Protein 4ZA9 (pdb70)

Radius of gyration: 23.49 Å; Cα contacts (8 Å, |Δi|>4): 1248; chains: 1; bounding box: 62×62×51 Å

Structure (mmCIF, N/CA/C/O backbone):
data_4ZA9
#
_entry.id   4ZA9
#
_cell.length_a   96.050
_cell.length_b   63.850
_cell.length_c   87.680
_cell.angle_alpha   90.00
_cell.angle_beta   90.00
_cell.angle_gamma   90.00
#
_symmetry.space_group_name_H-M   'P 21 21 2'
#
loop_
_entity.id
_entity.type
_entity.pdbx_description
1 polymer fdc1
2 non-polymer '1-deoxy-5-O-phosphono-1-[(1S)-3,3,4,5-tetramethyl-9,11-dioxo-1-(phenylacetyl)-2,3,8,9,10,11-hexahydro-1H,7H-quinolino[1 ,8-fg]pteridin-7-yl]-D-ribitol'
3 non-polymer 'MANGANESE (II) ION'
4 non-polymer 'POTASSIUM ION'
5 water water
#
loop_
_atom_site.group_PDB
_atom_site.id
_atom_site.type_symbol
_atom_site.label_atom_id
_atom_site.label_alt_id
_atom_site.label_comp_id
_atom_site.label_asym_id
_atom_site.label_entity_id
_atom_site.label_seq_id
_atom_site.pdbx_PDB_ins_code
_atom_site.Cartn_x
_atom_site.Cartn_y
_atom_site.Cartn_z
_atom_site.occupancy
_atom_site.B_iso_or_equiv
_atom_site.auth_seq_id
_atom_site.auth_comp_id
_atom_site.auth_asym_id
_atom_site.auth_atom_id
_atom_site.pdbx_PDB_model_num
ATOM 1 C CA . ALA A 1 3 ? 36.790 2.977 -1.174 1.00 27.83 3 ALA A CA 1
ATOM 2 C C . ALA A 1 3 ? 36.545 2.207 0.053 1.00 23.68 3 ALA A C 1
ATOM 3 O O . ALA A 1 3 ? 36.294 0.982 0.061 1.00 29.95 3 ALA A O 1
ATOM 4 N N . GLN A 1 4 ? 36.647 2.927 1.193 1.00 19.53 4 GLN A N 1
ATOM 5 C CA . GLN A 1 4 ? 36.493 2.400 2.578 1.00 16.41 4 GLN A CA 1
ATOM 6 C C . GLN A 1 4 ? 35.089 1.898 2.705 1.00 12.84 4 GLN A C 1
ATOM 7 O O . GLN A 1 4 ? 34.151 2.433 2.110 1.00 14.91 4 GLN A O 1
ATOM 13 N N . PRO A 1 5 ? 34.931 0.812 3.476 1.00 11.76 5 PRO A N 1
ATOM 14 C CA . PRO A 1 5 ? 33.576 0.283 3.661 1.00 11.49 5 PRO A CA 1
ATOM 15 C C . PRO A 1 5 ? 32.628 1.233 4.365 1.00 9.64 5 PRO A C 1
ATOM 16 O O . PRO A 1 5 ? 33.030 2.058 5.167 1.00 10.29 5 PRO A O 1
ATOM 20 N N . ALA A 1 6 ? 31.320 1.092 4.014 1.00 9.77 6 ALA A N 1
ATOM 21 C CA . ALA A 1 6 ? 30.296 1.964 4.586 1.00 9.17 6 ALA A CA 1
ATOM 22 C C . ALA A 1 6 ? 30.241 1.962 6.094 1.00 8.81 6 ALA A C 1
ATOM 23 O O . ALA A 1 6 ? 30.008 3.040 6.688 1.00 10.21 6 ALA A O 1
ATOM 25 N N . HIS A 1 7 ? 30.463 0.827 6.751 1.00 7.83 7 HIS A N 1
ATOM 26 C CA . HIS A 1 7 ? 30.382 0.776 8.195 1.00 8.22 7 HIS A CA 1
ATOM 27 C C . HIS A 1 7 ? 31.578 1.437 8.875 1.00 8.04 7 HIS A C 1
ATOM 28 O O . HIS A 1 7 ? 31.539 1.713 10.093 1.00 8.30 7 HIS A O 1
ATOM 35 N N . LEU A 1 8 ? 32.654 1.691 8.119 1.00 8.21 8 LEU A N 1
ATOM 36 C CA . LEU A 1 8 ? 33.911 2.230 8.624 1.00 8.42 8 LEU A CA 1
ATOM 37 C C . LEU A 1 8 ? 34.179 3.647 8.201 1.00 8.40 8 LEU A C 1
ATOM 38 O O . LEU A 1 8 ? 35.191 4.228 8.606 1.00 10.16 8 LEU A O 1
ATOM 43 N N . CYS A 1 9 ? 33.285 4.256 7.410 1.00 8.59 9 CYS A N 1
ATOM 44 C CA . CYS A 1 9 ? 33.541 5.571 6.847 1.00 9.31 9 CYS A CA 1
ATOM 45 C C . CYS A 1 9 ? 32.223 6.238 6.499 1.00 9.07 9 CYS A C 1
ATOM 46 O O . CYS A 1 9 ? 31.447 5.728 5.666 1.00 9.10 9 CYS A O 1
ATOM 49 N N . PHE A 1 10 ? 31.914 7.334 7.176 1.00 8.20 10 PHE A N 1
ATOM 50 C CA . PHE A 1 10 ? 30.619 8.015 6.982 1.00 8.24 10 PHE A CA 1
ATOM 51 C C . PHE A 1 10 ? 30.404 8.436 5.503 1.00 8.32 10 PHE A C 1
ATOM 52 O O . PHE A 1 10 ? 29.287 8.327 4.996 1.00 8.71 10 PHE A O 1
ATOM 60 N N . ARG A 1 11 ? 31.435 8.920 4.851 1.00 8.79 11 ARG A N 1
ATOM 61 C CA . ARG A 1 11 ? 31.285 9.357 3.454 1.00 9.40 11 ARG A CA 1
ATOM 62 C C . ARG A 1 11 ? 30.836 8.159 2.601 1.00 9.11 11 ARG A C 1
ATOM 63 O O . ARG A 1 11 ? 29.953 8.287 1.724 1.00 10.05 11 ARG A O 1
ATOM 71 N N . SER A 1 12 ? 31.384 6.974 2.851 1.00 9.03 12 SER A N 1
ATOM 72 C CA . SER A 1 12 ? 31.008 5.766 2.167 1.00 9.08 12 SER A CA 1
ATOM 73 C C . SER A 1 12 ? 29.591 5.306 2.520 1.00 8.76 12 SER A C 1
ATOM 74 O O . SER A 1 12 ? 28.860 4.798 1.669 1.00 10.00 12 SER A O 1
ATOM 77 N N . PHE A 1 13 ? 29.181 5.528 3.760 1.00 8.45 13 PHE A N 1
ATOM 78 C CA . PHE A 1 13 ? 27.817 5.281 4.199 1.00 7.69 13 PHE A CA 1
ATOM 79 C C . PHE A 1 13 ? 26.800 6.110 3.420 1.00 7.90 13 PHE A C 1
ATOM 80 O O . PHE A 1 13 ? 25.773 5.620 2.996 1.00 8.44 13 PHE A O 1
ATOM 88 N N . VAL A 1 14 ? 27.105 7.381 3.218 1.00 8.53 14 VAL A N 1
ATOM 89 C CA . VAL A 1 14 ? 26.241 8.260 2.414 1.00 9.09 14 VAL A CA 1
ATOM 90 C C . VAL A 1 14 ? 26.078 7.704 1.023 1.00 9.19 14 VAL A C 1
ATOM 91 O O . VAL A 1 14 ? 24.9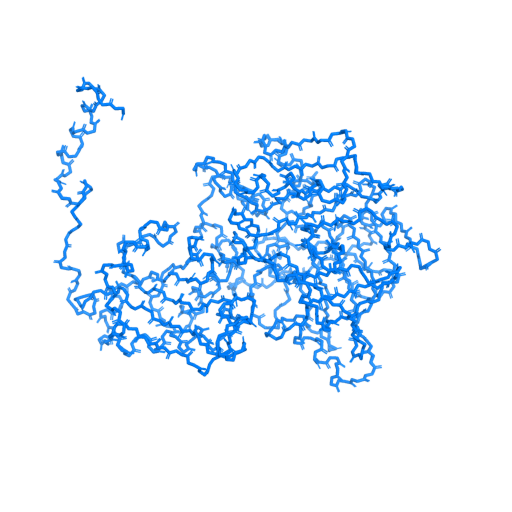71 7.594 0.472 1.00 9.92 14 VAL A O 1
ATOM 95 N N A GLU A 1 15 ? 27.217 7.272 0.427 0.50 10.56 15 GLU A N 1
ATOM 96 N N B GLU A 1 15 ? 27.195 7.316 0.419 0.50 10.28 15 GLU A N 1
ATOM 97 C CA A GLU A 1 15 ? 27.246 6.588 -0.915 0.50 10.65 15 GLU A CA 1
ATOM 98 C CA B GLU A 1 15 ? 27.125 6.746 -0.916 0.50 10.46 15 GLU A CA 1
ATOM 99 C C A GLU A 1 15 ? 26.330 5.381 -0.899 0.50 9.75 15 GLU A C 1
ATOM 100 C C B GLU A 1 15 ? 26.346 5.415 -0.902 0.50 9.85 15 GLU A C 1
ATOM 101 O O A GLU A 1 15 ? 25.593 5.134 -1.877 0.50 11.18 15 GLU A O 1
ATOM 102 O O B GLU A 1 15 ? 25.697 5.126 -1.909 0.50 12.55 15 GLU A O 1
ATOM 113 N N . ALA A 1 16 ? 26.441 4.577 0.150 1.00 10.10 16 ALA A N 1
ATOM 114 C CA . ALA A 1 16 ? 25.654 3.385 0.258 1.00 10.38 16 ALA A CA 1
ATOM 115 C C . ALA A 1 16 ? 24.155 3.700 0.287 1.00 10.05 16 ALA A C 1
ATOM 116 O O . ALA A 1 16 ? 23.374 3.011 -0.377 1.00 11.20 16 ALA A O 1
ATOM 118 N N . LEU A 1 17 ? 23.751 4.718 1.014 1.00 9.70 17 LEU A N 1
ATOM 119 C CA . LEU A 1 17 ? 22.336 5.104 1.010 1.00 9.20 17 LEU A CA 1
ATOM 120 C C . LEU A 1 17 ? 21.894 5.539 -0.379 1.00 9.37 17 LEU A C 1
ATOM 121 O O . LEU A 1 17 ? 20.781 5.204 -0.794 1.00 10.12 17 LEU A O 1
ATOM 126 N N A LYS A 1 18 ? 22.733 6.235 -1.093 0.50 9.73 18 LYS A N 1
ATOM 127 N N B LYS A 1 18 ? 22.762 6.243 -1.077 0.50 9.89 18 LYS A N 1
ATOM 128 C CA A LYS A 1 18 ? 22.366 6.587 -2.478 0.50 10.11 18 LYS A CA 1
ATOM 129 C CA B LYS A 1 18 ? 22.477 6.669 -2.469 0.50 10.56 18 LYS A CA 1
ATOM 130 C C A LYS A 1 18 ? 22.160 5.363 -3.314 0.50 9.72 18 LYS A C 1
ATOM 131 C C B LYS A 1 18 ? 22.243 5.422 -3.333 0.50 10.47 18 LYS A C 1
ATOM 132 O O A LYS A 1 18 ? 21.188 5.257 -4.078 0.50 11.45 18 LYS A O 1
ATOM 133 O O B LYS A 1 18 ? 21.252 5.339 -4.096 0.50 10.57 18 LYS A O 1
ATOM 144 N N A VAL A 1 19 ? 23.146 4.490 -3.300 0.50 10.27 19 VAL A N 1
ATOM 145 N N B VAL A 1 19 ? 23.145 4.456 -3.293 0.50 12.31 19 VAL A N 1
ATOM 146 C CA A VAL A 1 19 ? 23.081 3.228 -4.088 0.50 10.30 19 VAL A CA 1
ATOM 147 C CA B VAL A 1 19 ? 22.993 3.295 -4.190 0.50 13.91 19 VAL A CA 1
ATOM 148 C C A VAL A 1 19 ? 21.820 2.442 -3.760 0.50 10.70 19 VAL A C 1
ATOM 149 C C B VAL A 1 19 ? 21.844 2.337 -3.752 0.50 12.82 19 VAL A C 1
ATOM 150 O O A VAL A 1 19 ? 21.191 1.920 -4.676 0.50 12.55 19 VAL A O 1
ATOM 151 O O B VAL A 1 19 ? 21.325 1.550 -4.572 0.50 13.76 19 VAL A O 1
ATOM 158 N N . ASP A 1 20 ? 21.433 2.436 -2.485 1.00 10.75 20 ASP A N 1
ATOM 159 C CA . ASP A 1 20 ? 20.280 1.762 -2.036 1.00 11.03 20 ASP A CA 1
ATOM 160 C C . ASP A 1 20 ? 18.945 2.411 -2.491 1.00 11.31 20 ASP A C 1
ATOM 161 O O . ASP A 1 20 ? 17.866 1.911 -2.126 1.00 13.31 20 ASP A O 1
ATOM 166 N N . ASN A 1 21 ? 19.003 3.562 -3.160 1.00 10.37 21 ASN A N 1
ATOM 167 C CA . ASN A 1 21 ? 17.791 4.336 -3.427 1.00 10.98 21 ASN A CA 1
ATOM 168 C C . ASN A 1 21 ? 17.084 4.734 -2.141 1.00 10.44 21 ASN A C 1
ATOM 169 O O . ASN A 1 21 ? 15.862 4.741 -2.026 1.00 12.02 21 ASN A O 1
ATOM 174 N N . ASP A 1 22 ? 17.910 5.106 -1.161 1.00 9.85 22 ASP A N 1
ATOM 175 C CA . ASP A 1 22 ? 17.475 5.477 0.196 1.00 9.77 22 ASP A CA 1
ATOM 176 C C . ASP A 1 22 ? 17.882 6.864 0.565 1.00 9.53 22 ASP A C 1
ATOM 177 O O . ASP A 1 22 ? 17.966 7.154 1.758 1.00 11.23 22 ASP A O 1
ATOM 182 N N A LEU A 1 23 ? 18.139 7.733 -0.425 0.50 9.76 23 LEU A N 1
ATOM 183 N N B LEU A 1 23 ? 18.114 7.723 -0.411 0.50 10.29 23 LEU A N 1
ATOM 184 C CA A LEU A 1 23 ? 18.711 9.069 -0.242 0.50 9.40 23 LEU A CA 1
ATOM 185 C CA B LEU A 1 23 ? 18.580 9.030 -0.098 0.50 11.01 23 LEU A CA 1
ATOM 186 C C A LEU A 1 23 ? 18.013 9.988 -1.215 0.50 8.60 23 LEU A C 1
ATOM 187 C C B LEU A 1 23 ? 18.140 10.012 -1.191 0.50 9.82 23 LEU A C 1
ATOM 188 O O A LEU A 1 23 ? 17.812 9.627 -2.383 0.50 10.20 23 LEU A O 1
ATOM 189 O O B LEU A 1 23 ? 18.172 9.682 -2.386 0.50 12.79 23 LEU A O 1
ATOM 198 N N . VAL A 1 24 ? 17.680 11.184 -0.760 1.00 9.06 24 VAL A N 1
ATOM 199 C CA . VAL A 1 24 ? 17.265 12.272 -1.633 1.00 10.29 24 VAL A CA 1
ATOM 200 C C . VAL A 1 24 ? 18.262 13.399 -1.450 1.00 9.81 24 VAL A C 1
ATOM 201 O O . VAL A 1 24 ? 18.416 13.931 -0.371 1.00 11.20 24 VAL A O 1
ATOM 205 N N . GLU A 1 25 ? 18.946 13.743 -2.579 1.00 10.07 25 GLU A N 1
ATOM 206 C CA . GLU A 1 25 ? 19.898 14.842 -2.597 1.00 10.29 25 GLU A CA 1
ATOM 207 C C . GLU A 1 25 ? 19.162 16.098 -2.961 1.00 10.34 25 GLU A C 1
ATOM 208 O O . GLU A 1 25 ? 18.515 16.181 -4.021 1.00 13.63 25 GLU A O 1
ATOM 214 N N . ILE A 1 26 ? 19.205 17.098 -2.070 1.00 8.79 26 ILE A N 1
ATOM 215 C CA . ILE A 1 26 ? 18.544 18.357 -2.265 1.00 9.10 26 ILE A CA 1
ATOM 216 C C . ILE A 1 26 ? 19.636 19.372 -2.550 1.00 8.94 26 ILE A C 1
ATOM 217 O O . ILE A 1 26 ? 20.447 19.712 -1.668 1.00 9.14 26 ILE A O 1
ATOM 222 N N . ASN A 1 27 ? 19.709 19.830 -3.793 1.00 9.04 27 ASN A N 1
ATOM 223 C CA . ASN A 1 27 ? 20.815 20.664 -4.268 1.00 8.91 27 ASN A CA 1
ATOM 224 C C . ASN A 1 27 ? 20.466 22.152 -4.379 1.00 8.42 27 ASN A C 1
ATOM 225 O O . ASN A 1 27 ? 21.318 22.940 -4.720 1.00 9.46 27 ASN A O 1
ATOM 230 N N . THR A 1 28 ? 19.225 22.478 -4.098 1.00 9.15 28 THR A N 1
ATOM 231 C CA . THR A 1 28 ? 18.758 23.866 -4.050 1.00 8.78 28 THR A CA 1
ATOM 232 C C . THR A 1 28 ? 18.905 24.393 -2.617 1.00 8.82 28 THR A C 1
ATOM 233 O O . THR A 1 28 ? 18.985 23.611 -1.680 1.00 9.30 28 THR A O 1
ATOM 237 N N . PRO A 1 29 ? 18.853 25.713 -2.424 1.00 8.93 29 PRO A N 1
ATOM 238 C CA . PRO A 1 29 ? 19.131 26.250 -1.048 1.00 8.66 29 PRO A CA 1
ATOM 239 C C . PRO A 1 29 ? 18.081 25.842 -0.081 1.00 8.68 29 PRO A C 1
ATOM 240 O O . PRO A 1 29 ? 16.876 25.980 -0.294 1.00 10.11 29 PRO A O 1
ATOM 244 N N . ILE A 1 30 ? 18.523 25.353 1.087 1.00 8.16 30 ILE A N 1
ATOM 245 C CA . ILE A 1 30 ? 17.679 24.964 2.193 1.00 8.27 30 ILE A CA 1
ATOM 246 C C . ILE A 1 30 ? 18.138 25.709 3.446 1.00 8.47 30 ILE A C 1
ATOM 247 O O . ILE A 1 30 ? 19.347 25.797 3.702 1.00 9.11 30 ILE A O 1
ATOM 252 N N . ASP A 1 31 ? 17.218 26.237 4.232 1.00 8.74 31 ASP A N 1
ATOM 253 C CA . ASP A 1 31 ? 17.539 27.030 5.400 1.00 8.59 31 ASP A CA 1
ATOM 254 C C . ASP A 1 31 ? 17.831 26.106 6.597 1.00 8.18 31 ASP A C 1
ATOM 255 O O . ASP A 1 31 ? 16.959 25.311 6.985 1.00 8.98 31 ASP A O 1
ATOM 260 N N . PRO A 1 32 ? 18.969 26.241 7.263 1.00 8.72 32 PRO A N 1
ATOM 261 C CA . PRO A 1 32 ? 19.168 25.508 8.517 1.00 8.74 32 PRO A CA 1
ATOM 262 C C . PRO A 1 32 ? 18.259 26.005 9.618 1.00 8.36 32 PRO A C 1
ATOM 263 O O . PRO A 1 32 ? 18.091 25.302 10.617 1.00 8.98 32 PRO A O 1
ATOM 267 N N . ASN A 1 33 ? 17.728 27.211 9.507 1.00 8.96 33 ASN A N 1
ATOM 268 C CA . ASN A 1 33 ? 16.712 27.681 10.463 1.00 9.35 33 ASN A CA 1
ATOM 269 C C . ASN A 1 33 ? 15.395 26.975 10.144 1.00 8.88 33 ASN A C 1
ATOM 270 O O . ASN A 1 33 ? 14.685 27.398 9.210 1.00 9.69 33 ASN A O 1
ATOM 275 N N . LEU A 1 34 ? 15.140 25.884 10.810 1.00 8.26 34 LEU A N 1
ATOM 276 C CA . LEU A 1 34 ? 13.930 25.057 10.744 1.00 7.97 34 LEU A CA 1
ATOM 277 C C . LEU A 1 34 ? 13.679 24.233 9.472 1.00 8.15 34 LEU A C 1
ATOM 278 O O . LEU A 1 34 ? 13.142 23.154 9.602 1.00 8.30 34 LEU A O 1
ATOM 283 N N . GLU A 1 35 ? 14.009 24.747 8.277 1.00 8.03 35 GLU A N 1
ATOM 284 C CA . GLU A 1 35 ? 13.574 24.056 7.094 1.00 8.07 35 GLU A CA 1
ATOM 285 C C . GLU A 1 35 ? 14.203 22.653 6.925 1.00 7.45 35 GLU A C 1
ATOM 286 O O . GLU A 1 35 ? 13.539 21.678 6.662 1.00 7.88 35 GLU A O 1
ATOM 292 N N . ALA A 1 36 ? 15.544 22.574 7.169 1.00 7.60 36 ALA A N 1
ATOM 293 C CA . ALA A 1 36 ? 16.194 21.293 7.047 1.00 7.25 36 ALA A CA 1
ATOM 294 C C . ALA A 1 36 ? 15.586 20.257 8.031 1.00 7.23 36 ALA A C 1
ATOM 295 O O . ALA A 1 36 ? 15.326 19.122 7.678 1.00 7.26 36 ALA A O 1
ATOM 297 N N . ALA A 1 37 ? 15.404 20.736 9.263 1.00 6.88 37 ALA A N 1
ATOM 298 C CA . ALA A 1 37 ? 14.836 19.855 10.300 1.00 6.99 37 ALA A CA 1
ATOM 299 C C . ALA A 1 37 ? 13.369 19.516 10.041 1.00 7.39 37 ALA A C 1
ATOM 300 O O . ALA A 1 37 ? 12.936 18.432 10.427 1.00 7.58 37 ALA A O 1
ATOM 302 N N . ALA A 1 38 ? 12.599 20.430 9.448 1.00 7.30 38 ALA A N 1
ATOM 303 C CA . ALA A 1 38 ? 11.195 20.151 9.141 1.00 7.50 38 ALA A CA 1
ATOM 304 C C . ALA A 1 38 ? 11.074 19.049 8.097 1.00 7.50 38 ALA A C 1
ATOM 305 O O . ALA A 1 38 ? 10.243 18.153 8.188 1.00 7.69 38 ALA A O 1
ATOM 307 N N . ILE A 1 39 ? 11.926 19.156 7.049 1.00 7.35 39 ILE A N 1
ATOM 308 C CA . ILE A 1 39 ? 11.946 18.124 6.033 1.00 7.71 39 ILE A CA 1
ATOM 309 C C . ILE A 1 39 ? 12.336 16.776 6.675 1.00 7.46 39 ILE A C 1
ATOM 310 O O . ILE A 1 39 ? 11.715 15.750 6.431 1.00 8.05 39 ILE A O 1
ATOM 315 N N . THR A 1 40 ? 13.388 16.810 7.509 1.00 6.96 40 THR A N 1
ATOM 316 C CA . THR A 1 40 ? 13.841 15.587 8.166 1.00 6.74 40 THR A CA 1
ATOM 317 C C . THR A 1 40 ? 12.765 15.013 9.087 1.00 6.93 40 THR A C 1
ATOM 318 O O . THR A 1 40 ? 12.556 13.803 9.131 1.00 6.95 40 THR A O 1
ATOM 322 N N . ARG A 1 41 ? 12.055 15.891 9.807 1.00 6.78 41 ARG A N 1
ATOM 323 C CA . ARG A 1 41 ? 10.958 15.462 10.691 1.00 6.95 41 ARG A CA 1
ATOM 324 C C . ARG A 1 41 ? 9.888 14.689 9.888 1.00 7.45 41 ARG A C 1
ATOM 325 O O . ARG A 1 41 ? 9.411 13.659 10.315 1.00 7.78 41 ARG A O 1
ATOM 333 N N A ARG A 1 42 ? 9.505 15.283 8.748 0.50 7.43 42 ARG A N 1
ATOM 334 N N B ARG A 1 42 ? 9.518 15.262 8.739 0.50 7.68 42 ARG A N 1
ATOM 335 C CA A ARG A 1 42 ? 8.493 14.675 7.877 0.50 8.00 42 ARG A CA 1
ATOM 336 C CA B ARG A 1 42 ? 8.494 14.608 7.937 0.50 8.35 42 ARG A CA 1
ATOM 337 C C A ARG A 1 42 ? 8.989 13.312 7.364 0.50 7.75 42 ARG A C 1
ATOM 338 C C B ARG A 1 42 ? 8.995 13.291 7.361 0.50 7.87 42 ARG A C 1
ATOM 339 O O A ARG A 1 42 ? 8.220 12.338 7.334 0.50 8.60 42 ARG A O 1
ATOM 340 O O B ARG A 1 42 ? 8.243 12.329 7.275 0.50 8.40 42 ARG A O 1
ATOM 355 N N . VAL A 1 43 ? 10.268 13.233 6.967 1.00 7.50 43 VAL A N 1
ATOM 356 C CA . VAL A 1 43 ? 10.872 11.974 6.582 1.00 7.90 43 VAL A CA 1
ATOM 357 C C . VAL A 1 43 ? 10.705 10.910 7.682 1.00 7.26 43 VAL A C 1
ATOM 358 O O . VAL A 1 43 ? 10.265 9.801 7.443 1.00 7.89 43 VAL A O 1
ATOM 362 N N . CYS A 1 44 ? 11.059 11.311 8.931 1.00 7.02 44 CYS A N 1
ATOM 363 C CA . CYS A 1 44 ? 11.025 10.382 10.037 1.00 6.85 44 CYS A CA 1
ATOM 364 C C . CYS A 1 44 ? 9.578 9.935 10.351 1.00 7.20 44 CYS A C 1
ATOM 365 O O . CYS A 1 44 ? 9.353 8.800 10.755 1.00 7.69 44 CYS A O 1
ATOM 368 N N . GLU A 1 45 ? 8.605 10.821 10.215 1.00 7.25 45 GLU A N 1
ATOM 369 C CA . GLU A 1 45 ? 7.229 10.499 10.500 1.00 7.47 45 GLU A CA 1
ATOM 370 C C . GLU A 1 45 ? 6.598 9.631 9.451 1.00 8.34 45 GLU A C 1
ATOM 371 O O . GLU A 1 45 ? 5.551 9.028 9.669 1.00 10.59 45 GLU A O 1
ATOM 377 N N . THR A 1 46 ? 7.209 9.558 8.243 1.00 8.28 46 THR A N 1
ATOM 378 C CA . THR A 1 46 ? 6.673 8.817 7.121 1.00 9.36 46 THR A CA 1
ATOM 379 C C . THR A 1 46 ? 7.587 7.727 6.609 1.00 8.76 46 THR A C 1
ATOM 380 O O . THR A 1 46 ? 7.277 7.072 5.607 1.00 10.36 46 THR A O 1
ATOM 384 N N . ASN A 1 47 ? 8.712 7.495 7.264 1.00 8.56 47 ASN A N 1
ATOM 385 C CA . ASN A 1 47 ? 9.690 6.494 6.890 1.00 9.02 47 ASN A CA 1
ATOM 386 C C . ASN A 1 47 ? 10.186 6.652 5.462 1.00 9.18 47 ASN A C 1
ATOM 387 O O . ASN A 1 47 ? 10.429 5.708 4.734 1.00 10.57 47 ASN A O 1
ATOM 392 N N . ASP A 1 48 ? 10.380 7.927 5.062 1.00 8.97 48 ASP A N 1
ATOM 393 C CA . ASP A 1 48 ? 10.886 8.233 3.708 1.00 9.45 48 ASP A CA 1
ATOM 394 C C . ASP A 1 48 ? 12.405 8.118 3.652 1.00 8.79 48 ASP A C 1
ATOM 395 O O . ASP A 1 48 ? 13.100 7.779 4.599 1.00 9.30 48 ASP A O 1
ATOM 400 N N . LYS A 1 49 ? 12.944 8.401 2.449 1.00 9.45 49 LYS A N 1
ATOM 401 C CA . LYS A 1 49 ? 14.374 8.362 2.184 1.00 8.99 49 LYS A CA 1
ATOM 402 C C . LYS A 1 49 ? 15.105 9.477 2.983 1.00 8.48 49 LYS A C 1
ATOM 403 O O . LYS A 1 49 ? 14.533 10.507 3.251 1.00 9.25 49 LYS A O 1
ATOM 409 N N . ALA A 1 50 ? 16.343 9.222 3.358 1.00 8.11 50 ALA A N 1
ATOM 410 C CA . ALA A 1 50 ? 17.113 10.161 4.090 1.00 8.06 50 ALA A CA 1
ATOM 411 C C . ALA A 1 50 ? 17.431 11.403 3.236 1.00 8.15 50 ALA A C 1
ATOM 412 O O . ALA A 1 50 ? 17.868 11.234 2.093 1.00 9.04 50 ALA A O 1
ATOM 414 N N . PRO A 1 51 ? 17.319 12.617 3.780 1.00 7.65 51 PRO A N 1
ATOM 415 C CA . PRO A 1 51 ? 17.631 13.832 3.011 1.00 7.60 51 PRO A CA 1
ATOM 416 C C . PRO A 1 51 ? 19.085 14.234 3.176 1.00 7.99 51 PRO A C 1
ATOM 417 O O . PRO A 1 51 ? 19.592 14.311 4.303 1.00 8.65 51 PRO A O 1
ATOM 421 N N . LEU A 1 52 ? 19.748 14.551 2.057 1.00 7.70 52 LEU A N 1
ATOM 422 C CA . LEU A 1 52 ? 21.104 15.098 2.053 1.00 7.88 52 LEU A CA 1
ATOM 423 C C . LEU A 1 52 ? 20.991 16.508 1.493 1.00 7.81 52 LEU A C 1
ATOM 424 O O . LEU A 1 52 ? 20.658 16.743 0.330 1.00 9.81 52 LEU A O 1
ATOM 429 N N . PHE A 1 53 ? 21.241 17.465 2.364 1.00 7.53 53 PHE A N 1
ATOM 430 C CA . PHE A 1 53 ? 21.147 18.873 2.050 1.00 8.17 53 PHE A CA 1
ATOM 431 C C . PHE A 1 53 ? 22.540 19.380 1.618 1.00 7.89 53 PHE A C 1
ATOM 432 O O . PHE A 1 53 ? 23.437 19.577 2.427 1.00 8.83 53 PHE A O 1
ATOM 440 N N . ASN A 1 54 ? 22.705 19.446 0.290 1.00 8.07 54 ASN A N 1
ATOM 441 C CA . ASN A 1 54 ? 23.991 19.826 -0.331 1.00 8.39 54 ASN A CA 1
ATOM 442 C C . ASN A 1 54 ? 24.178 21.299 -0.495 1.00 8.52 54 ASN A C 1
ATOM 443 O O . ASN A 1 54 ? 25.257 21.770 -0.894 1.00 10.79 54 ASN A O 1
ATOM 448 N N . ASN A 1 55 ? 23.154 22.099 -0.240 1.00 8.55 55 ASN A N 1
ATOM 449 C CA . ASN A 1 55 ? 23.167 23.516 -0.477 1.00 9.12 55 ASN A CA 1
ATOM 450 C C . ASN A 1 55 ? 22.469 24.230 0.708 1.00 8.76 55 ASN A C 1
ATOM 451 O O . ASN A 1 55 ? 21.331 24.661 0.640 1.00 10.85 55 ASN A O 1
ATOM 456 N N A LEU A 1 56 ? 23.158 24.228 1.816 0.50 9.46 56 LEU A N 1
ATOM 457 N N B LEU A 1 56 ? 23.151 24.325 1.850 0.50 9.45 56 LEU A N 1
ATOM 458 C CA A LEU A 1 56 ? 22.646 24.671 3.067 0.50 9.13 56 LEU A CA 1
ATOM 459 C CA B LEU A 1 56 ? 22.561 24.923 3.063 0.50 10.28 56 LEU A CA 1
ATOM 460 C C A LEU A 1 56 ? 22.941 26.235 3.124 0.50 10.72 56 LEU A C 1
ATOM 461 C C B LEU A 1 56 ? 22.923 26.285 3.204 0.50 9.18 56 LEU A C 1
ATOM 462 O O A LEU A 1 56 ? 24.118 26.688 2.850 0.50 14.36 56 LEU A O 1
ATOM 463 O O B LEU A 1 56 ? 24.094 26.642 3.087 0.50 8.57 56 LEU A O 1
ATOM 472 N N . ILE A 1 57 ? 21.924 27.070 3.388 1.00 9.88 57 ILE A N 1
ATOM 473 C CA . ILE A 1 57 ? 22.089 28.528 3.484 1.00 10.80 57 ILE A CA 1
ATOM 474 C C . ILE A 1 57 ? 22.961 28.821 4.713 1.00 10.19 57 ILE A C 1
ATOM 475 O O . ILE A 1 57 ? 22.650 28.462 5.821 1.00 11.38 57 ILE A O 1
ATOM 480 N N . GLY A 1 58 ? 24.093 29.482 4.463 1.00 10.66 58 GLY A N 1
ATOM 481 C CA . GLY A 1 58 ? 25.052 29.744 5.448 1.00 11.69 58 GLY A CA 1
ATOM 482 C C . GLY A 1 58 ? 26.307 28.907 5.406 1.00 11.59 58 GLY A C 1
ATOM 483 O O . GLY A 1 58 ? 27.273 29.167 6.156 1.00 13.91 58 GLY A O 1
ATOM 484 N N A MET A 1 59 ? 26.296 27.849 4.513 0.50 12.08 59 MET A N 1
ATOM 485 N N B MET A 1 59 ? 26.361 27.887 4.594 0.50 11.36 59 MET A N 1
ATOM 486 C CA A MET A 1 59 ? 27.525 26.991 4.299 0.50 10.41 59 MET A CA 1
ATOM 487 C CA B MET A 1 59 ? 27.635 27.290 4.496 0.50 13.70 59 MET A CA 1
ATOM 488 C C A MET A 1 59 ? 28.625 27.885 3.648 0.50 10.86 59 MET A C 1
ATOM 489 C C B MET A 1 59 ? 28.749 28.313 4.203 0.50 15.25 59 MET A C 1
ATOM 490 O O A MET A 1 59 ? 28.362 28.707 2.749 0.50 10.74 59 MET A O 1
ATOM 491 O O B MET A 1 59 ? 28.708 29.460 3.753 0.50 17.64 59 MET A O 1
ATOM 500 N N . LYS A 1 60 ? 29.844 27.814 4.268 1.00 13.52 60 LYS A N 1
ATOM 501 C CA . LYS A 1 60 ? 30.975 28.633 3.827 1.00 14.43 60 LYS A CA 1
ATOM 502 C C . LYS A 1 60 ? 32.214 27.857 3.975 1.00 14.18 60 LYS A C 1
ATOM 503 O O . LYS A 1 60 ? 32.385 27.197 5.040 1.00 14.30 60 LYS A O 1
ATOM 505 N N . ASN A 1 61 ? 33.115 27.913 3.037 1.00 16.00 61 ASN A N 1
ATOM 506 C CA . ASN A 1 61 ? 34.403 27.306 3.136 1.00 16.81 61 ASN A CA 1
ATOM 507 C C . ASN A 1 61 ? 34.373 25.834 3.575 1.00 15.16 61 ASN A C 1
ATOM 508 O O . ASN A 1 61 ? 35.236 25.339 4.284 1.00 17.86 61 ASN A O 1
ATOM 513 N N . GLY A 1 62 ? 33.345 25.171 3.126 1.00 14.31 62 GLY A N 1
ATOM 514 C CA . GLY A 1 62 ? 33.237 23.799 3.316 1.00 14.08 62 GLY A CA 1
ATOM 515 C C . GLY A 1 62 ? 32.415 23.394 4.541 1.00 12.01 62 GLY A C 1
ATOM 516 O O . GLY A 1 62 ? 32.253 22.207 4.690 1.00 14.64 62 GLY A O 1
ATOM 517 N N . LEU A 1 63 ? 31.975 24.288 5.416 1.00 10.74 63 LEU A N 1
ATOM 518 C CA . LEU A 1 63 ? 31.213 23.905 6.571 1.00 9.91 63 LEU A CA 1
ATOM 519 C C . LEU A 1 63 ? 29.797 24.427 6.443 1.00 9.59 63 LEU A C 1
ATOM 520 O O . LEU A 1 63 ? 29.615 25.636 6.467 1.00 11.67 63 LEU A O 1
ATOM 525 N N . PHE A 1 64 ? 28.767 23.586 6.267 1.00 9.27 64 PHE A N 1
ATOM 526 C CA . PHE A 1 64 ? 28.780 22.153 6.080 1.00 8.36 64 PHE A CA 1
ATOM 527 C C . PHE A 1 64 ? 27.473 21.808 5.313 1.00 8.52 64 PHE A C 1
ATOM 528 O O . PHE A 1 64 ? 26.558 22.626 5.285 1.00 9.35 64 PHE A O 1
ATOM 536 N N . ARG A 1 65 ? 27.436 20.599 4.785 1.00 7.86 65 ARG A N 1
ATOM 537 C CA . ARG A 1 65 ? 26.206 19.960 4.312 1.00 7.77 65 ARG A CA 1
ATOM 538 C C . ARG A 1 65 ? 25.582 19.249 5.485 1.00 8.14 65 ARG A C 1
ATOM 539 O O . ARG A 1 65 ? 26.215 19.085 6.531 1.00 8.18 65 ARG A O 1
ATOM 547 N N . ILE A 1 66 ? 24.282 18.809 5.371 1.00 8.07 66 ILE A N 1
ATOM 548 C CA . ILE A 1 66 ? 23.660 18.046 6.418 1.00 7.50 66 ILE A CA 1
ATOM 549 C C . ILE A 1 66 ? 23.045 16.773 5.846 1.00 7.28 66 ILE A C 1
ATOM 550 O O . ILE A 1 66 ? 22.383 16.813 4.797 1.00 8.11 66 ILE A O 1
ATOM 555 N N . LEU A 1 67 ? 23.217 15.646 6.532 1.00 7.10 67 LEU A N 1
ATOM 556 C CA . LEU A 1 67 ? 22.445 14.414 6.295 1.00 7.12 67 LEU A CA 1
ATOM 557 C C . LEU A 1 67 ? 21.455 14.249 7.426 1.00 6.83 67 LEU A C 1
ATOM 558 O O . LEU A 1 67 ? 21.877 14.108 8.588 1.00 7.40 67 LEU A O 1
ATOM 563 N N . GLY A 1 68 ? 20.170 14.301 7.146 1.00 7.23 68 GLY A N 1
ATOM 564 C CA . GLY A 1 68 ? 19.143 13.997 8.162 1.00 7.42 68 GLY A CA 1
ATOM 565 C C . GLY A 1 68 ? 18.803 12.516 8.195 1.00 7.04 68 GLY A C 1
ATOM 566 O O . GLY A 1 68 ? 19.003 11.767 7.251 1.00 7.70 68 GLY A O 1
ATOM 567 N N . ALA A 1 69 ? 18.176 12.128 9.325 1.00 7.21 69 ALA A N 1
ATOM 568 C CA . ALA A 1 69 ? 17.572 10.805 9.445 1.00 7.09 69 ALA A CA 1
ATOM 569 C C . ALA A 1 69 ? 18.535 9.646 9.192 1.00 7.15 69 ALA A C 1
ATOM 570 O O . ALA A 1 69 ? 18.153 8.618 8.607 1.00 8.00 69 ALA A O 1
ATOM 572 N N . PRO A 1 70 ? 19.789 9.734 9.703 1.00 7.21 70 PRO A N 1
ATOM 573 C CA . PRO A 1 70 ? 20.770 8.671 9.361 1.00 7.19 70 PRO A CA 1
ATOM 574 C C . PRO A 1 70 ? 20.463 7.273 9.852 1.00 7.35 70 PRO A C 1
ATOM 575 O O . PRO A 1 70 ? 20.987 6.312 9.299 1.00 8.20 70 PRO A O 1
ATOM 579 N N . GLY A 1 71 ? 19.660 7.165 10.920 1.00 7.22 71 GLY A N 1
ATOM 580 C CA . GLY A 1 71 ? 19.358 5.897 11.544 1.00 7.41 71 GLY A CA 1
ATOM 581 C C . GLY A 1 71 ? 17.865 5.630 11.657 1.00 7.25 71 GLY A C 1
ATOM 582 O O . GLY A 1 71 ? 17.440 4.806 12.483 1.00 8.80 71 GLY A O 1
ATOM 583 N N . SER A 1 72 ? 17.067 6.262 10.803 1.00 6.88 72 SER A N 1
ATOM 584 C CA . SER A 1 72 ? 15.609 6.156 10.819 1.00 6.98 72 SER A CA 1
ATOM 585 C C . SER A 1 72 ? 15.153 4.973 9.936 1.00 7.43 72 SER A C 1
ATOM 586 O O . SER A 1 72 ? 15.969 4.264 9.366 1.00 8.42 72 SER A O 1
ATOM 589 N N . LEU A 1 73 ? 13.828 4.740 9.888 1.00 7.91 73 LEU A N 1
ATOM 590 C CA . LEU A 1 73 ? 13.266 3.566 9.274 1.00 7.92 73 LEU A CA 1
ATOM 591 C C . LEU A 1 73 ? 12.958 3.763 7.795 1.00 7.82 73 LEU A C 1
ATOM 592 O O . LEU A 1 73 ? 12.624 4.870 7.357 1.00 9.04 73 LEU A O 1
ATOM 597 N N . ARG A 1 74 ? 13.040 2.670 7.058 1.00 8.07 74 ARG A N 1
ATOM 598 C CA . ARG A 1 74 ? 12.583 2.609 5.689 1.00 9.22 74 ARG A CA 1
ATOM 599 C C . ARG A 1 74 ? 11.116 2.104 5.679 1.00 10.13 74 ARG A C 1
ATOM 600 O O . ARG A 1 74 ? 10.624 1.467 6.539 1.00 11.72 74 ARG A O 1
ATOM 608 N N . LYS A 1 75 ? 10.431 2.426 4.551 1.00 13.52 75 LYS A N 1
ATOM 609 C CA . LYS A 1 75 ? 8.980 2.162 4.478 1.00 14.37 75 LYS A CA 1
ATOM 610 C C . LYS A 1 75 ? 8.663 0.690 4.438 1.00 13.85 75 LYS A C 1
ATOM 611 O O . LYS A 1 75 ? 7.714 0.202 5.135 1.00 16.34 75 LYS A O 1
ATOM 614 N N A SER A 1 76 ? 9.383 0.007 3.608 0.50 12.35 76 SER A N 1
ATOM 615 N N B SER A 1 76 ? 9.379 -0.020 3.609 0.50 14.87 76 SER A N 1
ATOM 616 C CA A SER A 1 76 ? 9.119 -1.412 3.399 0.50 12.94 76 SER A CA 1
ATOM 617 C CA B SER A 1 76 ? 9.028 -1.411 3.406 0.50 16.41 76 SER A CA 1
ATOM 618 C C A SER A 1 76 ? 9.396 -2.268 4.619 0.50 12.85 76 SER A C 1
ATOM 619 C C B SER A 1 76 ? 9.396 -2.276 4.584 0.50 15.95 76 SER A C 1
ATOM 620 O O A SER A 1 76 ? 10.344 -2.013 5.369 0.50 13.29 76 SER A O 1
ATOM 621 O O B SER A 1 76 ? 10.431 -2.061 5.224 0.50 16.78 76 SER A O 1
ATOM 626 N N . SER A 1 77 ? 8.582 -3.293 4.843 1.00 15.19 77 SER A N 1
ATOM 627 C CA . SER A 1 77 ? 8.864 -4.205 5.906 1.00 15.72 77 SER A CA 1
ATOM 628 C C . SER A 1 77 ? 10.137 -4.993 5.656 1.00 15.59 77 SER A C 1
ATOM 629 O O . SER A 1 77 ? 10.894 -5.209 6.591 1.00 17.04 77 SER A O 1
ATOM 632 N N . ALA A 1 78 ? 10.397 -5.341 4.406 1.00 14.36 78 ALA A N 1
ATOM 633 C CA . ALA A 1 78 ? 11.534 -6.213 4.081 1.00 14.68 78 ALA A CA 1
ATOM 634 C C . ALA A 1 78 ? 12.880 -5.604 4.454 1.00 13.39 78 ALA A C 1
ATOM 635 O O . ALA A 1 78 ? 13.790 -6.321 4.919 1.00 16.88 78 ALA A O 1
ATOM 637 N N . ASP A 1 79 ? 13.030 -4.296 4.300 1.00 11.98 79 ASP A N 1
ATOM 638 C CA . ASP A 1 79 ? 14.283 -3.616 4.658 1.00 10.74 79 ASP A CA 1
ATOM 639 C C . ASP A 1 79 ? 14.040 -2.499 5.622 1.00 9.18 79 ASP A C 1
ATOM 640 O O . ASP A 1 79 ? 14.779 -1.501 5.622 1.00 9.02 79 ASP A O 1
ATOM 645 N N . ARG A 1 80 ? 13.068 -2.663 6.536 1.00 9.58 80 ARG A N 1
ATOM 646 C CA . ARG A 1 80 ? 12.709 -1.653 7.478 1.00 8.85 80 ARG A CA 1
ATOM 647 C C . ARG A 1 80 ? 13.883 -1.081 8.231 1.00 8.23 80 ARG A C 1
ATOM 648 O O . ARG A 1 80 ? 13.936 0.133 8.454 1.00 8.48 80 ARG A O 1
ATOM 656 N N . TYR A 1 81 ? 14.804 -1.947 8.661 1.00 7.90 81 TYR A N 1
ATOM 657 C CA . TYR A 1 81 ? 15.975 -1.544 9.446 1.00 7.90 81 TYR A CA 1
ATOM 658 C C . TYR A 1 81 ? 17.252 -1.420 8.625 1.00 7.54 81 TYR A C 1
ATOM 659 O O . TYR A 1 81 ? 18.359 -1.426 9.132 1.00 7.85 81 TYR A O 1
ATOM 668 N N . GLY A 1 82 ? 17.078 -1.233 7.291 1.00 8.00 82 GLY A N 1
ATOM 669 C CA . GLY A 1 82 ? 18.245 -1.222 6.422 1.00 8.39 82 GLY A CA 1
ATOM 670 C C . GLY A 1 82 ? 19.261 -0.132 6.719 1.00 7.94 82 GLY A C 1
ATOM 671 O O . GLY A 1 82 ? 20.458 -0.344 6.503 1.00 8.10 82 GLY A O 1
ATOM 672 N N A ARG A 1 83 ? 18.815 1.069 7.182 0.50 8.28 83 ARG A N 1
ATOM 673 N N B ARG A 1 83 ? 18.811 1.039 7.157 0.50 8.54 83 ARG A N 1
ATOM 674 C CA A ARG A 1 83 ? 19.825 2.083 7.599 0.50 9.63 83 ARG A CA 1
ATOM 675 C CA B ARG A 1 83 ? 19.736 2.083 7.425 0.50 9.76 83 ARG A CA 1
ATOM 676 C C A ARG A 1 83 ? 20.680 1.631 8.680 0.50 8.95 83 ARG A C 1
ATOM 677 C C B ARG A 1 83 ? 20.630 1.696 8.659 0.50 9.29 83 ARG A C 1
ATOM 678 O O A ARG A 1 83 ? 21.878 1.972 8.701 0.50 10.36 83 ARG A O 1
ATOM 679 O O B ARG A 1 83 ? 21.851 2.007 8.669 0.50 10.89 83 ARG A O 1
ATOM 694 N N . LEU A 1 84 ? 20.077 1.000 9.661 1.00 9.51 84 LEU A N 1
ATOM 695 C CA . LEU A 1 84 ? 20.874 0.456 10.773 1.00 9.04 84 LEU A CA 1
ATOM 696 C C . LEU A 1 84 ? 21.781 -0.633 10.276 1.00 8.13 84 LEU A C 1
ATOM 697 O O . LEU A 1 84 ? 22.953 -0.707 10.693 1.00 8.89 84 LEU A O 1
ATOM 702 N N . ALA A 1 85 ? 21.278 -1.549 9.425 1.00 7.87 85 ALA A N 1
ATOM 703 C CA . ALA A 1 85 ? 22.127 -2.569 8.870 1.00 7.75 85 ALA A CA 1
ATOM 704 C C . ALA A 1 85 ? 23.348 -1.971 8.146 1.00 7.42 85 ALA A C 1
ATOM 705 O O . ALA A 1 85 ? 24.452 -2.529 8.238 1.00 8.03 85 ALA A O 1
ATOM 707 N N . ARG A 1 86 ? 23.163 -0.857 7.442 1.00 7.14 86 ARG A N 1
ATOM 708 C CA . ARG A 1 86 ? 24.242 -0.183 6.738 1.00 7.69 86 ARG A CA 1
ATOM 709 C C . ARG A 1 86 ? 25.254 0.454 7.671 1.00 7.30 86 ARG A C 1
ATOM 710 O O . ARG A 1 86 ? 26.356 0.771 7.235 1.00 8.81 86 ARG A O 1
ATOM 718 N N . HIS A 1 87 ? 24.929 0.605 8.948 1.00 6.90 87 HIS A N 1
ATOM 719 C CA . HIS A 1 87 ? 25.955 1.015 9.934 1.00 6.95 87 HIS A CA 1
ATOM 720 C C . HIS A 1 87 ? 26.905 -0.123 10.307 1.00 7.52 87 HIS A C 1
ATOM 721 O O . HIS A 1 87 ? 27.907 0.166 10.944 1.00 7.98 87 HIS A O 1
ATOM 728 N N . LEU A 1 88 ? 26.583 -1.360 9.930 1.00 7.24 88 LEU A N 1
ATOM 729 C CA . LEU A 1 88 ? 27.178 -2.522 10.564 1.00 7.31 88 LEU A CA 1
ATOM 730 C C . LEU A 1 88 ? 27.663 -3.596 9.589 1.00 7.16 88 LEU A C 1
ATOM 731 O O . LEU A 1 88 ? 28.076 -4.666 10.018 1.00 8.48 88 LEU A O 1
ATOM 736 N N . ALA A 1 89 ? 27.591 -3.328 8.280 1.00 7.39 89 ALA A N 1
ATOM 737 C CA . ALA A 1 89 ? 28.008 -4.282 7.252 1.00 7.63 89 ALA A CA 1
ATOM 738 C C . ALA A 1 89 ? 27.054 -5.458 7.132 1.00 7.77 89 ALA A C 1
ATOM 739 O O . ALA A 1 89 ? 27.350 -6.444 6.469 1.00 8.88 89 ALA A O 1
ATOM 741 N N . LEU A 1 90 ? 25.825 -5.339 7.685 1.00 7.79 90 LEU A N 1
ATOM 742 C CA . LEU A 1 90 ? 24.820 -6.365 7.589 1.00 7.72 90 LEU A CA 1
ATOM 743 C C . LEU A 1 90 ? 23.989 -6.213 6.332 1.00 7.68 90 LEU A C 1
ATOM 744 O O . LEU A 1 90 ? 23.800 -5.087 5.837 1.00 8.08 90 LEU A O 1
ATOM 749 N N . PRO A 1 91 ? 23.427 -7.292 5.799 1.00 8.60 91 PRO A N 1
ATOM 750 C CA . PRO A 1 91 ? 22.485 -7.136 4.670 1.00 9.23 91 PRO A CA 1
ATOM 751 C C . PRO A 1 91 ? 21.343 -6.215 5.042 1.00 8.53 91 PRO A C 1
ATOM 752 O O . PRO A 1 91 ? 20.902 -6.180 6.195 1.00 8.86 91 PRO A O 1
ATOM 756 N N . PRO A 1 92 ? 20.801 -5.463 4.081 1.00 9.67 92 PRO A N 1
ATOM 757 C CA . PRO A 1 92 ? 19.766 -4.480 4.389 1.00 10.39 92 PRO A CA 1
ATOM 758 C C . PRO A 1 92 ? 18.461 -5.082 4.879 1.00 9.40 92 PRO A C 1
ATOM 759 O O . PRO A 1 92 ? 17.643 -4.360 5.487 1.00 10.89 92 PRO A O 1
ATOM 763 N N . THR A 1 93 ? 18.234 -6.354 4.632 1.00 9.38 93 THR A N 1
ATOM 764 C CA . THR A 1 93 ? 17.138 -7.097 5.102 1.00 10.07 93 THR A CA 1
ATOM 765 C C . THR A 1 93 ? 17.304 -7.705 6.490 1.00 9.84 93 THR A C 1
ATOM 766 O O . THR A 1 93 ? 16.468 -8.469 6.939 1.00 11.14 93 THR A O 1
ATOM 770 N N . ALA A 1 94 ? 18.373 -7.327 7.188 1.00 9.29 94 ALA A N 1
ATOM 771 C CA . ALA A 1 94 ? 18.636 -7.861 8.529 1.00 9.59 94 ALA A CA 1
ATOM 772 C C . ALA A 1 94 ? 17.456 -7.556 9.489 1.00 9.14 94 ALA A C 1
ATOM 773 O O . ALA A 1 94 ? 16.877 -6.506 9.473 1.00 10.59 94 ALA A O 1
ATOM 775 N N . SER A 1 95 ? 17.180 -8.561 10.334 1.00 9.29 95 SER A N 1
ATOM 776 C CA . SER A 1 95 ? 16.193 -8.427 11.359 1.00 9.69 95 SER A CA 1
ATOM 777 C C . SER A 1 95 ? 16.777 -7.599 12.525 1.00 9.33 95 SER A C 1
ATOM 778 O O . SER A 1 95 ? 17.985 -7.462 12.721 1.00 8.76 95 SER A O 1
ATOM 781 N N . MET A 1 96 ? 15.871 -7.082 13.361 1.00 9.19 96 MET A N 1
ATOM 782 C CA . MET A 1 96 ? 16.310 -6.457 14.593 1.00 9.21 96 MET A CA 1
ATOM 783 C C . MET A 1 96 ? 17.111 -7.407 15.476 1.00 8.41 96 MET A C 1
ATOM 784 O O . MET A 1 96 ? 18.119 -7.020 16.059 1.00 9.36 96 MET A O 1
ATOM 789 N N . ARG A 1 97 ? 16.681 -8.663 15.587 1.00 9.10 97 ARG A N 1
ATOM 790 C CA . ARG A 1 97 ? 17.473 -9.660 16.338 1.00 8.73 97 ARG A CA 1
ATOM 791 C C . ARG A 1 97 ? 18.890 -9.690 15.824 1.00 8.14 97 ARG A C 1
ATOM 792 O O . ARG A 1 97 ? 19.860 -9.742 16.624 1.00 8.53 97 ARG A O 1
ATOM 800 N N . GLU A 1 98 ? 19.070 -9.753 14.507 1.00 8.20 98 GLU A N 1
ATOM 801 C CA . GLU A 1 98 ? 20.417 -9.801 13.902 1.00 8.34 98 GLU A CA 1
ATOM 802 C C . GLU A 1 98 ? 21.235 -8.557 14.199 1.00 7.78 98 GLU A C 1
ATOM 803 O O . GLU A 1 98 ? 22.435 -8.644 14.487 1.00 8.17 98 GLU A O 1
ATOM 809 N N . ILE A 1 99 ? 20.605 -7.396 14.122 1.00 7.66 99 ILE A N 1
ATOM 810 C CA . ILE A 1 99 ? 21.277 -6.149 14.414 1.00 6.86 99 ILE A CA 1
ATOM 811 C C . ILE A 1 99 ? 21.741 -6.101 15.862 1.00 7.04 99 ILE A C 1
ATOM 812 O O . ILE A 1 99 ? 22.877 -5.740 16.165 1.00 7.26 99 ILE A O 1
ATOM 817 N N . LEU A 1 100 ? 20.839 -6.439 16.791 1.00 6.91 100 LEU A N 1
ATOM 818 C CA . LEU A 1 100 ? 21.173 -6.419 18.206 1.00 6.95 100 LEU A CA 1
ATOM 819 C C . LEU A 1 100 ? 22.220 -7.479 18.558 1.00 6.95 100 LEU A C 1
ATOM 820 O O . LEU A 1 100 ? 23.119 -7.214 19.342 1.00 7.45 100 LEU A O 1
ATOM 825 N N . ASP A 1 101 ? 22.136 -8.664 17.928 1.00 7.71 101 ASP A N 1
ATOM 826 C CA . ASP A 1 101 ? 23.166 -9.663 18.162 1.00 7.63 101 ASP A CA 1
ATOM 827 C C . ASP A 1 101 ? 24.513 -9.135 17.666 1.00 7.58 101 ASP A C 1
ATOM 828 O O . ASP A 1 101 ? 25.542 -9.340 18.329 1.00 8.12 101 ASP A O 1
ATOM 833 N N . LYS A 1 102 ? 24.553 -8.441 16.536 1.00 7.38 102 LYS A N 1
ATOM 834 C CA . LYS A 1 102 ? 25.813 -7.907 16.053 1.00 7.86 102 LYS A CA 1
ATOM 835 C C . LYS A 1 102 ? 26.366 -6.897 17.081 1.00 7.57 102 LYS A C 1
ATOM 836 O O . LYS A 1 102 ? 27.566 -6.898 17.410 1.00 7.65 102 LYS A O 1
ATOM 842 N N . MET A 1 103 ? 25.481 -6.033 17.616 1.00 7.02 103 MET A N 1
ATOM 843 C CA . MET A 1 103 ? 25.918 -5.037 18.594 1.00 6.95 103 MET A CA 1
ATOM 844 C C . MET A 1 103 ? 26.359 -5.682 19.927 1.00 7.45 103 MET A C 1
ATOM 845 O O . MET A 1 103 ? 27.166 -4.994 20.611 1.00 9.00 103 MET A O 1
ATOM 850 N N . LEU A 1 104 ? 25.874 -6.840 20.275 1.00 7.18 104 LEU A N 1
ATOM 851 C CA . LEU A 1 104 ? 26.278 -7.554 21.479 1.00 7.21 104 LEU A CA 1
ATOM 852 C C . LEU A 1 104 ? 27.511 -8.460 21.252 1.00 8.00 104 LEU A C 1
ATOM 853 O O . LEU A 1 104 ? 28.102 -8.908 22.229 1.00 9.11 104 LEU A O 1
ATOM 858 N N . SER A 1 105 ? 27.847 -8.762 20.028 1.00 8.28 105 SER A N 1
ATOM 859 C CA . SER A 1 105 ? 28.816 -9.791 19.704 1.00 8.79 105 SER A CA 1
ATOM 860 C C . SER A 1 105 ? 30.178 -9.556 20.372 1.00 9.55 105 SER A C 1
ATOM 861 O O . SER A 1 105 ? 30.840 -10.507 20.767 1.00 11.30 105 SER A O 1
ATOM 864 N N . ALA A 1 106 ? 30.584 -8.298 20.469 1.00 8.39 106 ALA A N 1
ATOM 865 C CA . ALA A 1 106 ? 31.898 -7.957 21.024 1.00 9.42 106 ALA A CA 1
ATOM 866 C C . ALA A 1 106 ? 31.968 -8.121 22.528 1.00 9.21 106 ALA A C 1
ATOM 867 O O . ALA A 1 106 ? 33.068 -8.091 23.087 1.00 10.27 106 ALA A O 1
ATOM 869 N N A SER A 1 107 ? 30.835 -8.329 23.198 0.50 9.82 107 SER A N 1
ATOM 870 N N B SER A 1 107 ? 30.837 -8.274 23.214 0.50 8.95 107 SER A N 1
ATOM 871 C CA A SER A 1 107 ? 30.803 -8.490 24.644 0.50 11.72 107 SER A CA 1
ATOM 872 C CA B SER A 1 107 ? 30.864 -8.354 24.656 0.50 8.43 107 SER A CA 1
ATOM 873 C C A SER A 1 107 ? 31.538 -9.751 25.200 0.50 13.73 107 SER A C 1
ATOM 874 C C B SER A 1 107 ? 31.759 -9.461 25.178 0.50 9.84 107 SER A C 1
ATOM 875 O O A SER A 1 107 ? 31.985 -9.753 26.299 0.50 14.76 107 SER A O 1
ATOM 876 O O B SER A 1 107 ? 32.477 -9.250 26.126 0.50 11.97 107 SER A O 1
ATOM 881 N N A ASP A 1 108 ? 31.684 -10.801 24.416 0.50 15.15 108 ASP A N 1
ATOM 882 N N B ASP A 1 108 ? 31.670 -10.572 24.394 0.50 12.37 108 ASP A N 1
ATOM 883 C CA A ASP A 1 108 ? 32.624 -11.836 24.872 0.50 17.93 108 ASP A CA 1
ATOM 884 C CA B ASP A 1 108 ? 32.337 -11.873 24.606 0.50 15.55 108 ASP A CA 1
ATOM 885 C C A ASP A 1 108 ? 33.654 -12.108 23.782 0.50 17.20 108 ASP A C 1
ATOM 886 C C B ASP A 1 108 ? 33.826 -11.977 24.137 0.50 15.03 108 ASP A C 1
ATOM 887 O O A ASP A 1 108 ? 33.966 -13.289 23.415 0.50 17.35 108 ASP A O 1
ATOM 888 O O B ASP A 1 108 ? 34.560 -12.923 24.467 0.50 17.10 108 ASP A O 1
ATOM 897 N N . MET A 1 109 ? 34.245 -10.999 23.331 1.00 13.29 109 MET A N 1
ATOM 898 C CA . MET A 1 109 ? 35.442 -11.053 22.528 1.00 13.41 109 MET A CA 1
ATOM 899 C C . MET A 1 109 ? 36.539 -10.168 23.153 1.00 12.28 109 MET A C 1
ATOM 900 O O . MET A 1 109 ? 36.270 -9.109 23.728 1.00 13.35 109 MET A O 1
ATOM 905 N N . PRO A 1 110 ? 37.806 -10.512 22.928 1.00 13.67 110 PRO A N 1
ATOM 906 C CA . PRO A 1 110 ? 38.879 -9.577 23.258 1.00 13.68 110 PRO A CA 1
ATOM 907 C C . PRO A 1 110 ? 38.688 -8.277 22.483 1.00 11.84 110 PRO A C 1
ATOM 908 O O . PRO A 1 110 ? 38.409 -8.315 21.280 1.00 13.16 110 PRO A O 1
ATOM 912 N N . PRO A 1 111 ? 38.893 -7.095 23.113 1.00 11.59 111 PRO A N 1
ATOM 913 C CA . PRO A 1 111 ? 38.925 -5.874 22.338 1.00 10.87 111 PRO A CA 1
ATOM 914 C C . PRO A 1 111 ? 39.947 -5.939 21.248 1.00 10.32 111 PRO A C 1
ATOM 915 O O . PRO A 1 111 ? 40.971 -6.577 21.388 1.00 11.99 111 PRO A O 1
ATOM 919 N N . ILE A 1 112 ? 39.706 -5.176 20.185 1.00 10.18 112 ILE A N 1
ATOM 920 C CA . ILE A 1 112 ? 40.720 -4.901 19.138 1.00 10.07 112 ILE A CA 1
ATOM 921 C C . ILE A 1 112 ? 41.023 -3.439 19.205 1.00 9.74 112 ILE A C 1
ATOM 922 O O . ILE A 1 112 ? 40.255 -2.612 18.726 1.00 10.55 112 ILE A O 1
ATOM 927 N N . PRO A 1 113 ? 42.121 -3.077 19.883 1.00 10.95 113 PRO A N 1
ATOM 928 C CA . PRO A 1 113 ? 42.391 -1.641 20.078 1.00 10.91 113 PRO A CA 1
ATOM 929 C C . PRO A 1 113 ? 42.629 -0.917 18.772 1.00 10.10 113 PRO A C 1
ATOM 930 O O . PRO A 1 113 ? 43.035 -1.546 17.765 1.00 10.39 113 PRO A O 1
ATOM 934 N N . PRO A 1 114 ? 42.411 0.386 18.772 1.00 10.39 114 PRO A N 1
ATOM 935 C CA . PRO A 1 114 ? 42.560 1.159 17.543 1.00 9.62 114 PRO A CA 1
ATOM 936 C C . PRO A 1 114 ? 44.058 1.298 17.155 1.00 9.89 114 PRO A C 1
ATOM 937 O O . PRO A 1 114 ? 44.980 1.113 17.940 1.00 11.85 114 PRO A O 1
ATOM 941 N N . THR A 1 115 ? 44.207 1.647 15.879 1.00 10.38 115 THR A N 1
ATOM 942 C CA . THR A 1 115 ? 45.496 1.890 15.205 1.00 11.33 115 THR A CA 1
ATOM 943 C C . THR A 1 115 ? 45.658 3.327 14.979 1.00 11.13 115 THR A C 1
ATOM 944 O O . THR A 1 115 ? 44.775 3.978 14.413 1.00 11.59 115 THR A O 1
ATOM 948 N N . ILE A 1 116 ? 46.831 3.892 15.330 1.00 12.37 116 ILE A N 1
ATOM 949 C CA . ILE A 1 116 ? 47.104 5.270 15.137 1.00 12.41 116 ILE A CA 1
ATOM 950 C C . ILE A 1 116 ? 47.766 5.448 13.828 1.00 12.13 116 ILE A C 1
ATOM 951 O O . ILE A 1 116 ? 48.743 4.782 13.549 1.00 14.34 116 ILE A O 1
ATOM 956 N N . VAL A 1 117 ? 47.200 6.313 12.994 1.00 11.95 117 VAL A N 1
ATOM 957 C CA . VAL A 1 117 ? 47.771 6.689 11.671 1.00 13.23 117 VAL A CA 1
ATOM 958 C C . VAL A 1 117 ? 48.094 8.193 11.689 1.00 12.85 117 VAL A C 1
ATOM 959 O O . VAL A 1 117 ? 47.574 8.974 12.460 1.00 12.94 117 VAL A O 1
ATOM 963 N N . PRO A 1 118 ? 49.019 8.581 10.806 1.00 14.30 118 PRO A N 1
ATOM 964 C CA . PRO A 1 118 ? 49.552 10.002 10.861 1.00 15.95 118 PRO A CA 1
ATOM 965 C C . PRO A 1 118 ? 48.593 11.039 10.395 1.00 13.93 118 PRO A C 1
ATOM 966 O O . PRO A 1 118 ? 48.713 12.156 10.833 1.00 16.18 118 PRO A O 1
ATOM 970 N N . THR A 1 119 ? 47.641 10.685 9.488 1.00 13.28 119 THR A N 1
ATOM 971 C CA . THR A 1 119 ? 46.708 11.690 8.957 1.00 13.42 119 THR A CA 1
ATOM 972 C C . THR A 1 119 ? 45.489 10.976 8.445 1.00 12.38 119 THR A C 1
ATOM 973 O O . THR A 1 119 ? 45.438 9.748 8.383 1.00 14.22 119 THR A O 1
ATOM 977 N N . GLY A 1 120 ? 44.496 11.777 8.042 1.00 12.04 120 GLY A N 1
ATOM 978 C CA . GLY A 1 120 ? 43.313 11.244 7.399 1.00 11.72 120 GLY A CA 1
ATOM 979 C C . GLY A 1 120 ? 42.502 12.379 6.870 1.00 11.26 120 GLY A C 1
ATOM 980 O O . GLY A 1 120 ? 42.840 13.542 7.059 1.00 12.05 120 GLY A O 1
ATOM 981 N N . PRO A 1 121 ? 41.371 12.058 6.225 1.00 11.24 121 PRO A N 1
ATOM 982 C CA . PRO A 1 121 ? 40.538 13.064 5.649 1.00 11.31 121 PRO A CA 1
ATOM 983 C C . PRO A 1 121 ? 40.057 14.175 6.585 1.00 10.37 121 PRO A C 1
ATOM 984 O O . PRO A 1 121 ? 39.854 15.284 6.158 1.00 10.58 121 PRO A O 1
ATOM 988 N N . CYS A 1 122 ? 39.893 13.852 7.874 1.00 10.20 122 CYS A N 1
ATOM 989 C CA . CYS A 1 122 ? 39.471 14.867 8.838 1.00 10.16 122 CYS A CA 1
ATOM 990 C C . CYS A 1 122 ? 40.455 15.999 9.011 1.00 9.83 122 CYS A C 1
ATOM 991 O O . CYS A 1 122 ? 40.117 16.993 9.661 1.00 11.83 122 CYS A O 1
ATOM 994 N N . LYS A 1 123 ? 41.682 15.876 8.449 1.00 10.27 123 LYS A N 1
ATOM 995 C CA . LYS A 1 123 ? 42.710 16.897 8.523 1.00 10.93 123 LYS A CA 1
ATOM 996 C C . LYS A 1 123 ? 42.783 17.728 7.251 1.00 11.22 123 LYS A C 1
ATOM 997 O O . LYS A 1 123 ? 43.712 18.520 7.102 1.00 13.40 123 LYS A O 1
ATOM 1003 N N . GLU A 1 124 ? 41.887 17.545 6.319 1.00 11.35 124 GLU A N 1
ATOM 1004 C CA . GLU A 1 124 ? 41.940 18.282 5.037 1.00 11.61 124 GLU A CA 1
ATOM 1005 C C . GLU A 1 124 ? 41.829 19.740 5.201 1.00 11.81 124 GLU A C 1
ATOM 1006 O O . GLU A 1 124 ? 42.381 20.498 4.337 1.00 14.21 124 GLU A O 1
ATOM 1012 N N . ASN A 1 125 ? 41.120 20.230 6.215 1.00 11.64 125 ASN A N 1
ATOM 1013 C CA . ASN A 1 125 ? 40.953 21.630 6.447 1.00 12.47 125 ASN A CA 1
ATOM 1014 C C . ASN A 1 125 ? 41.022 21.872 7.978 1.00 12.29 125 ASN A C 1
ATOM 1015 O O . ASN A 1 125 ? 40.626 21.006 8.772 1.00 11.75 125 ASN A O 1
ATOM 1020 N N . SER A 1 126 ? 41.456 23.059 8.350 1.00 13.54 126 SER A N 1
ATOM 1021 C CA . SER A 1 126 ? 41.431 23.432 9.765 1.00 15.25 126 SER A CA 1
ATOM 1022 C C . SER A 1 126 ? 41.145 24.876 9.960 1.00 15.64 126 SER A C 1
ATOM 1023 O O . SER A 1 126 ? 41.411 25.699 9.048 1.00 19.02 126 SER A O 1
ATOM 1026 N N . LEU A 1 127 ? 40.642 25.215 11.152 1.00 16.19 127 LEU A N 1
ATOM 1027 C CA . LEU A 1 127 ? 40.347 26.567 11.607 1.00 14.93 127 LEU A CA 1
ATOM 1028 C C . LEU A 1 127 ? 40.829 26.691 13.024 1.00 14.35 127 LEU A C 1
ATOM 1029 O O . LEU A 1 127 ? 40.356 25.963 13.901 1.00 14.77 127 LEU A O 1
ATOM 1034 N N . ASP A 1 128 ? 41.774 27.576 13.238 1.00 17.60 128 ASP A N 1
ATOM 1035 C CA . ASP A 1 128 ? 42.204 27.831 14.537 1.00 19.31 128 ASP A CA 1
ATOM 1036 C C . ASP A 1 128 ? 41.241 28.774 15.245 1.00 19.19 128 ASP A C 1
ATOM 1037 O O . ASP A 1 128 ? 40.198 29.310 14.668 1.00 19.00 128 ASP A O 1
ATOM 1042 N N A ASP A 1 129 ? 41.659 29.081 16.489 0.50 20.75 129 ASP A N 1
ATOM 1043 N N B ASP A 1 129 ? 41.600 29.069 16.503 0.50 22.89 129 ASP A N 1
ATOM 1044 C CA A ASP A 1 129 ? 40.768 29.857 17.327 0.50 22.06 129 ASP A CA 1
ATOM 1045 C CA B ASP A 1 129 ? 40.786 29.947 17.360 0.50 24.65 129 ASP A CA 1
ATOM 1046 C C A ASP A 1 129 ? 40.628 31.355 16.970 0.50 22.38 129 ASP A C 1
ATOM 1047 C C B ASP A 1 129 ? 40.394 31.333 16.755 0.50 25.35 129 ASP A C 1
ATOM 1048 O O A ASP A 1 129 ? 39.903 32.053 17.649 0.50 21.37 129 ASP A O 1
ATOM 1049 O O B ASP A 1 129 ? 39.234 31.872 16.937 0.50 25.06 129 ASP A O 1
ATOM 1054 N N . SER A 1 130 ? 41.322 31.836 15.933 1.00 25.07 130 SER A N 1
ATOM 1055 C CA . SER A 1 130 ? 41.163 33.183 15.323 1.00 25.23 130 SER A CA 1
ATOM 1056 C C . SER A 1 130 ? 40.298 33.133 14.065 1.00 23.28 130 SER A C 1
ATOM 1057 O O . SER A 1 130 ? 40.009 34.207 13.490 1.00 26.80 130 SER A O 1
ATOM 1060 N N . GLU A 1 131 ? 39.895 31.921 13.636 1.00 19.92 131 GLU A N 1
ATOM 1061 C CA . GLU A 1 131 ? 39.333 31.714 12.311 1.00 19.24 131 GLU A CA 1
ATOM 1062 C C . GLU A 1 131 ? 37.969 31.147 12.237 1.00 18.32 131 GLU A C 1
ATOM 1063 O O . GLU A 1 131 ? 37.391 31.085 11.163 1.00 23.83 131 GLU A O 1
ATOM 1069 N N . PHE A 1 132 ? 37.426 30.635 13.277 1.00 16.87 132 PHE A N 1
ATOM 1070 C CA . PHE A 1 132 ? 36.080 30.197 13.303 1.00 15.56 132 PHE A CA 1
ATOM 1071 C C . PHE A 1 132 ? 35.224 30.978 14.300 1.00 13.74 132 PHE A C 1
ATOM 1072 O O . PHE A 1 132 ? 35.705 31.526 15.257 1.00 15.93 132 PHE A O 1
ATOM 1080 N N . ASP A 1 133 ? 33.915 30.950 14.044 1.00 14.39 133 ASP A N 1
ATOM 1081 C CA . ASP A 1 133 ? 32.898 31.472 14.996 1.00 14.56 133 ASP A CA 1
ATOM 1082 C C . ASP A 1 133 ? 31.660 30.559 14.880 1.00 13.76 133 ASP A C 1
ATOM 1083 O O . ASP A 1 133 ? 31.064 30.471 13.789 1.00 14.10 133 ASP A O 1
ATOM 1088 N N . LEU A 1 134 ? 31.350 29.823 15.925 1.00 12.32 134 LEU A N 1
ATOM 1089 C CA . LEU A 1 134 ? 30.271 28.839 15.872 1.00 12.21 134 LEU A CA 1
ATOM 1090 C C . LEU A 1 134 ? 28.926 29.436 15.547 1.00 12.26 134 LEU A C 1
ATOM 1091 O O . LEU A 1 134 ? 28.037 28.758 15.068 1.00 13.34 134 LEU A O 1
ATOM 1096 N N . THR 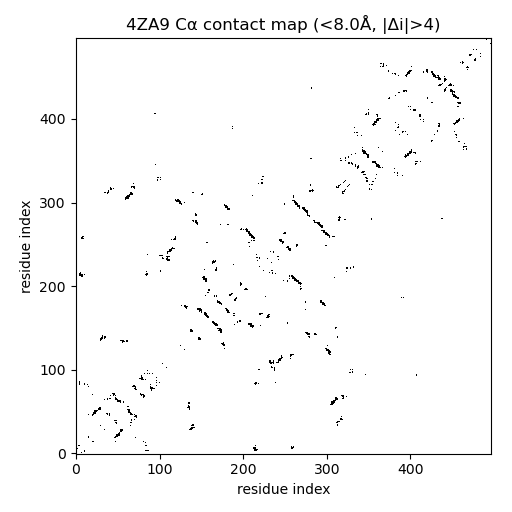A 1 135 ? 28.754 30.729 15.846 1.00 13.80 135 THR A N 1
ATOM 1097 C CA . THR A 1 135 ? 27.518 31.449 15.555 1.00 14.53 135 THR A CA 1
ATOM 1098 C C . THR A 1 135 ? 27.363 31.804 14.078 1.00 16.62 135 THR A C 1
ATOM 1099 O O . THR A 1 135 ? 26.300 32.180 13.621 1.00 18.91 135 THR A O 1
ATOM 1103 N N . GLU A 1 136 ? 28.462 31.661 13.359 1.00 16.19 136 GLU A N 1
ATOM 1104 C CA . GLU A 1 136 ? 28.501 31.966 11.933 1.00 17.74 136 GLU A CA 1
ATOM 1105 C C . GLU A 1 136 ? 28.397 30.704 11.040 1.00 17.00 136 GLU A C 1
ATOM 1106 O O . GLU A 1 136 ? 28.279 30.825 9.873 1.00 22.05 136 GLU A O 1
ATOM 1109 N N . LEU A 1 137 ? 28.359 29.524 11.596 1.00 13.68 137 LEU A N 1
ATOM 1110 C CA . LEU A 1 137 ? 28.190 28.301 10.898 1.00 12.32 137 LEU A CA 1
ATOM 1111 C C . LEU A 1 137 ? 26.673 28.054 10.689 1.00 11.58 137 LEU A C 1
ATOM 1112 O O . LEU A 1 137 ? 25.861 28.531 11.479 1.00 12.70 137 LEU A O 1
ATOM 1117 N N . PRO A 1 138 ? 26.278 27.206 9.714 1.00 11.17 138 PRO A N 1
ATOM 1118 C CA . PRO A 1 138 ? 24.831 26.949 9.426 1.00 10.95 138 PRO A CA 1
ATOM 1119 C C . PRO A 1 138 ? 24.272 25.861 10.345 1.00 10.74 138 PRO A C 1
ATOM 1120 O O . PRO A 1 138 ? 23.708 24.846 9.927 1.00 10.15 138 PRO A O 1
ATOM 1124 N N . VAL A 1 139 ? 24.422 26.094 11.671 1.00 9.92 139 VAL A N 1
ATOM 1125 C CA . VAL A 1 139 ? 23.937 25.187 12.656 1.00 9.21 139 VAL A CA 1
ATOM 1126 C C . VAL A 1 139 ? 22.405 25.197 12.642 1.00 8.95 139 VAL A C 1
ATOM 1127 O O . VAL A 1 139 ? 21.808 26.294 12.630 1.00 10.18 139 VAL A O 1
ATOM 1131 N N . PRO A 1 140 ? 21.743 24.046 12.661 1.00 8.31 140 PRO A N 1
ATOM 1132 C CA . PRO A 1 140 ? 20.300 24.065 12.541 1.00 8.25 140 PRO A CA 1
ATOM 1133 C C . PRO A 1 140 ? 19.589 24.471 13.861 1.00 8.30 140 PRO A C 1
ATOM 1134 O O . PRO A 1 140 ? 20.000 24.152 14.944 1.00 8.73 140 PRO A O 1
ATOM 1138 N N . LEU A 1 141 ? 18.479 25.177 13.619 1.00 8.16 141 LEU A N 1
ATOM 1139 C CA . LEU A 1 141 ? 17.380 25.256 14.620 1.00 7.83 141 LEU A CA 1
ATOM 1140 C C . LEU A 1 141 ? 16.469 24.099 14.281 1.00 7.36 141 LEU A C 1
ATOM 1141 O O . LEU A 1 141 ? 15.916 24.062 13.162 1.00 8.33 141 LEU A O 1
ATOM 1146 N N . ILE A 1 142 ? 16.377 23.126 15.174 1.00 7.23 142 ILE A N 1
ATOM 1147 C CA . ILE A 1 142 ? 15.734 21.848 14.867 1.00 7.26 142 ILE A CA 1
ATOM 1148 C C . ILE A 1 142 ? 14.212 21.886 15.146 1.00 7.59 142 ILE A C 1
ATOM 1149 O O . ILE A 1 142 ? 13.464 21.237 14.406 1.00 8.63 142 ILE A O 1
ATOM 1154 N N . HIS A 1 143 ? 13.798 22.553 16.193 1.00 7.19 143 HIS A N 1
ATOM 1155 C CA . HIS A 1 143 ? 12.388 22.687 16.553 1.00 7.86 143 HIS A CA 1
ATOM 1156 C C . HIS A 1 143 ? 12.158 24.166 16.878 1.00 7.87 143 HIS A C 1
ATOM 1157 O O . HIS A 1 143 ? 13.064 24.821 17.431 1.00 8.16 143 HIS A O 1
ATOM 1164 N N A LYS A 1 144 ? 10.960 24.684 16.598 0.50 8.38 144 LYS A N 1
ATOM 1165 N N B LYS A 1 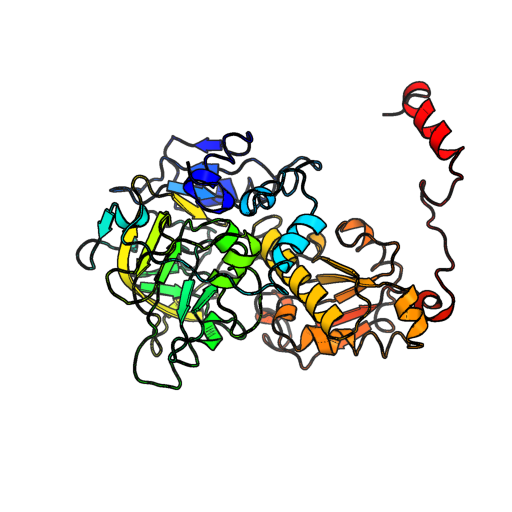144 ? 10.979 24.741 16.579 0.50 8.29 144 LYS A N 1
ATOM 1166 C CA A LYS A 1 144 ? 10.762 26.103 16.637 0.50 8.59 144 LYS A CA 1
ATOM 1167 C CA B LYS A 1 144 ? 10.868 26.190 16.662 0.50 8.79 144 LYS A CA 1
ATOM 1168 C C A LYS A 1 144 ? 10.985 26.758 18.037 0.50 9.45 144 LYS A C 1
ATOM 1169 C C B LYS A 1 144 ? 11.081 26.769 18.075 0.50 9.07 144 LYS A C 1
ATOM 1170 O O A LYS A 1 144 ? 11.316 27.927 18.099 0.50 9.94 144 LYS A O 1
ATOM 1171 O O B LYS A 1 144 ? 11.554 27.893 18.158 0.50 10.07 144 LYS A O 1
ATOM 1182 N N . SER A 1 145 ? 10.749 25.995 19.099 1.00 8.79 145 SER A N 1
ATOM 1183 C CA . SER A 1 145 ? 10.882 26.461 20.462 1.00 9.41 145 SER A CA 1
ATOM 1184 C C . SER A 1 145 ? 12.207 26.067 21.146 1.00 8.63 145 SER A C 1
ATOM 1185 O O . SER A 1 145 ? 12.405 26.272 22.337 1.00 9.75 145 SER A O 1
ATOM 1188 N N . ASP A 1 146 ? 13.138 25.461 20.374 1.00 8.50 146 ASP A N 1
ATOM 1189 C CA . ASP A 1 146 ? 14.423 25.095 20.969 1.00 7.83 146 ASP A CA 1
ATOM 1190 C C . ASP A 1 146 ? 15.135 26.281 21.529 1.00 8.47 146 ASP A C 1
ATOM 1191 O O . ASP A 1 146 ? 15.094 27.380 20.955 1.00 9.43 146 ASP A O 1
ATOM 1196 N N . GLY A 1 147 ? 15.857 26.077 22.629 1.00 8.53 147 GLY A N 1
ATOM 1197 C CA . GLY A 1 147 ? 16.582 27.167 23.284 1.00 9.15 147 GLY A CA 1
ATOM 1198 C C . GLY A 1 147 ? 17.955 27.467 22.701 1.00 9.51 147 GLY A C 1
ATOM 1199 O O . GLY A 1 147 ? 18.710 28.244 23.294 1.00 11.82 147 GLY A O 1
ATOM 1200 N N . GLY A 1 148 ? 18.294 26.844 21.589 1.00 8.73 148 GLY A N 1
ATOM 1201 C CA . GLY A 1 148 ? 19.570 27.070 20.911 1.00 9.48 148 GLY A CA 1
ATOM 1202 C C . GLY A 1 148 ? 19.580 26.305 19.626 1.00 8.55 148 GLY A C 1
ATOM 1203 O O . GLY A 1 148 ? 18.676 25.546 19.309 1.00 9.01 148 GLY A O 1
ATOM 1204 N N A LYS A 1 149 ? 20.666 26.533 18.869 0.50 8.95 149 LYS A N 1
ATOM 1205 N N B LYS A 1 149 ? 20.690 26.555 18.901 0.50 8.73 149 LYS A N 1
ATOM 1206 C CA A LYS A 1 149 ? 20.891 25.797 17.628 0.50 8.51 149 LYS A CA 1
ATOM 1207 C CA B LYS A 1 149 ? 21.021 25.876 17.647 0.50 8.52 149 LYS A CA 1
ATOM 1208 C C A LYS A 1 149 ? 21.744 24.587 17.955 0.50 7.93 149 LYS A C 1
ATOM 1209 C C B LYS A 1 149 ? 21.750 24.582 18.015 0.50 7.67 149 LYS A C 1
ATOM 1210 O O A LYS A 1 149 ? 22.910 24.696 18.395 0.50 8.10 149 LYS A O 1
ATOM 1211 O O B LYS A 1 149 ? 22.877 24.625 18.544 0.50 8.50 149 LYS A O 1
ATOM 1222 N N . TYR A 1 150 ? 21.131 23.427 17.795 1.00 8.23 150 TYR A N 1
ATOM 1223 C CA . TYR A 1 150 ? 21.714 22.151 18.251 1.00 7.85 150 TYR A CA 1
ATOM 1224 C C . TYR A 1 150 ? 22.625 21.576 17.185 1.00 7.35 150 TYR A C 1
ATOM 1225 O O . TYR A 1 150 ? 22.233 20.771 16.348 1.00 8.89 150 TYR A O 1
ATOM 1234 N N . ILE A 1 151 ? 23.872 22.013 17.253 1.00 7.64 151 ILE A N 1
ATOM 1235 C CA . ILE A 1 151 ? 24.930 21.487 16.352 1.00 8.14 151 ILE A CA 1
ATOM 1236 C C . ILE A 1 151 ? 25.147 20.012 16.531 1.00 7.56 151 ILE A C 1
ATOM 1237 O O . ILE A 1 151 ? 25.552 19.327 15.586 1.00 8.06 151 ILE A O 1
ATOM 1242 N N . GLN A 1 152 ? 24.921 19.526 17.771 1.00 7.02 152 GLN A N 1
ATOM 1243 C CA . GLN A 1 152 ? 25.309 18.183 18.144 1.00 7.05 152 GLN A CA 1
ATOM 1244 C C . GLN A 1 152 ? 24.082 17.342 18.501 1.00 6.95 152 GLN A C 1
ATOM 1245 O O . GLN A 1 152 ? 23.547 17.399 19.605 1.00 7.10 152 GLN A O 1
ATOM 1251 N N . THR A 1 153 ? 23.676 16.556 17.506 1.00 6.41 153 THR A N 1
ATOM 1252 C CA . THR A 1 153 ? 22.657 15.538 17.636 1.00 6.48 153 THR A CA 1
ATOM 1253 C C . THR A 1 153 ? 23.103 14.153 17.169 1.00 6.48 153 THR A C 1
ATOM 1254 O O . THR A 1 153 ? 22.419 13.175 17.463 1.00 7.72 153 THR A O 1
ATOM 1258 N N . TYR A 1 154 ? 24.249 14.025 16.462 1.00 6.21 154 TYR A N 1
ATOM 1259 C CA . TYR A 1 154 ? 24.633 12.709 15.947 1.00 6.29 154 TYR A CA 1
ATOM 1260 C C . TYR A 1 154 ? 26.150 12.577 15.829 1.00 6.60 154 TYR A C 1
ATOM 1261 O O . TYR A 1 154 ? 26.634 11.678 15.133 1.00 8.26 154 TYR A O 1
ATOM 1270 N N . GLY A 1 155 ? 26.910 13.436 16.499 1.00 6.93 155 GLY A N 1
ATOM 1271 C CA . GLY A 1 155 ? 28.333 13.244 16.689 1.00 6.68 155 GLY A CA 1
ATOM 1272 C C . GLY A 1 155 ? 28.650 12.515 17.970 1.00 6.63 155 GLY A C 1
ATOM 1273 O O . GLY A 1 155 ? 27.791 12.265 18.805 1.00 7.27 155 GLY A O 1
ATOM 1274 N N A MET A 1 156 ? 29.934 12.259 18.147 0.50 6.91 156 MET A N 1
ATOM 1275 N N B MET A 1 156 ? 29.932 12.109 18.123 0.50 6.72 156 MET A N 1
ATOM 1276 C CA A MET A 1 156 ? 30.486 11.361 19.118 0.50 7.02 156 MET A CA 1
ATOM 1277 C CA B MET A 1 156 ? 30.344 11.456 19.352 0.50 8.56 156 MET A CA 1
ATOM 1278 C C A MET A 1 156 ? 31.384 12.224 20.065 0.50 6.98 156 MET A C 1
ATOM 1279 C C B MET A 1 156 ? 31.387 12.257 20.095 0.50 7.37 156 MET A C 1
ATOM 1280 O O A MET A 1 156 ? 32.374 12.730 19.567 0.50 7.54 156 MET A O 1
ATOM 1281 O O B MET A 1 156 ? 32.468 12.702 19.578 0.50 7.55 156 MET A O 1
ATOM 1290 N N . HIS A 1 157 ? 31.036 12.388 21.353 1.00 6.95 157 HIS A N 1
ATOM 1291 C CA . HIS A 1 157 ? 31.953 12.986 22.336 1.00 7.15 157 HIS A CA 1
ATOM 1292 C C . HIS A 1 157 ? 32.998 11.958 22.711 1.00 7.05 157 HIS A C 1
ATOM 1293 O O . HIS A 1 157 ? 32.687 10.802 22.949 1.00 7.69 157 HIS A O 1
ATOM 1300 N N . ILE A 1 158 ? 34.246 12.444 22.807 1.00 7.17 158 ILE A N 1
ATOM 1301 C CA . ILE A 1 158 ? 35.397 11.658 23.194 1.00 7.07 158 ILE A CA 1
ATOM 1302 C C . ILE A 1 158 ? 35.986 12.307 24.447 1.00 7.49 158 ILE A C 1
ATOM 1303 O O . ILE A 1 158 ? 36.436 13.440 24.413 1.00 8.03 158 ILE A O 1
ATOM 1308 N N . VAL A 1 159 ? 35.979 11.517 25.537 1.00 7.44 159 VAL A N 1
ATOM 1309 C CA . VAL A 1 159 ? 36.634 11.965 26.801 1.00 7.41 159 VAL A CA 1
ATOM 1310 C C . VAL A 1 159 ? 37.308 10.708 27.368 1.00 7.19 159 VAL A C 1
ATOM 1311 O O . VAL A 1 159 ? 36.930 9.577 27.121 1.00 8.61 159 VAL A O 1
ATOM 1315 N N . GLN A 1 160 ? 38.362 10.944 28.154 1.00 8.15 160 GLN A N 1
ATOM 1316 C CA . GLN A 1 160 ? 39.184 9.870 28.712 1.00 7.86 160 GLN A CA 1
ATOM 1317 C C . GLN A 1 160 ? 39.348 10.094 30.178 1.00 8.22 160 GLN A C 1
ATOM 1318 O O . GLN A 1 160 ? 39.416 11.228 30.689 1.00 9.47 160 GLN A O 1
ATOM 1324 N N . SER A 1 161 ? 39.339 8.991 30.944 1.00 8.00 161 SER A N 1
ATOM 1325 C CA . SER A 1 161 ? 39.583 9.063 32.371 1.00 8.43 161 SER A CA 1
ATOM 1326 C C . SER A 1 161 ? 40.927 9.717 32.661 1.00 9.38 161 SER A C 1
ATOM 1327 O O . SER A 1 161 ? 41.858 9.610 31.854 1.00 9.89 161 SER A O 1
ATOM 1330 N N . PRO A 1 162 ? 41.083 10.381 33.819 1.00 9.55 162 PRO A N 1
ATOM 1331 C CA . PRO A 1 162 ? 42.380 10.996 34.141 1.00 10.18 162 PRO A CA 1
ATOM 1332 C C . PRO A 1 162 ? 43.553 10.058 34.067 1.00 10.90 162 PRO A C 1
ATOM 1333 O O . PRO A 1 162 ? 44.644 10.474 33.667 1.00 12.78 162 PRO A O 1
ATOM 1337 N N . ASP A 1 163 ? 43.369 8.818 34.436 1.00 10.83 163 ASP A N 1
ATOM 1338 C CA . ASP A 1 163 ? 44.447 7.809 34.455 1.00 12.45 163 ASP A CA 1
ATOM 1339 C C . ASP A 1 163 ? 44.714 7.248 33.079 1.00 12.22 163 ASP A C 1
ATOM 1340 O O . ASP A 1 163 ? 45.657 6.427 32.932 1.00 13.90 163 ASP A O 1
ATOM 1345 N N . GLY A 1 164 ? 43.960 7.585 32.049 1.00 11.08 164 GLY A N 1
ATOM 1346 C CA . GLY A 1 164 ? 44.207 7.178 30.697 1.00 11.16 164 GLY A CA 1
ATOM 1347 C C . GLY A 1 164 ? 43.676 5.832 30.305 1.00 11.32 164 GLY A C 1
ATOM 1348 O O . GLY A 1 164 ? 43.770 5.475 29.151 1.00 13.95 164 GLY A O 1
ATOM 1349 N N . THR A 1 165 ? 43.098 5.137 31.231 1.00 11.04 165 THR A N 1
ATOM 1350 C CA . THR A 1 165 ? 42.745 3.738 31.019 1.00 11.88 165 THR A CA 1
ATOM 1351 C C . THR A 1 165 ? 41.426 3.468 30.342 1.00 11.11 165 THR A C 1
ATOM 1352 O O . THR A 1 165 ? 41.182 2.367 29.854 1.00 13.20 165 THR A O 1
ATOM 1356 N N . TRP A 1 166 ? 40.547 4.490 30.266 1.00 8.62 166 TRP A N 1
ATOM 1357 C CA . TRP A 1 166 ? 39.226 4.351 29.634 1.00 8.17 166 TRP A CA 1
ATOM 1358 C C . TRP A 1 166 ? 38.989 5.575 28.787 1.00 8.08 166 TRP A C 1
ATOM 1359 O O . TRP A 1 166 ? 39.009 6.698 29.265 1.00 8.90 166 TRP A O 1
ATOM 1370 N N . THR A 1 167 ? 38.724 5.327 27.494 1.00 7.70 167 THR A N 1
ATOM 1371 C CA . THR A 1 167 ? 38.310 6.403 26.575 1.00 7.29 167 THR A CA 1
ATOM 1372 C C . THR A 1 167 ? 36.893 6.088 26.155 1.00 7.12 167 THR A C 1
ATOM 1373 O O . THR A 1 167 ? 36.631 5.033 25.546 1.00 7.63 167 THR A O 1
ATOM 1377 N N . ASN A 1 168 ? 35.951 7.007 26.489 1.00 6.89 168 ASN A N 1
ATOM 1378 C CA . ASN A 1 168 ? 34.566 6.766 26.180 1.00 6.31 168 ASN A CA 1
ATOM 1379 C C . ASN A 1 168 ? 34.157 7.531 24.968 1.00 6.43 168 ASN A C 1
ATOM 1380 O O . ASN A 1 168 ? 34.547 8.691 24.765 1.00 7.14 168 ASN A O 1
ATOM 1385 N N . TRP A 1 169 ? 33.318 6.898 24.138 1.00 6.04 169 TRP A N 1
ATOM 1386 C CA . TRP A 1 169 ? 32.634 7.494 22.989 1.00 6.13 169 TRP A CA 1
ATOM 1387 C C . TRP A 1 169 ? 31.124 7.407 23.236 1.00 5.99 169 TRP A C 1
ATOM 1388 O O . TRP A 1 169 ? 30.597 6.338 23.472 1.00 6.50 169 TRP A O 1
ATOM 1399 N N . SER A 1 170 ? 30.463 8.572 23.136 1.00 6.09 170 SER A N 1
ATOM 1400 C CA . SER A 1 170 ? 29.021 8.600 23.378 1.00 6.15 170 SER A CA 1
ATOM 1401 C C . SER A 1 170 ? 28.362 9.761 22.671 1.00 6.08 170 SER A C 1
ATOM 1402 O O . SER A 1 170 ? 28.951 10.800 22.433 1.00 7.43 170 SER A O 1
ATOM 1405 N N . ILE A 1 171 ? 27.060 9.607 22.395 1.00 6.39 171 ILE A N 1
ATOM 1406 C CA . ILE A 1 171 ? 26.225 10.712 21.939 1.00 6.35 171 ILE A CA 1
ATOM 1407 C C . ILE A 1 171 ? 25.596 11.363 23.173 1.00 6.65 171 ILE A C 1
ATOM 1408 O O . ILE A 1 171 ? 24.984 10.703 24.009 1.00 7.21 171 ILE A O 1
ATOM 1413 N N . ALA A 1 172 ? 25.735 12.677 23.255 1.00 7.08 172 ALA A N 1
ATOM 1414 C CA . ALA A 1 172 ? 24.979 13.549 24.194 1.00 6.84 172 ALA A CA 1
ATOM 1415 C C . ALA A 1 172 ? 24.764 14.855 23.456 1.00 7.16 172 ALA A C 1
ATOM 1416 O O . ALA A 1 172 ? 25.672 15.308 22.722 1.00 7.72 172 ALA A O 1
ATOM 1418 N N . ARG A 1 173 ? 23.593 15.474 23.574 1.00 6.87 173 ARG A N 1
ATOM 1419 C CA . ARG A 1 173 ? 23.296 16.663 22.783 1.00 7.30 173 ARG A CA 1
ATOM 1420 C C . ARG A 1 173 ? 24.132 17.862 23.204 1.00 6.98 173 ARG A C 1
ATOM 1421 O O . ARG A 1 173 ? 24.539 17.994 24.375 1.00 7.55 173 ARG A O 1
ATOM 1429 N N . ALA A 1 174 ? 24.301 18.791 22.281 1.00 7.14 174 ALA A N 1
ATOM 1430 C CA . ALA A 1 174 ? 24.902 20.070 22.607 1.00 7.31 174 ALA A CA 1
ATOM 1431 C C . ALA A 1 174 ? 24.461 21.125 21.601 1.00 7.37 174 ALA A C 1
ATOM 1432 O O . ALA A 1 174 ? 24.214 20.842 20.430 1.00 7.73 174 ALA A O 1
ATOM 1434 N N . MET A 1 175 ? 24.374 22.338 22.090 1.00 7.80 175 MET A N 1
ATOM 1435 C CA . MET A 1 175 ? 23.961 23.522 21.333 1.00 7.68 175 MET A CA 1
ATOM 1436 C C . MET A 1 175 ? 25.021 24.618 21.424 1.00 7.92 175 MET A C 1
ATOM 1437 O O . MET A 1 175 ? 25.825 24.673 22.345 1.00 8.35 175 MET A O 1
ATOM 1442 N N . VAL A 1 176 ? 24.986 25.513 20.454 1.00 8.65 176 VAL A N 1
ATOM 1443 C CA . VAL A 1 176 ? 25.915 26.638 20.472 1.00 8.62 176 VAL A CA 1
ATOM 1444 C C . VAL A 1 176 ? 25.558 27.666 21.538 1.00 8.95 176 VAL A C 1
ATOM 1445 O O . VAL A 1 176 ? 24.415 28.116 21.624 1.00 10.18 176 VAL A O 1
ATOM 1449 N N . HIS A 1 177 ? 26.552 27.988 22.344 1.00 9.30 177 HIS A N 1
ATOM 1450 C CA . HIS A 1 177 ? 26.457 29.034 23.370 1.00 10.20 177 HIS A CA 1
ATOM 1451 C C . HIS A 1 177 ? 26.954 30.404 22.879 1.00 11.18 177 HIS A C 1
ATOM 1452 O O . HIS A 1 177 ? 26.311 31.410 23.108 1.00 12.78 177 HIS A O 1
ATOM 1459 N N . ASP A 1 178 ? 28.145 30.418 22.267 1.00 11.08 178 ASP A N 1
ATOM 1460 C CA . ASP A 1 178 ? 28.712 31.608 21.706 1.00 12.20 178 ASP A CA 1
ATOM 1461 C C . ASP A 1 178 ? 29.742 31.198 20.683 1.00 12.53 178 ASP A C 1
ATOM 1462 O O . ASP A 1 178 ? 29.815 30.033 20.298 1.00 11.74 178 ASP A O 1
ATOM 1467 N N . LYS A 1 179 ? 30.551 32.161 20.210 1.00 12.40 179 LYS A N 1
ATOM 1468 C CA . LYS A 1 179 ? 31.509 31.898 19.163 1.00 12.71 179 LYS A CA 1
ATOM 1469 C C . LYS A 1 179 ? 32.407 30.701 19.338 1.00 11.52 179 LYS A C 1
ATOM 1470 O O . LYS A 1 179 ? 32.855 30.120 18.352 1.00 12.99 179 LYS A O 1
ATOM 1474 N N . ASN A 1 180 ? 32.741 30.393 20.580 1.00 11.21 180 ASN A N 1
ATOM 1475 C CA . ASN A 1 180 ? 33.695 29.359 20.884 1.00 10.84 180 ASN A CA 1
ATOM 1476 C C . ASN A 1 180 ? 33.278 28.438 21.997 1.00 10.80 180 ASN A C 1
ATOM 1477 O O . ASN A 1 180 ? 34.111 27.753 22.572 1.00 11.25 180 ASN A O 1
ATOM 1482 N N . HIS A 1 181 ? 31.945 28.366 22.307 1.00 9.94 181 HIS A N 1
ATOM 1483 C CA . HIS A 1 181 ? 31.489 27.454 23.336 1.00 9.89 181 HIS A CA 1
ATOM 1484 C C . HIS A 1 181 ? 30.175 26.781 22.913 1.00 8.84 181 HIS A C 1
ATOM 1485 O O . HIS A 1 181 ? 29.358 27.387 22.243 1.00 9.50 181 HIS A O 1
ATOM 1492 N N . LEU A 1 182 ? 29.993 25.585 23.472 1.00 8.67 182 LEU A N 1
ATOM 1493 C CA . LEU A 1 182 ? 28.740 24.848 23.440 1.00 8.36 182 LEU A CA 1
ATOM 1494 C C . LEU A 1 182 ? 28.221 24.658 24.871 1.00 8.55 182 LEU A C 1
ATOM 1495 O O . LEU A 1 182 ? 29.028 24.662 25.819 1.00 9.21 182 LEU A O 1
ATOM 1500 N N . THR A 1 183 ? 26.929 24.455 25.015 1.00 8.48 183 THR A N 1
ATOM 1501 C CA . THR A 1 183 ? 26.398 23.869 26.239 1.00 8.34 183 THR A CA 1
ATOM 1502 C C . THR A 1 183 ? 25.699 22.562 25.920 1.00 7.72 183 THR A C 1
ATOM 1503 O O . THR A 1 183 ? 25.233 22.374 24.775 1.00 8.80 183 THR A O 1
ATOM 1507 N N . GLY A 1 184 ? 25.623 21.638 26.860 1.00 8.33 184 GLY A N 1
ATOM 1508 C CA . GLY A 1 184 ? 24.985 20.383 26.598 1.00 8.48 184 GLY A CA 1
ATOM 1509 C C . GLY A 1 184 ? 24.616 19.628 27.835 1.00 8.08 184 GLY A C 1
ATOM 1510 O O . GLY A 1 184 ? 24.932 20.045 28.945 1.00 9.83 184 GLY A O 1
ATOM 1511 N N A LEU A 1 185 ? 23.945 18.489 27.658 0.50 7.69 185 LEU A N 1
ATOM 1512 N N B LEU A 1 185 ? 24.026 18.488 27.616 0.50 8.87 185 LEU A N 1
ATOM 1513 C CA A LEU A 1 185 ? 23.650 17.562 28.782 0.50 7.94 185 LEU A CA 1
ATOM 1514 C CA B LEU A 1 185 ? 23.499 17.689 28.675 0.50 9.18 185 LEU A CA 1
ATOM 1515 C C A LEU A 1 185 ? 24.781 16.692 29.105 0.50 7.88 185 LEU A C 1
ATOM 1516 C C B LEU A 1 185 ? 24.629 16.675 29.103 0.50 9.57 185 LEU A C 1
ATOM 1517 O O A LEU A 1 185 ? 25.245 15.869 28.308 0.50 9.43 185 LEU A O 1
ATOM 1518 O O B LEU A 1 185 ? 25.107 15.870 28.296 0.50 10.76 185 LEU A O 1
ATOM 1527 N N . VAL A 1 186 ? 25.110 16.730 30.374 1.00 9.25 186 VAL A N 1
ATOM 1528 C CA . VAL A 1 186 ? 26.107 15.829 30.973 1.00 8.92 186 VAL A CA 1
ATOM 1529 C C . VAL A 1 186 ? 25.467 15.404 32.336 1.00 8.99 186 VAL A C 1
ATOM 1530 O O . VAL A 1 186 ? 25.568 16.159 33.310 1.00 10.52 186 VAL A O 1
ATOM 1534 N N . ILE A 1 187 ? 24.773 14.269 32.333 1.00 8.14 187 ILE A N 1
ATOM 1535 C CA . ILE A 1 187 ? 23.930 13.874 33.448 1.00 8.54 187 ILE A CA 1
ATOM 1536 C C . ILE A 1 187 ? 24.220 12.488 33.887 1.00 7.38 187 ILE A C 1
ATOM 1537 O O . ILE A 1 187 ? 24.554 11.575 33.100 1.00 7.36 187 ILE A O 1
ATOM 1542 N N . PRO A 1 188 ? 24.039 12.192 35.201 1.00 7.90 188 PRO A N 1
ATOM 1543 C CA . PRO A 1 188 ? 24.201 10.819 35.661 1.00 7.62 188 PRO A CA 1
ATOM 1544 C C . PRO A 1 188 ? 23.112 9.927 35.119 1.00 7.69 188 PRO A C 1
ATOM 1545 O O . PRO A 1 188 ? 21.975 10.375 34.944 1.00 9.16 188 PRO A O 1
ATOM 1549 N N . PRO A 1 189 ? 23.387 8.652 34.849 1.00 7.19 189 PRO A N 1
ATOM 1550 C CA . PRO A 1 189 ? 24.626 7.910 35.152 1.00 7.36 189 PRO A CA 1
ATOM 1551 C C . PRO A 1 189 ? 25.549 7.781 33.926 1.00 6.92 189 PRO A C 1
ATOM 1552 O O . PRO A 1 189 ? 26.361 6.875 33.829 1.00 7.33 189 PRO A O 1
ATOM 1556 N N . GLN A 1 190 ? 25.397 8.715 32.963 1.00 6.51 190 GLN A N 1
ATOM 1557 C CA . GLN A 1 190 ? 26.026 8.546 31.666 1.00 6.44 190 GLN A CA 1
ATOM 1558 C C . GLN A 1 190 ? 27.553 8.563 31.793 1.00 6.76 190 GLN A C 1
ATOM 1559 O O . GLN A 1 190 ? 28.119 9.246 32.695 1.00 7.10 190 GLN A O 1
ATOM 1565 N N . HIS A 1 191 ? 28.251 7.877 30.904 1.00 6.53 191 HIS A N 1
ATOM 1566 C CA . HIS A 1 191 ? 29.703 7.797 31.012 1.00 6.52 191 HIS A CA 1
ATOM 1567 C C . HIS A 1 191 ? 30.384 9.125 30.846 1.00 6.68 191 HIS A C 1
ATOM 1568 O O . HIS A 1 191 ? 31.434 9.385 31.481 1.00 7.29 191 HIS A O 1
ATOM 1575 N N . ILE A 1 192 ? 29.871 10.032 30.013 1.00 6.68 192 ILE A N 1
ATOM 1576 C CA . ILE A 1 192 ? 30.502 11.361 29.915 1.00 6.82 192 ILE A CA 1
ATOM 1577 C C . ILE A 1 192 ? 30.456 12.057 31.273 1.00 7.04 192 ILE A C 1
ATOM 1578 O O . ILE A 1 192 ? 31.406 12.721 31.684 1.00 7.82 192 ILE A O 1
ATOM 1583 N N . TRP A 1 193 ? 29.339 11.874 32.009 1.00 7.00 193 TRP A N 1
ATOM 1584 C CA . TRP A 1 193 ? 29.208 12.389 33.361 1.00 7.45 193 TRP A CA 1
ATOM 1585 C C . TRP A 1 193 ? 30.131 11.670 34.336 1.00 7.52 193 TRP A C 1
ATOM 1586 O O . TRP A 1 193 ? 30.796 12.322 35.170 1.00 8.23 193 TRP A O 1
ATOM 1597 N N . GLN A 1 194 ? 30.223 10.353 34.256 1.00 7.32 194 GLN A N 1
ATOM 1598 C CA . GLN A 1 194 ? 31.108 9.622 35.167 1.00 7.60 194 GLN A CA 1
ATOM 1599 C C . GLN A 1 194 ? 32.551 10.120 35.016 1.00 7.94 194 GLN A C 1
ATOM 1600 O O . GLN A 1 194 ? 33.261 10.298 36.009 1.00 8.29 194 GLN A O 1
ATOM 1606 N N . ILE A 1 195 ? 32.989 10.262 33.776 1.00 7.42 195 ILE A N 1
ATOM 1607 C CA . ILE A 1 195 ? 34.363 10.740 33.536 1.00 7.79 195 ILE A CA 1
ATOM 1608 C C . ILE A 1 195 ? 34.504 12.158 33.935 1.00 7.79 195 ILE A C 1
ATOM 1609 O O . ILE A 1 195 ? 35.532 12.546 34.573 1.00 8.59 195 ILE A O 1
ATOM 1614 N N A HIS A 1 196 ? 33.548 13.026 33.654 0.50 8.17 196 HIS A N 1
ATOM 1615 N N B HIS A 1 196 ? 33.537 13.038 33.660 0.50 8.33 196 HIS A N 1
ATOM 1616 C CA A HIS A 1 196 ? 33.625 14.372 34.102 0.50 8.29 196 HIS A CA 1
ATOM 1617 C CA B HIS A 1 196 ? 33.525 14.412 34.133 0.50 8.40 196 HIS A CA 1
ATOM 1618 C C A HIS A 1 196 ? 33.809 14.442 35.625 0.50 8.61 196 HIS A C 1
ATOM 1619 C C B HIS A 1 196 ? 33.769 14.494 35.633 0.50 8.73 196 HIS A C 1
ATOM 1620 O O A HIS A 1 196 ? 34.637 15.196 36.123 0.50 8.75 196 HIS A O 1
ATOM 1621 O O B HIS A 1 196 ? 34.562 15.336 36.122 0.50 9.58 196 HIS A O 1
ATOM 1634 N N . GLN A 1 197 ? 33.090 13.627 36.377 1.00 8.39 197 GLN A N 1
ATOM 1635 C CA . GLN A 1 197 ? 33.204 13.618 37.847 1.00 8.76 197 GLN A CA 1
ATOM 1636 C C . GLN A 1 197 ? 34.635 13.221 38.275 1.00 8.76 197 GLN A C 1
ATOM 1637 O O . GLN A 1 197 ? 35.131 13.761 39.270 1.00 9.34 197 GLN A O 1
ATOM 1643 N N . MET A 1 198 ? 35.273 12.316 37.541 1.00 8.54 198 MET A N 1
ATOM 1644 C CA . MET A 1 198 ? 36.634 11.939 37.890 1.00 8.75 198 MET A CA 1
ATOM 1645 C C . MET A 1 198 ? 37.571 13.187 37.782 1.00 8.96 198 MET A C 1
ATOM 1646 O O . MET A 1 198 ? 38.445 13.410 38.654 1.00 9.58 198 MET A O 1
ATOM 1651 N N . TRP A 1 199 ? 37.441 13.954 36.708 1.00 8.53 199 TRP A N 1
ATOM 1652 C CA . TRP A 1 199 ? 38.239 15.156 36.530 1.00 8.70 199 TRP A CA 1
ATOM 1653 C C . TRP A 1 199 ? 37.884 16.211 37.569 1.00 8.99 199 TRP A C 1
ATOM 1654 O O . TRP A 1 199 ? 38.764 16.918 38.051 1.00 9.56 199 TRP A O 1
ATOM 1665 N N A LYS A 1 200 ? 36.620 16.354 37.898 0.50 8.75 200 LYS A N 1
ATOM 1666 N N B LYS A 1 200 ? 36.594 16.378 37.899 0.50 8.95 200 LYS A N 1
ATOM 1667 C CA A LYS A 1 200 ? 36.240 17.332 38.876 0.50 9.04 200 LYS A CA 1
ATOM 1668 C CA B LYS A 1 200 ? 36.166 17.324 38.955 0.50 9.18 200 LYS A CA 1
ATOM 1669 C C A LYS A 1 200 ? 36.843 16.998 40.248 0.50 8.97 200 LYS A C 1
ATOM 1670 C C B LYS A 1 200 ? 36.856 16.995 40.255 0.50 9.38 200 LYS A C 1
ATOM 1671 O O A LYS A 1 200 ? 37.350 17.899 40.954 0.50 9.98 200 LYS A O 1
ATOM 1672 O O B LYS A 1 200 ? 37.373 17.895 40.941 0.50 9.99 200 LYS A O 1
ATOM 1683 N N . LYS A 1 201 ? 36.853 15.730 40.640 1.00 9.07 201 LYS A N 1
ATOM 1684 C CA . LYS A 1 201 ? 37.473 15.326 41.918 1.00 9.95 201 LYS A CA 1
ATOM 1685 C C . LYS A 1 201 ? 38.949 15.524 41.931 1.00 10.01 201 LYS A C 1
ATOM 1686 O O . LYS A 1 201 ? 39.497 15.908 42.969 1.00 11.29 201 LYS A O 1
ATOM 1692 N N . GLU A 1 202 ? 39.616 15.325 40.805 1.00 9.91 202 GLU A N 1
ATOM 1693 C CA . GLU A 1 202 ? 41.018 15.663 40.694 1.00 10.60 202 GLU A CA 1
ATOM 1694 C C . GLU A 1 202 ? 41.275 17.152 40.806 1.00 10.74 202 GLU A C 1
ATOM 1695 O O . GLU A 1 202 ? 42.306 17.573 41.355 1.00 12.11 202 GLU A O 1
ATOM 1701 N N . GLY A 1 203 ? 40.395 17.963 40.249 1.00 11.52 203 GLY A N 1
ATOM 1702 C CA . GLY A 1 203 ? 40.348 19.368 40.501 1.00 11.41 203 GLY A CA 1
ATOM 1703 C C . GLY A 1 203 ? 41.336 20.202 39.851 1.00 11.37 203 GLY A C 1
ATOM 1704 O O . GLY A 1 203 ? 41.338 21.366 40.108 1.00 15.52 203 GLY A O 1
ATOM 1705 N N . ARG A 1 204 ? 42.230 19.683 38.999 1.00 12.51 204 ARG A N 1
ATOM 1706 C CA . ARG A 1 204 ? 43.361 20.391 38.445 1.00 13.85 204 ARG A CA 1
ATOM 1707 C C . ARG A 1 204 ? 43.109 21.001 37.108 1.00 14.10 204 ARG A C 1
ATOM 1708 O O . ARG A 1 204 ? 43.740 22.023 36.775 1.00 18.65 204 ARG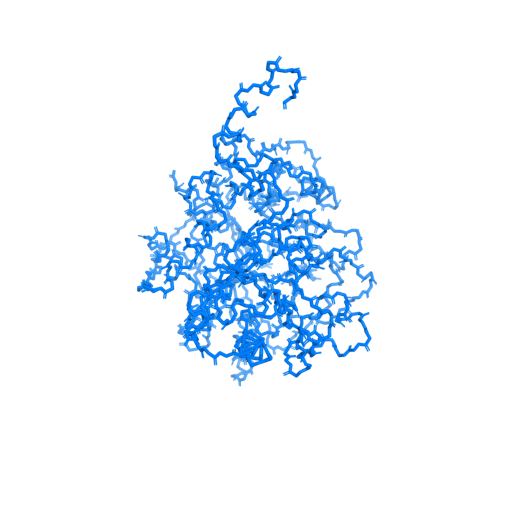 A O 1
ATOM 1710 N N A SER A 1 205 ? 42.362 20.366 36.245 0.50 14.45 205 SER A N 1
ATOM 1711 N N B SER A 1 205 ? 42.263 20.413 36.325 0.50 11.54 205 SER A N 1
ATOM 1712 C CA A SER A 1 205 ? 42.063 20.973 34.975 0.50 14.16 205 SER A CA 1
ATOM 1713 C CA B SER A 1 205 ? 42.245 20.620 34.860 0.50 12.49 205 SER A CA 1
ATOM 1714 C C A SER A 1 205 ? 40.754 20.595 34.415 0.50 13.02 205 SER A C 1
ATOM 1715 C C B SER A 1 205 ? 40.862 20.458 34.319 0.50 11.25 205 SER A C 1
ATOM 1716 O O A SER A 1 205 ? 40.058 19.685 34.867 0.50 11.50 205 SER A O 1
ATOM 1717 O O B SER A 1 205 ? 40.188 19.511 34.715 0.50 12.95 205 SER A O 1
ATOM 1722 N N . ASP A 1 206 ? 40.431 21.323 33.360 1.00 13.10 206 ASP A N 1
ATOM 1723 C CA . ASP A 1 206 ? 39.227 21.008 32.550 1.00 12.14 206 ASP A CA 1
ATOM 1724 C C . ASP A 1 206 ? 39.522 19.709 31.769 1.00 11.12 206 ASP A C 1
ATOM 1725 O O . ASP A 1 206 ? 40.655 19.278 31.597 1.00 12.40 206 ASP A O 1
ATOM 1730 N N . VAL A 1 207 ? 38.442 19.066 31.327 1.00 10.72 207 VAL A N 1
ATOM 1731 C CA . VAL A 1 207 ? 38.533 17.761 30.715 1.00 9.98 207 VAL A CA 1
ATOM 1732 C C . VAL A 1 207 ? 38.975 17.905 29.240 1.00 9.39 207 VAL A C 1
ATOM 1733 O O . VAL A 1 207 ? 38.243 18.530 28.456 1.00 9.31 207 VAL A O 1
ATOM 1737 N N . PRO A 1 208 ? 40.095 17.329 28.828 1.00 9.41 208 PRO A N 1
ATOM 1738 C CA . PRO A 1 208 ? 40.368 17.332 27.373 1.00 9.33 208 PRO A CA 1
ATOM 1739 C C . PRO A 1 208 ? 39.235 16.632 26.662 1.00 8.43 208 PRO A C 1
ATOM 1740 O O . PRO A 1 208 ? 38.737 15.587 27.099 1.00 8.71 208 PRO A O 1
ATOM 1744 N N . TRP A 1 209 ? 38.844 17.204 25.515 1.00 8.50 209 TRP A N 1
ATOM 1745 C CA . TRP A 1 209 ? 37.616 16.750 24.846 1.00 8.00 209 TRP A CA 1
ATOM 1746 C C . TRP A 1 209 ? 37.768 16.913 23.349 1.00 8.27 209 TRP A C 1
ATOM 1747 O O . TRP A 1 209 ? 38.424 17.821 22.838 1.00 8.74 209 TRP A O 1
ATOM 1758 N N . ALA A 1 210 ? 37.069 16.018 22.637 1.00 7.50 210 ALA A N 1
ATOM 1759 C CA . ALA A 1 210 ? 36.819 16.226 21.213 1.00 7.50 210 ALA A CA 1
ATOM 1760 C C . ALA A 1 210 ? 35.392 15.752 20.911 1.00 7.53 210 ALA A C 1
ATOM 1761 O O . ALA A 1 210 ? 34.862 14.891 21.596 1.00 8.19 210 ALA A O 1
ATOM 1763 N N . LEU A 1 211 ? 34.850 16.338 19.860 1.00 7.27 211 LEU A N 1
ATOM 1764 C CA . LEU A 1 211 ? 33.498 15.952 19.372 1.00 7.02 211 LEU A CA 1
ATOM 1765 C C . LEU A 1 211 ? 33.679 15.767 17.859 1.00 7.22 211 LEU A C 1
ATOM 1766 O O . LEU A 1 211 ? 34.013 16.676 17.147 1.00 7.86 211 LEU A O 1
ATOM 1771 N N . ALA A 1 212 ? 33.445 14.516 17.447 1.00 6.93 212 ALA A N 1
ATOM 1772 C CA . ALA A 1 212 ? 33.665 14.145 16.052 1.00 7.30 212 ALA A CA 1
ATOM 1773 C C . ALA A 1 212 ? 32.270 13.819 15.415 1.00 6.95 212 ALA A C 1
ATOM 1774 O O . ALA A 1 212 ? 31.526 13.004 15.935 1.00 7.82 212 ALA A O 1
ATOM 1776 N N . PHE A 1 213 ? 31.999 14.502 14.332 1.00 7.38 213 PHE A N 1
ATOM 1777 C CA . PHE A 1 213 ? 30.766 14.329 13.601 1.00 7.36 213 PHE A CA 1
ATOM 1778 C C . PHE A 1 213 ? 31.021 13.553 12.334 1.00 7.21 213 PHE A C 1
ATOM 1779 O O . PHE A 1 213 ? 32.057 13.735 11.663 1.00 8.00 213 PHE A O 1
ATOM 1787 N N . GLY A 1 214 ? 30.050 12.745 11.911 1.00 7.28 214 GLY A N 1
ATOM 1788 C CA . GLY A 1 214 ? 30.285 11.920 10.736 1.00 7.37 214 GLY A CA 1
ATOM 1789 C C . GLY A 1 214 ? 31.395 10.925 10.909 1.00 7.17 214 GLY A C 1
ATOM 1790 O O . GLY A 1 214 ? 32.322 10.811 10.092 1.00 7.97 214 GLY A O 1
ATOM 1791 N N . VAL A 1 215 ? 31.338 10.215 12.022 1.00 7.53 215 VAL A N 1
ATOM 1792 C CA . VAL A 1 215 ? 32.282 9.152 12.374 1.00 7.39 215 VAL A CA 1
ATOM 1793 C C . VAL A 1 215 ? 31.893 7.865 11.661 1.00 7.24 215 VAL A C 1
ATOM 1794 O O . VAL A 1 215 ? 30.779 7.714 11.121 1.00 7.31 215 VAL A O 1
ATOM 1798 N N . PRO A 1 216 ? 32.758 6.828 11.749 1.00 8.02 216 PRO A N 1
ATOM 1799 C CA . PRO A 1 216 ? 32.380 5.520 11.232 1.00 7.85 216 PRO A CA 1
ATOM 1800 C C . PRO A 1 216 ? 31.025 5.133 11.763 1.00 7.50 216 PRO A C 1
ATOM 1801 O O . PRO A 1 216 ? 30.830 5.140 12.973 1.00 7.54 216 PRO A O 1
ATOM 1805 N N . PRO A 1 217 ? 30.119 4.701 10.898 1.00 7.02 217 PRO A N 1
ATOM 1806 C CA . PRO A 1 217 ? 28.808 4.293 11.399 1.00 6.71 217 PRO A CA 1
ATOM 1807 C C . PRO A 1 217 ? 28.854 3.226 12.485 1.00 6.76 217 PRO A C 1
ATOM 1808 O O . PRO A 1 217 ? 28.041 3.316 13.420 1.00 6.98 217 PRO A O 1
ATOM 1812 N N . ALA A 1 218 ? 29.759 2.253 12.425 1.00 6.72 218 ALA A N 1
ATOM 1813 C CA . ALA A 1 218 ? 29.765 1.251 13.476 1.00 7.05 218 ALA A CA 1
ATOM 1814 C C . ALA A 1 218 ? 30.107 1.919 14.825 1.00 7.02 218 ALA A C 1
ATOM 1815 O O . ALA A 1 218 ? 29.647 1.458 15.877 1.00 8.00 218 ALA A O 1
ATOM 1817 N N . ALA A 1 219 ? 30.955 2.941 14.800 1.00 6.98 219 ALA A N 1
ATOM 1818 C CA . ALA A 1 219 ? 31.292 3.709 16.010 1.00 6.96 219 ALA A CA 1
ATOM 1819 C C . ALA A 1 219 ? 30.136 4.490 16.565 1.00 6.37 219 ALA A C 1
ATOM 1820 O O . ALA A 1 219 ? 29.991 4.577 17.787 1.00 6.73 219 ALA A O 1
ATOM 1822 N N . ILE A 1 220 ? 29.306 5.132 15.719 1.00 6.57 220 ILE A N 1
ATOM 1823 C CA . ILE A 1 220 ? 28.178 5.882 16.242 1.00 6.36 220 ILE A CA 1
ATOM 1824 C C . ILE A 1 220 ? 27.153 4.964 16.875 1.00 6.38 220 ILE A C 1
ATOM 1825 O O . ILE A 1 220 ? 26.478 5.331 17.861 1.00 6.63 220 ILE A O 1
ATOM 1830 N N A MET A 1 221 ? 27.015 3.745 16.348 0.50 6.58 221 MET A N 1
ATOM 1831 N N B MET A 1 221 ? 27.038 3.726 16.362 0.50 6.71 221 MET A N 1
ATOM 1832 C CA A MET A 1 221 ? 26.121 2.788 16.996 0.50 6.96 221 MET A CA 1
ATOM 1833 C CA B MET A 1 221 ? 26.158 2.720 16.985 0.50 6.77 221 MET A CA 1
ATOM 1834 C C A MET A 1 221 ? 26.614 2.446 18.401 0.50 6.33 221 MET A C 1
ATOM 1835 C C B MET A 1 221 ? 26.612 2.406 18.399 0.50 6.39 221 MET A C 1
ATOM 1836 O O A MET A 1 221 ? 25.853 2.506 19.366 0.50 6.91 221 MET A O 1
ATOM 1837 O O B MET A 1 221 ? 25.833 2.403 19.349 0.50 7.17 221 MET A O 1
ATOM 1846 N N . ALA A 1 222 ? 27.909 2.121 18.558 1.00 6.70 222 ALA A N 1
ATOM 1847 C CA . ALA A 1 222 ? 28.398 1.833 19.927 1.00 6.97 222 ALA A CA 1
ATOM 1848 C C . ALA A 1 222 ? 28.317 3.056 20.805 1.00 6.46 222 ALA A C 1
ATOM 1849 O O . ALA A 1 222 ? 28.131 2.935 22.026 1.00 6.85 222 ALA A O 1
ATOM 1851 N N . SER A 1 223 ? 28.465 4.247 20.224 1.00 6.37 223 SER A N 1
ATOM 1852 C CA . SER A 1 223 ? 28.343 5.490 20.975 1.00 6.26 223 SER A CA 1
ATOM 1853 C C . SER A 1 223 ? 26.969 5.648 21.627 1.00 6.27 223 SER A C 1
ATOM 1854 O O . SER A 1 223 ? 26.847 6.302 22.656 1.00 7.83 223 SER A O 1
ATOM 1857 N N A SER A 1 224 ? 25.939 5.036 20.997 0.50 6.23 224 SER A N 1
ATOM 1858 N N B SER A 1 224 ? 25.933 5.067 20.994 0.50 6.13 224 SER A N 1
ATOM 1859 C CA A SER A 1 224 ? 24.570 5.113 21.439 0.50 6.25 224 SER A CA 1
ATOM 1860 C CA B SER A 1 224 ? 24.562 5.160 21.471 0.50 6.18 224 SER A CA 1
ATOM 1861 C C A SER A 1 224 ? 24.15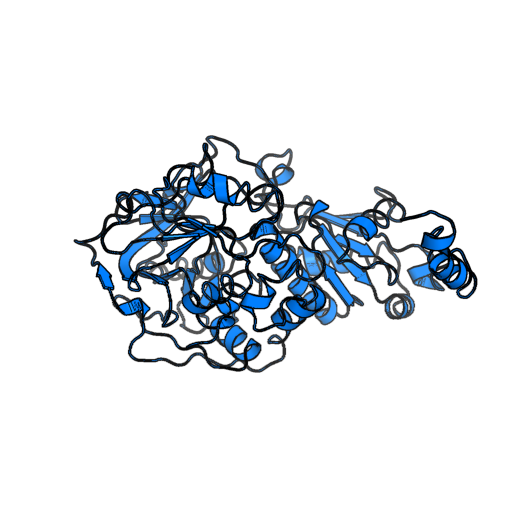0 3.978 22.316 0.50 6.39 224 SER A C 1
ATOM 1862 C C B SER A 1 224 ? 24.153 3.994 22.337 0.50 6.37 224 SER A C 1
ATOM 1863 O O A SER A 1 224 ? 22.950 3.906 22.708 0.50 7.23 224 SER A O 1
ATOM 1864 O O B SER A 1 224 ? 22.985 3.941 22.799 0.50 7.26 224 SER A O 1
ATOM 1869 N N . MET A 1 225 ? 25.056 3.060 22.636 1.00 6.59 225 MET A N 1
ATOM 1870 C CA . MET A 1 225 ? 24.757 1.835 23.389 1.00 6.48 225 MET A CA 1
ATOM 1871 C C . MET A 1 225 ? 25.387 1.897 24.757 1.00 6.27 225 MET A C 1
ATOM 1872 O O . MET A 1 225 ? 26.559 2.296 24.886 1.00 6.77 225 MET A O 1
ATOM 1877 N N . PRO A 1 226 ? 24.690 1.421 25.796 1.00 6.29 226 PRO A N 1
ATOM 1878 C CA . PRO A 1 226 ? 25.256 1.447 27.157 1.00 6.74 226 PRO A CA 1
ATOM 1879 C C . PRO A 1 226 ? 26.111 0.198 27.415 1.00 6.65 226 PRO A C 1
ATOM 1880 O O . PRO A 1 226 ? 25.805 -0.643 28.265 1.00 7.68 226 PRO A O 1
ATOM 1884 N N . ILE A 1 227 ? 27.230 0.103 26.686 1.00 6.63 227 ILE A N 1
ATOM 1885 C CA . ILE A 1 227 ? 28.209 -0.945 26.993 1.00 7.07 227 ILE A CA 1
ATOM 1886 C C . ILE A 1 227 ? 28.791 -0.635 28.393 1.00 7.23 227 ILE A C 1
ATOM 1887 O O . ILE A 1 227 ? 28.635 0.460 28.931 1.00 7.09 227 ILE A O 1
ATOM 1892 N N . PRO A 1 228 ? 29.466 -1.616 29.018 1.00 7.43 228 PRO A N 1
ATOM 1893 C CA . PRO A 1 228 ? 29.786 -1.470 30.423 1.00 7.86 228 PRO A CA 1
ATOM 1894 C C . PRO A 1 228 ? 30.708 -0.313 30.771 1.00 7.61 228 PRO A C 1
ATOM 1895 O O . PRO A 1 228 ? 31.521 0.184 29.982 1.00 7.98 228 PRO A O 1
ATOM 1899 N N . ASP A 1 229 ? 30.620 0.083 32.052 1.00 8.55 229 ASP A N 1
ATOM 1900 C CA . ASP A 1 229 ? 31.547 1.024 32.639 1.00 9.17 229 ASP A CA 1
ATOM 1901 C C . ASP A 1 229 ? 32.990 0.599 32.391 1.00 8.85 229 ASP A C 1
ATOM 1902 O O . ASP A 1 229 ? 33.304 -0.599 32.515 1.00 9.61 229 ASP A O 1
ATOM 1907 N N . GLY A 1 230 ? 33.873 1.508 32.074 1.00 8.38 230 GLY A N 1
ATOM 1908 C CA . GLY A 1 230 ? 35.260 1.217 31.939 1.00 9.08 230 GLY A CA 1
ATOM 1909 C C . GLY A 1 230 ? 35.674 0.614 30.611 1.00 9.14 230 GLY A C 1
ATOM 1910 O O . GLY A 1 230 ? 36.871 0.372 30.400 1.00 10.99 230 GLY A O 1
ATOM 1911 N N . VAL A 1 231 ? 34.703 0.345 29.726 1.00 8.60 231 VAL A N 1
ATOM 1912 C CA . VAL A 1 231 ? 35.030 -0.290 28.447 1.00 8.36 231 VAL A CA 1
ATOM 1913 C C . VAL A 1 231 ? 35.177 0.792 27.376 1.00 8.00 231 VAL A C 1
ATOM 1914 O O . VAL A 1 231 ? 34.258 1.577 27.113 1.00 8.26 231 VAL A O 1
ATOM 1918 N N . THR A 1 232 ? 36.324 0.802 26.740 1.00 7.84 232 THR A N 1
ATOM 1919 C CA . THR A 1 232 ? 36.636 1.741 25.686 1.00 7.56 232 THR A CA 1
ATOM 1920 C C . THR A 1 232 ? 35.861 1.315 24.437 1.00 7.33 232 THR A C 1
ATOM 1921 O O . THR A 1 232 ? 36.095 0.279 23.843 1.00 8.13 232 THR A O 1
ATOM 1925 N N . GLU A 1 233 ? 34.949 2.196 23.952 1.00 7.04 233 GLU A N 1
ATOM 1926 C CA . GLU A 1 233 ? 34.127 1.854 22.799 1.00 7.05 233 GLU A CA 1
ATOM 1927 C C . GLU A 1 233 ? 34.991 1.510 21.599 1.00 7.26 233 GLU A C 1
ATOM 1928 O O . GLU A 1 233 ? 34.599 0.657 20.814 1.00 7.59 233 GLU A O 1
ATOM 1934 N N . ALA A 1 234 ? 36.130 2.191 21.386 1.00 7.38 234 ALA A N 1
ATOM 1935 C CA . ALA A 1 234 ? 36.892 1.921 20.141 1.00 7.81 234 ALA A CA 1
ATOM 1936 C C . ALA A 1 234 ? 37.260 0.475 2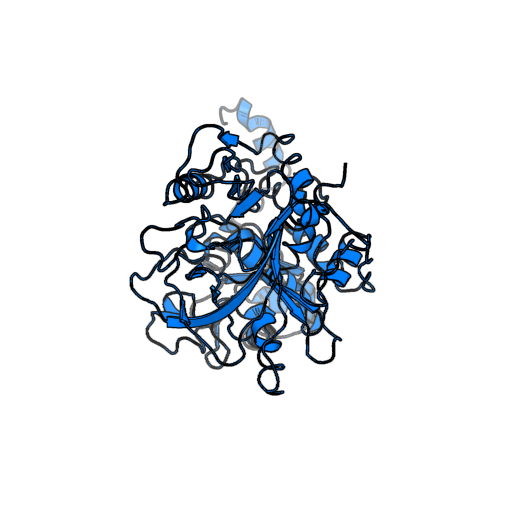0.030 1.00 7.42 234 ALA A C 1
ATOM 1937 O O . ALA A 1 234 ? 37.250 -0.096 18.945 1.00 8.23 234 ALA A O 1
ATOM 1939 N N . GLY A 1 235 ? 37.683 -0.164 21.126 1.00 7.79 235 GLY A N 1
ATOM 1940 C CA . GLY A 1 235 ? 38.108 -1.571 21.102 1.00 8.52 235 GLY A CA 1
ATOM 1941 C C . GLY A 1 235 ? 36.949 -2.532 20.978 1.00 8.03 235 GLY A C 1
ATOM 1942 O O . GLY A 1 235 ? 37.104 -3.610 20.379 1.00 8.39 235 GLY A O 1
ATOM 1943 N N . TYR A 1 236 ? 35.770 -2.131 21.446 1.00 7.64 236 TYR A N 1
ATOM 1944 C CA . TYR A 1 236 ? 34.529 -2.906 21.323 1.00 7.66 236 TYR A CA 1
ATOM 1945 C C . TYR A 1 236 ? 34.110 -2.893 19.858 1.00 7.24 236 TYR A C 1
ATOM 1946 O O . TYR A 1 236 ? 33.750 -3.904 19.280 1.00 7.94 236 TYR A O 1
ATOM 1955 N N . VAL A 1 237 ? 34.135 -1.725 19.226 1.00 7.53 237 VAL A N 1
ATOM 1956 C CA . VAL A 1 237 ? 33.824 -1.581 17.798 1.00 7.19 237 VAL A CA 1
ATOM 1957 C C . VAL A 1 237 ? 34.822 -2.379 16.980 1.00 7.87 237 VAL A C 1
ATOM 1958 O O . VAL A 1 237 ? 34.460 -3.022 15.983 1.00 8.43 237 VAL A O 1
ATOM 1962 N N . GLY A 1 238 ? 36.102 -2.294 17.345 1.00 7.97 238 GLY A N 1
ATOM 1963 C CA . GLY A 1 238 ? 37.101 -3.092 16.630 1.00 8.62 238 GLY A CA 1
ATOM 1964 C C . GLY A 1 238 ? 36.758 -4.561 16.696 1.00 8.89 238 GLY A C 1
ATOM 1965 O O . GLY A 1 238 ? 36.774 -5.240 15.634 1.00 9.61 238 GLY A O 1
ATOM 1966 N N . ALA A 1 239 ? 36.416 -5.099 17.870 1.00 8.77 239 ALA A N 1
ATOM 1967 C CA . ALA A 1 239 ? 36.070 -6.519 17.948 1.00 9.39 239 ALA A CA 1
ATOM 1968 C C . ALA A 1 239 ? 34.797 -6.795 17.155 1.00 9.07 239 ALA A C 1
ATOM 1969 O O . ALA A 1 239 ? 34.750 -7.830 16.473 1.00 10.64 239 ALA A O 1
ATOM 1971 N N . MET A 1 240 ? 33.803 -5.954 17.236 1.00 8.50 240 MET A N 1
ATOM 1972 C CA . MET A 1 240 ? 32.510 -6.168 16.542 1.00 9.17 240 MET A CA 1
ATOM 1973 C C . MET A 1 240 ? 32.730 -6.257 15.024 1.00 8.70 240 MET A C 1
ATOM 1974 O O . MET A 1 240 ? 32.100 -7.085 14.366 1.00 11.06 240 MET A O 1
ATOM 1979 N N . THR A 1 241 ? 33.543 -5.395 14.491 1.00 8.54 241 THR A N 1
ATOM 1980 C CA . THR A 1 241 ? 33.741 -5.299 13.062 1.00 9.55 241 THR A CA 1
ATOM 1981 C C . THR A 1 241 ? 34.878 -6.225 12.572 1.00 10.20 241 THR A C 1
ATOM 1982 O O . THR A 1 241 ? 35.025 -6.413 11.386 1.00 13.14 241 THR A O 1
ATOM 1986 N N . GLY A 1 242 ? 35.669 -6.748 13.469 1.00 9.75 242 GLY A N 1
ATOM 1987 C CA . GLY A 1 242 ? 36.793 -7.570 13.133 1.00 11.30 242 GLY A CA 1
ATOM 1988 C C . GLY A 1 242 ? 37.983 -6.805 12.682 1.00 12.38 242 GLY A C 1
ATOM 1989 O O . GLY A 1 242 ? 38.906 -7.442 12.187 1.00 18.62 242 GLY A O 1
ATOM 1990 N N . SER A 1 243 ? 38.058 -5.511 12.813 1.00 12.51 243 SER A N 1
ATOM 1991 C CA . SER A 1 243 ? 39.092 -4.618 12.306 1.00 15.89 243 SER A CA 1
ATOM 1992 C C . SER A 1 243 ? 39.486 -3.596 13.286 1.00 12.62 243 SER A C 1
ATOM 1993 O O . SER A 1 243 ? 38.520 -2.892 13.698 1.00 14.74 243 SER A O 1
ATOM 1996 N N . SER A 1 244 ? 40.745 -3.256 13.466 1.00 11.32 244 SER A N 1
ATOM 1997 C CA . SER A 1 244 ? 41.137 -2.141 14.251 1.00 9.64 244 SER A CA 1
ATOM 1998 C C . SER A 1 244 ? 40.763 -0.814 13.599 1.00 10.46 244 SER A C 1
ATOM 1999 O O . SER A 1 244 ? 41.041 -0.619 12.420 1.00 12.60 244 SER A O 1
ATOM 2002 N N . LEU A 1 245 ? 40.107 0.077 14.343 1.00 9.43 245 LEU A N 1
ATOM 2003 C CA . LEU A 1 245 ? 39.745 1.382 13.783 1.00 9.35 245 LEU A CA 1
ATOM 2004 C C . LEU A 1 245 ? 40.975 2.289 13.678 1.00 8.85 245 LEU A C 1
ATOM 2005 O O . LEU A 1 245 ? 41.770 2.354 14.609 1.00 10.08 245 LEU A O 1
ATOM 2010 N N . GLU A 1 246 ? 41.057 3.004 12.558 1.00 9.33 246 GLU A N 1
ATOM 2011 C CA . GLU A 1 246 ? 42.146 3.960 12.342 1.00 9.10 246 GLU A CA 1
ATOM 2012 C C . GLU A 1 246 ? 41.811 5.311 12.933 1.00 9.26 246 GLU A C 1
ATOM 2013 O O . GLU A 1 246 ? 40.758 5.901 12.571 1.00 9.24 246 GLU A O 1
ATOM 2019 N N . LEU A 1 247 ? 42.643 5.798 13.852 1.00 8.57 247 LEU A N 1
ATOM 2020 C CA . LEU A 1 247 ? 42.441 7.069 14.515 1.00 8.94 247 LEU A CA 1
ATOM 2021 C C . LEU A 1 247 ? 43.639 7.974 14.279 1.00 9.02 247 LEU A C 1
ATOM 2022 O O . LEU A 1 247 ? 44.774 7.468 14.081 1.00 10.79 247 LEU A O 1
ATOM 2027 N N A VAL A 1 248 ? 43.411 9.275 14.249 0.50 9.72 248 VAL A N 1
ATOM 2028 N N B VAL A 1 248 ? 43.434 9.254 14.386 0.50 9.04 248 VAL A N 1
ATOM 2029 C CA A VAL A 1 248 ? 44.462 10.339 14.195 0.50 9.49 248 VAL A CA 1
ATOM 2030 C CA B VAL A 1 248 ? 44.479 10.264 14.221 0.50 10.05 248 VAL A CA 1
ATOM 2031 C C A VAL A 1 248 ? 44.418 11.180 15.443 0.50 9.02 248 VAL A C 1
ATOM 2032 C C B VAL A 1 248 ? 44.424 11.154 15.428 0.50 9.45 248 VAL A C 1
ATOM 2033 O O A VAL A 1 248 ? 43.344 11.440 16.020 0.50 8.91 248 VAL A O 1
ATOM 2034 O O B VAL A 1 248 ? 43.340 11.410 15.958 0.50 10.56 248 VAL A O 1
ATOM 2041 N N . LYS A 1 249 ? 45.580 11.641 15.859 1.00 9.39 249 LYS A N 1
ATOM 2042 C CA . LYS A 1 249 ? 45.617 12.493 17.041 1.00 10.06 249 LYS A CA 1
ATOM 2043 C C . LYS A 1 249 ? 45.006 13.870 16.743 1.00 10.13 249 LYS A C 1
ATOM 2044 O O . LYS A 1 249 ? 45.211 14.438 15.636 1.00 10.77 249 LYS A O 1
ATOM 2050 N N . CYS A 1 250 ? 44.294 14.438 17.702 1.00 9.90 250 CYS A N 1
ATOM 2051 C CA . CYS A 1 250 ? 43.907 15.799 17.655 1.00 10.56 250 CYS A CA 1
ATOM 2052 C C . CYS A 1 250 ? 45.175 16.673 17.508 1.00 11.27 250 CYS A C 1
ATOM 2053 O O . CYS A 1 250 ? 46.276 16.306 17.927 1.00 12.23 250 CYS A O 1
ATOM 2056 N N . ASP A 1 251 ? 44.995 17.876 17.037 1.00 13.26 251 ASP A N 1
ATOM 2057 C CA . ASP A 1 251 ? 46.091 18.855 16.914 1.00 14.21 251 ASP A CA 1
ATOM 2058 C C . ASP A 1 251 ? 46.425 19.518 18.243 1.00 14.43 251 ASP A C 1
ATOM 2059 O O . ASP A 1 251 ? 47.621 19.802 18.502 1.00 17.27 251 ASP A O 1
ATOM 2064 N N . THR A 1 252 ? 45.408 19.831 19.052 1.00 12.79 252 THR A N 1
ATOM 2065 C CA . THR A 1 252 ? 45.563 20.625 20.227 1.00 13.21 252 THR A CA 1
ATOM 2066 C C . THR A 1 252 ? 45.500 19.836 21.497 1.00 13.44 252 THR A C 1
ATOM 2067 O O . THR A 1 252 ? 45.596 20.445 22.582 1.00 15.31 252 THR A O 1
ATOM 2071 N N . ASN A 1 253 ? 45.229 18.521 21.465 1.00 12.87 253 ASN A N 1
ATOM 2072 C CA . ASN A 1 253 ? 45.271 17.691 22.649 1.00 11.82 253 ASN A CA 1
ATOM 2073 C C . ASN A 1 253 ? 45.667 16.330 22.179 1.00 11.14 253 ASN A C 1
ATOM 2074 O O . ASN A 1 253 ? 45.912 16.108 20.978 1.00 12.71 253 ASN A O 1
ATOM 2079 N N . ASP A 1 254 ? 45.789 15.382 23.143 1.00 11.40 254 ASP A N 1
ATOM 2080 C CA . ASP A 1 254 ? 46.280 14.077 22.868 1.00 12.42 254 ASP A CA 1
ATOM 2081 C C . ASP A 1 254 ? 45.186 13.014 22.719 1.00 11.65 254 ASP A C 1
ATOM 2082 O O . ASP A 1 254 ? 45.482 11.819 22.747 1.00 13.80 254 ASP A O 1
ATOM 2087 N N . LEU A 1 255 ? 43.942 13.425 22.523 1.00 10.06 255 LEU A N 1
ATOM 2088 C CA . LEU A 1 255 ? 42.886 12.479 22.153 1.00 9.67 255 LEU A CA 1
ATOM 2089 C C . LEU A 1 255 ? 43.011 12.069 20.706 1.00 9.34 255 LEU A C 1
ATOM 2090 O O . LEU A 1 255 ? 43.669 12.777 19.920 1.00 10.91 255 LEU A O 1
ATOM 2095 N N . TYR A 1 256 ? 42.359 11.003 20.359 1.00 8.83 256 TYR A N 1
ATOM 2096 C CA . TYR A 1 256 ? 42.401 10.430 19.058 1.00 8.99 256 TYR A CA 1
ATOM 2097 C C . TYR A 1 256 ? 40.979 10.303 18.449 1.00 8.72 256 TYR A C 1
ATOM 2098 O O . TYR A 1 256 ? 40.054 9.847 19.108 1.00 11.19 256 TYR A O 1
ATOM 2107 N N . VAL A 1 257 ? 40.845 10.742 17.225 1.00 8.15 257 VAL A N 1
ATOM 2108 C CA . VAL A 1 257 ? 39.522 10.795 16.533 1.00 8.20 257 VAL A CA 1
ATOM 2109 C C . VAL A 1 257 ? 39.585 9.887 15.319 1.00 7.98 257 VAL A C 1
ATOM 2110 O O . VAL A 1 257 ? 40.639 9.675 14.720 1.00 8.25 257 VAL A O 1
ATOM 2114 N N . PRO A 1 258 ? 38.406 9.372 14.857 1.00 7.50 258 PRO A N 1
ATOM 2115 C CA . PRO A 1 258 ? 38.440 8.563 13.630 1.00 8.14 258 PRO A CA 1
ATOM 2116 C C . PRO A 1 258 ? 39.034 9.331 12.477 1.00 7.70 258 PRO A C 1
ATOM 2117 O O . PRO A 1 258 ? 38.704 10.503 12.235 1.00 8.38 258 PRO A O 1
ATOM 2121 N N . ALA A 1 259 ? 39.899 8.655 11.704 1.00 8.41 259 ALA A N 1
ATOM 2122 C CA . ALA A 1 259 ? 40.614 9.328 10.605 1.00 9.13 259 ALA A CA 1
ATOM 2123 C C . ALA A 1 259 ? 39.707 9.965 9.566 1.00 8.77 259 ALA A C 1
ATOM 2124 O O . ALA A 1 259 ? 40.052 10.977 8.994 1.00 9.84 259 ALA A O 1
ATOM 2126 N N . THR A 1 260 ? 38.536 9.342 9.304 1.00 8.48 260 THR A N 1
ATOM 2127 C CA . THR A 1 260 ? 37.598 9.806 8.294 1.00 9.00 260 THR A CA 1
ATOM 2128 C C . THR A 1 260 ? 36.476 10.657 8.865 1.00 8.43 260 THR A C 1
ATOM 2129 O O . THR A 1 260 ? 35.507 10.914 8.167 1.00 9.43 260 THR A O 1
ATOM 2133 N N . SER A 1 261 ? 36.600 11.130 10.117 1.00 8.09 261 SER A N 1
ATOM 2134 C CA . SER A 1 261 ? 35.563 12.012 10.651 1.00 8.01 261 SER A CA 1
ATOM 2135 C C . SER A 1 261 ? 35.310 13.159 9.690 1.00 7.66 261 SER A C 1
ATOM 2136 O O . SER A 1 261 ? 36.239 13.789 9.185 1.00 9.03 261 SER A O 1
ATOM 2139 N N . GLU A 1 262 ? 34.027 13.499 9.508 1.00 7.63 262 GLU A N 1
ATOM 2140 C CA . GLU A 1 262 ? 33.691 14.659 8.679 1.00 7.89 262 GLU A CA 1
ATOM 2141 C C . GLU A 1 262 ? 34.125 15.991 9.248 1.00 7.70 262 GLU A C 1
ATOM 2142 O O . GLU A 1 262 ? 34.644 16.869 8.550 1.00 8.40 262 GLU A O 1
ATOM 2148 N N . ILE A 1 263 ? 33.852 16.183 10.575 1.00 7.54 263 ILE A N 1
ATOM 2149 C CA . ILE A 1 263 ? 34.101 17.421 11.246 1.00 7.85 263 ILE A CA 1
ATOM 2150 C C . ILE A 1 263 ? 34.558 17.072 12.678 1.00 7.95 263 ILE A C 1
ATOM 2151 O O . ILE A 1 263 ? 33.946 16.214 13.302 1.00 8.35 263 ILE A O 1
ATOM 2156 N N . VAL A 1 264 ? 35.607 17.718 13.167 1.00 8.01 264 VAL A N 1
ATOM 2157 C CA . VAL A 1 264 ? 36.090 17.511 14.538 1.00 8.31 264 VAL A CA 1
ATOM 2158 C C . VAL A 1 264 ? 36.213 18.839 15.233 1.00 8.26 264 VAL A C 1
ATOM 2159 O O . VAL A 1 264 ? 36.850 19.768 14.739 1.00 9.34 264 VAL A O 1
ATOM 2163 N N . LEU A 1 265 ? 35.603 18.929 16.442 1.00 7.94 265 LEU A N 1
ATOM 2164 C CA . LEU A 1 265 ? 35.857 20.007 17.353 1.00 8.38 265 LEU A CA 1
ATOM 2165 C C . LEU A 1 265 ? 36.824 19.504 18.420 1.00 8.44 265 LEU A C 1
ATOM 2166 O O . LEU A 1 265 ? 36.635 18.425 18.974 1.00 9.33 265 LEU A O 1
ATOM 2171 N N . GLU A 1 266 ? 37.849 20.311 18.744 1.00 9.21 266 GLU A N 1
ATOM 2172 C CA . GLU A 1 266 ? 38.796 20.004 19.803 1.00 9.55 266 GLU A CA 1
ATOM 2173 C C . GLU A 1 266 ? 38.681 21.038 20.889 1.00 8.82 266 GLU A C 1
ATOM 2174 O O . GLU A 1 266 ? 38.626 22.229 20.561 1.00 10.21 266 GLU A O 1
ATOM 2180 N N . GLY A 1 267 ? 38.724 20.673 22.154 1.00 8.85 267 GLY A N 1
ATOM 2181 C CA . GLY A 1 267 ? 38.718 21.695 23.193 1.00 9.56 267 GLY A CA 1
ATOM 2182 C C . GLY A 1 267 ? 38.647 21.064 24.549 1.00 9.40 267 GLY A C 1
ATOM 2183 O O . GLY A 1 267 ? 39.312 20.069 24.841 1.00 9.49 267 GLY A O 1
ATOM 2184 N N . THR A 1 268 ? 37.849 21.680 25.436 1.00 9.59 268 THR A N 1
ATOM 2185 C CA . THR A 1 268 ? 37.736 21.229 26.842 1.00 9.69 268 THR A CA 1
ATOM 2186 C C . THR A 1 268 ? 36.306 21.259 27.287 1.00 9.28 268 THR A C 1
ATOM 2187 O O . THR A 1 268 ? 35.523 22.100 26.885 1.00 11.32 268 THR A O 1
ATOM 2191 N N . LEU A 1 269 ? 35.981 20.309 28.168 1.00 9.32 269 LEU A N 1
ATOM 2192 C CA . LEU A 1 269 ? 34.700 20.299 28.890 1.00 9.33 269 LEU A CA 1
ATOM 2193 C C . LEU A 1 269 ? 35.029 20.836 30.295 1.00 9.82 269 LEU A C 1
ATOM 2194 O O . LEU A 1 269 ? 35.849 20.287 31.025 1.00 10.30 269 LEU A O 1
ATOM 2199 N N . SER A 1 270 ? 34.377 21.922 30.673 1.00 10.44 270 SER A N 1
ATOM 2200 C CA . SER A 1 270 ? 34.751 22.594 31.943 1.00 11.94 270 SER A CA 1
ATOM 2201 C C . SER A 1 270 ? 34.381 21.756 33.134 1.00 10.71 270 SER A C 1
ATOM 2202 O O . SER A 1 270 ? 33.275 21.224 33.219 1.00 11.36 270 SER A O 1
ATOM 2205 N N . ILE A 1 271 ? 35.257 21.772 34.167 1.00 11.89 271 ILE A N 1
ATOM 2206 C CA . ILE A 1 271 ? 34.950 21.213 35.475 1.00 11.95 271 ILE A CA 1
ATOM 2207 C C . ILE A 1 271 ? 34.345 22.258 36.392 1.00 13.17 271 ILE A C 1
ATOM 2208 O O . ILE A 1 271 ? 34.002 21.896 37.541 1.00 15.08 271 ILE A O 1
ATOM 2213 N N . SER A 1 272 ? 34.219 23.504 35.939 1.00 13.71 272 SER A N 1
ATOM 2214 C CA . SER A 1 272 ? 33.689 24.569 36.768 1.00 15.38 272 SER A CA 1
ATOM 2215 C C . SER A 1 272 ? 32.513 25.393 36.202 1.00 15.83 272 SER A C 1
ATOM 2216 O O . SER A 1 272 ? 31.672 25.876 36.907 1.00 20.44 272 SER A O 1
ATOM 2219 N N . GLU A 1 273 ? 32.477 25.573 34.920 1.00 14.63 273 GLU A N 1
ATOM 2220 C CA . GLU A 1 273 ? 31.574 26.537 34.234 1.00 14.78 273 GLU A CA 1
ATOM 2221 C C . GLU A 1 273 ? 30.317 25.779 33.782 1.00 12.70 273 GLU A C 1
ATOM 2222 O O . GLU A 1 273 ? 30.370 24.597 33.434 1.00 14.25 273 GLU A O 1
ATOM 2224 N N . THR A 1 274 ? 29.214 26.516 33.715 1.00 12.04 274 THR A N 1
ATOM 2225 C CA . THR A 1 274 ? 27.953 26.026 33.161 1.00 11.69 274 THR A CA 1
ATOM 2226 C C . THR A 1 274 ? 27.392 27.124 32.297 1.00 11.16 274 THR A C 1
ATOM 2227 O O . THR A 1 274 ? 27.857 28.293 32.340 1.00 12.95 274 THR A O 1
ATOM 2231 N N . GLY A 1 275 ? 26.381 26.819 31.510 1.00 10.98 275 GLY A N 1
ATOM 2232 C CA . GLY A 1 275 ? 25.648 27.840 30.805 1.00 10.81 275 GLY A CA 1
ATOM 2233 C C . GLY A 1 275 ? 24.236 27.359 30.467 1.00 10.18 275 GLY A C 1
ATOM 2234 O O . GLY A 1 275 ? 23.947 26.175 30.557 1.00 11.05 275 GLY A O 1
ATOM 2235 N N . PRO A 1 276 ? 23.392 28.254 29.991 1.00 10.61 276 PRO A N 1
ATOM 2236 C CA . PRO A 1 276 ? 21.988 27.852 29.655 1.00 10.32 276 PRO A CA 1
ATOM 2237 C C . PRO A 1 276 ? 21.978 26.765 28.606 1.00 10.23 276 PRO A C 1
ATOM 2238 O O . PRO A 1 276 ? 22.709 26.825 27.580 1.00 10.25 276 PRO A O 1
ATOM 2242 N N . GLU A 1 277 ? 21.118 25.788 28.788 1.00 9.55 277 GLU A N 1
ATOM 2243 C CA . GLU A 1 277 ? 20.968 24.657 27.865 1.00 9.12 277 GLU A CA 1
ATOM 2244 C C . GLU A 1 277 ? 19.485 24.336 27.759 1.00 8.74 277 GLU A C 1
ATOM 2245 O O . GLU A 1 277 ? 18.784 24.286 28.760 1.00 9.80 277 GLU A O 1
ATOM 2251 N N . GLY A 1 278 ? 19.037 24.059 26.537 1.00 8.90 278 GLY A N 1
ATOM 2252 C CA . GLY A 1 278 ? 17.667 23.696 26.317 1.00 8.71 278 GLY A CA 1
ATOM 2253 C C . GLY A 1 278 ? 16.741 24.884 26.346 1.00 9.20 278 GLY A C 1
ATOM 2254 O O . GLY A 1 278 ? 17.154 26.048 26.554 1.00 10.47 278 GLY A O 1
ATOM 2255 N N . PRO A 1 279 ? 15.442 24.644 26.205 1.00 8.81 279 PRO A N 1
ATOM 2256 C CA . PRO A 1 279 ? 14.835 23.339 26.008 1.00 8.56 279 PRO A CA 1
ATOM 2257 C C . PRO A 1 279 ? 15.120 22.772 24.609 1.00 8.45 279 PRO A C 1
ATOM 2258 O O . PRO A 1 279 ? 15.543 23.507 23.703 1.00 8.88 279 PRO A O 1
ATOM 2262 N N . PHE A 1 280 ? 14.797 21.501 24.440 1.00 8.90 280 PHE A N 1
ATOM 2263 C CA . PHE A 1 280 ? 14.978 20.804 23.189 1.00 8.23 280 PHE A CA 1
ATOM 2264 C C . PHE A 1 280 ? 13.811 19.901 22.947 1.00 8.32 280 PHE A C 1
ATOM 2265 O O . PHE A 1 280 ? 13.260 19.321 23.891 1.00 11.27 280 PHE A O 1
ATOM 2273 N N . GLY A 1 281 ? 13.392 19.771 21.705 1.00 7.93 281 GLY A N 1
ATOM 2274 C CA . GLY A 1 281 ? 12.378 18.766 21.341 1.00 7.88 281 GLY A CA 1
ATOM 2275 C C . GLY A 1 281 ? 12.958 17.399 21.383 1.00 7.85 281 GLY A C 1
ATOM 2276 O O . GLY A 1 281 ? 13.914 17.099 20.661 1.00 9.26 281 GLY A O 1
ATOM 2277 N N . GLU A 1 282 ? 12.452 16.580 22.276 1.00 8.08 282 GLU A N 1
ATOM 2278 C CA . GLU A 1 282 ? 13.126 15.386 22.735 1.00 8.79 282 GLU A CA 1
ATOM 2279 C C . GLU A 1 282 ? 12.432 14.101 22.285 1.00 7.68 282 GLU A C 1
ATOM 2280 O O . GLU A 1 282 ? 11.331 14.073 21.733 1.00 8.18 282 GLU A O 1
ATOM 2286 N N . MET A 1 283 ? 13.120 12.972 22.603 1.00 8.02 283 MET A N 1
ATOM 2287 C CA . MET A 1 283 ? 12.790 11.658 22.142 1.00 7.31 283 MET A CA 1
ATOM 2288 C C . MET A 1 283 ? 11.396 11.213 22.539 1.00 6.48 283 MET A C 1
ATOM 2289 O O . MET A 1 283 ? 10.815 10.331 21.877 1.00 7.44 283 MET A O 1
ATOM 2294 N N . HIS A 1 284 ? 10.817 11.727 23.631 1.00 6.38 284 HIS A N 1
ATOM 2295 C CA . HIS A 1 284 ? 9.482 11.287 24.016 1.00 6.21 284 HIS A CA 1
ATOM 2296 C C . HIS A 1 284 ? 8.376 12.016 23.259 1.00 6.34 284 HIS A C 1
ATOM 2297 O O . HIS A 1 284 ? 7.207 11.645 23.418 1.00 6.77 284 HIS A O 1
ATOM 2304 N N . GLY A 1 285 ? 8.741 13.011 22.466 1.00 6.56 285 GLY A N 1
ATOM 2305 C CA . GLY A 1 285 ? 7.789 13.688 21.596 1.00 6.87 285 GLY A CA 1
ATOM 2306 C C . GLY A 1 285 ? 7.365 15.075 22.007 1.00 6.56 285 GLY A C 1
ATOM 2307 O O . GLY A 1 285 ? 6.382 15.564 21.423 1.00 7.56 285 GLY A O 1
ATOM 2308 N N . TYR A 1 286 ? 8.091 15.726 22.911 1.00 6.59 286 TYR A N 1
ATOM 2309 C CA . TYR A 1 286 ? 7.663 17.001 23.472 1.00 7.39 286 TYR A CA 1
ATOM 2310 C C . TYR A 1 286 ? 8.796 17.999 23.507 1.00 7.57 286 TYR A C 1
ATOM 2311 O O . TYR A 1 286 ? 9.978 17.635 23.633 1.00 8.53 286 TYR A O 1
ATOM 2320 N N . ILE A 1 287 ? 8.412 19.263 23.528 1.00 8.11 287 ILE A N 1
ATOM 2321 C CA . ILE A 1 287 ? 9.255 20.329 24.008 1.00 8.54 287 ILE A CA 1
ATOM 2322 C C . ILE A 1 287 ? 8.419 21.180 24.992 1.00 8.36 287 ILE A C 1
ATOM 2323 O O . ILE A 1 287 ? 7.245 21.435 24.756 1.00 9.03 287 ILE A O 1
ATOM 2328 N N . PHE A 1 288 ? 9.071 21.611 26.069 1.00 8.81 288 PHE A N 1
ATOM 2329 C CA . PHE A 1 288 ? 8.495 22.495 27.089 1.00 8.96 288 PHE A CA 1
ATOM 2330 C C . PHE A 1 288 ? 9.130 23.847 26.903 1.00 9.32 288 PHE A C 1
ATOM 2331 O O . PHE A 1 288 ? 10.223 24.106 27.353 1.00 10.37 288 PHE A O 1
ATOM 2339 N N . PRO A 1 289 ? 8.461 24.754 26.143 1.00 9.70 289 PRO A N 1
ATOM 2340 C CA . PRO A 1 289 ? 9.096 26.040 25.774 1.00 10.37 289 PRO A CA 1
ATOM 2341 C C . PRO A 1 289 ? 9.500 26.798 27.014 1.00 11.34 289 PRO A C 1
ATOM 2342 O O . PRO A 1 289 ? 8.810 26.784 28.040 1.00 12.56 289 PRO A O 1
ATOM 2346 N N . GLY A 1 290 ? 10.647 27.472 26.923 1.00 11.04 290 GLY A N 1
ATOM 2347 C CA . GLY A 1 290 ? 11.172 28.198 28.056 1.00 14.12 290 GLY A CA 1
ATOM 2348 C C . GLY A 1 290 ? 11.834 27.404 29.167 1.00 13.37 290 GLY A C 1
ATOM 2349 O O . GLY A 1 290 ? 12.382 28.002 30.061 1.00 16.04 290 GLY A O 1
ATOM 2350 N N . ASP A 1 291 ? 11.843 26.068 29.040 1.00 14.03 291 ASP A N 1
ATOM 2351 C CA . ASP A 1 291 ? 12.394 25.210 30.125 1.00 14.60 291 ASP A CA 1
ATOM 2352 C C . ASP A 1 291 ? 13.878 25.120 29.894 1.00 12.81 291 ASP A C 1
ATOM 2353 O O . ASP A 1 291 ? 14.412 24.068 29.631 1.00 15.45 291 ASP A O 1
ATOM 2358 N N . THR A 1 292 ? 14.606 26.152 30.177 1.00 14.09 292 THR A N 1
ATOM 2359 C CA . THR A 1 292 ? 16.104 26.238 30.152 1.00 13.05 292 THR A CA 1
ATOM 2360 C C . THR A 1 292 ? 16.692 25.971 31.502 1.00 13.94 292 THR A C 1
ATOM 2361 O O . THR A 1 292 ? 16.175 26.425 32.540 1.00 16.59 292 THR A O 1
ATOM 2365 N N . HIS A 1 293 ? 17.740 25.223 31.538 1.00 13.79 293 HIS A N 1
ATOM 2366 C CA . HIS A 1 293 ? 18.473 24.944 32.783 1.00 13.99 293 HIS A CA 1
ATOM 2367 C C . HIS A 1 293 ? 19.947 24.989 32.599 1.00 12.35 293 HIS A C 1
ATOM 2368 O O . HIS A 1 293 ? 20.377 24.902 31.444 1.00 17.75 293 HIS A O 1
ATOM 2375 N N . LEU A 1 294 ? 20.736 25.091 33.582 1.00 13.31 294 LEU A N 1
ATOM 2376 C CA . LEU A 1 294 ? 22.187 25.118 33.384 1.00 13.33 294 LEU A CA 1
ATOM 2377 C C . LEU A 1 294 ? 22.637 23.750 32.897 1.00 13.72 294 LEU A C 1
ATOM 2378 O O . LEU A 1 294 ? 22.254 22.706 33.517 1.00 15.28 294 LEU A O 1
ATOM 2383 N N . GLY A 1 295 ? 23.485 23.751 31.899 1.00 11.29 295 GLY A N 1
ATOM 2384 C CA . GLY A 1 295 ? 24.161 22.559 31.433 1.00 11.19 295 GLY A CA 1
ATOM 2385 C C . GLY A 1 295 ? 25.644 22.715 31.435 1.00 9.63 295 GLY A C 1
ATOM 2386 O O . GLY A 1 295 ? 26.212 23.761 31.726 1.00 11.82 295 GLY A O 1
ATOM 2387 N N . ALA A 1 296 ? 26.328 21.623 31.093 1.00 9.40 296 ALA A N 1
ATOM 2388 C CA . ALA A 1 296 ? 27.776 21.599 30.960 1.00 9.57 296 ALA A CA 1
ATOM 2389 C C . ALA A 1 296 ? 28.168 22.555 29.831 1.00 8.97 296 ALA A C 1
ATOM 2390 O O . ALA A 1 296 ? 27.435 22.791 28.891 1.00 10.47 296 ALA A O 1
ATOM 2392 N N . LYS A 1 297 ? 29.387 23.054 29.946 1.00 10.03 297 LYS A N 1
ATOM 2393 C CA . LYS A 1 297 ? 29.933 24.054 28.992 1.00 9.29 297 LYS A CA 1
ATOM 2394 C C . LYS A 1 297 ? 31.257 23.559 28.452 1.00 9.46 297 LYS A C 1
ATOM 2395 O O . LYS A 1 297 ? 32.196 23.252 29.171 1.00 10.36 297 LYS A O 1
ATOM 2401 N N . TYR A 1 298 ? 31.323 23.553 27.108 1.00 9.10 298 TYR A N 1
ATOM 2402 C CA . TYR A 1 298 ? 32.458 23.104 26.313 1.00 9.21 298 TYR A CA 1
ATOM 2403 C C . TYR A 1 298 ? 33.094 24.314 25.654 1.00 9.35 298 TYR A C 1
ATOM 2404 O O . TYR A 1 298 ? 32.372 25.143 25.097 1.00 11.02 298 TYR A O 1
ATOM 2413 N N . LYS A 1 299 ? 34.418 24.406 25.650 1.00 9.40 299 LYS A N 1
ATOM 2414 C CA . LYS A 1 299 ? 35.177 25.373 24.920 1.00 10.17 299 LYS A CA 1
ATOM 2415 C C . LYS A 1 299 ? 35.808 24.699 23.730 1.00 9.61 299 LYS A C 1
ATOM 2416 O O . LYS A 1 299 ? 36.439 23.693 23.848 1.00 10.21 299 LYS A O 1
ATOM 2422 N N . VAL A 1 300 ? 35.612 25.328 22.549 1.00 9.94 300 VAL A N 1
ATOM 2423 C CA . VAL A 1 300 ? 36.187 24.832 21.280 1.00 9.89 300 VAL A CA 1
ATOM 2424 C C . VAL A 1 300 ? 37.396 25.652 20.926 1.00 10.13 300 VAL A C 1
ATOM 2425 O O . VAL A 1 300 ? 37.319 26.874 20.825 1.00 11.67 300 VAL A O 1
ATOM 2429 N N . ASN A 1 301 ? 38.526 24.998 20.776 1.00 10.32 301 ASN A N 1
ATOM 2430 C CA . ASN A 1 301 ? 39.782 25.617 20.395 1.00 11.45 301 ASN A CA 1
ATOM 2431 C C . ASN A 1 301 ? 40.179 25.454 18.933 1.00 11.75 301 ASN A C 1
ATOM 2432 O O . ASN A 1 301 ? 41.009 26.207 18.441 1.00 13.91 301 ASN A O 1
ATOM 2437 N N . ARG A 1 302 ? 39.666 24.438 18.265 1.00 11.03 302 ARG A N 1
ATOM 2438 C CA . ARG A 1 302 ? 40.077 24.129 16.921 1.00 11.70 302 ARG A CA 1
ATOM 2439 C C . ARG A 1 302 ? 38.948 23.336 16.232 1.00 10.73 302 ARG A C 1
ATOM 2440 O O . ARG A 1 302 ? 38.288 22.544 16.897 1.00 11.10 302 ARG A O 1
ATOM 2448 N N . ILE A 1 303 ? 38.798 23.567 14.945 1.00 10.76 303 ILE A N 1
ATOM 2449 C CA . ILE A 1 303 ? 37.939 22.748 14.088 1.00 10.55 303 ILE A CA 1
ATOM 2450 C C . ILE A 1 303 ? 38.774 22.161 12.976 1.00 10.15 303 ILE A C 1
ATOM 2451 O O . ILE A 1 303 ? 39.511 22.936 12.331 1.00 11.85 303 ILE A O 1
ATOM 2456 N N . THR A 1 304 ? 38.666 20.857 12.720 1.00 9.83 304 THR A N 1
ATOM 2457 C CA . THR A 1 304 ? 39.245 20.284 11.508 1.00 9.91 304 THR A CA 1
ATOM 2458 C C . THR A 1 304 ? 38.112 19.603 10.739 1.00 9.10 304 THR A C 1
ATOM 2459 O O . THR A 1 304 ? 37.095 19.217 11.332 1.00 10.23 304 THR A O 1
ATOM 2463 N N . TYR A 1 305 ? 38.239 19.458 9.443 1.00 9.72 305 TYR A N 1
ATOM 2464 C CA . TYR A 1 305 ? 37.133 18.898 8.698 1.00 9.53 305 TYR A CA 1
ATOM 2465 C C . TYR A 1 305 ? 37.563 18.432 7.301 1.00 9.40 305 TYR A C 1
ATOM 2466 O O . TYR A 1 305 ? 38.525 18.970 6.703 1.00 10.49 305 TYR A O 1
ATOM 2475 N N . ARG A 1 306 ? 36.817 17.470 6.779 1.00 9.65 306 ARG A N 1
ATOM 2476 C CA . ARG A 1 306 ? 36.910 17.035 5.413 1.00 9.82 306 ARG A CA 1
ATOM 2477 C C . ARG A 1 306 ? 36.509 18.095 4.431 1.00 9.57 306 ARG A C 1
ATOM 2478 O O . ARG A 1 306 ? 35.571 18.866 4.657 1.00 10.26 306 ARG A O 1
ATOM 2486 N N . ASN A 1 307 ? 37.116 18.057 3.212 1.00 11.05 307 ASN A N 1
ATOM 2487 C CA . ASN A 1 307 ? 36.558 18.757 2.085 1.00 11.12 307 ASN A CA 1
ATOM 2488 C C . ASN A 1 307 ? 35.082 18.357 1.944 1.00 10.76 307 ASN A C 1
ATOM 2489 O O . ASN A 1 307 ? 34.747 17.181 2.001 1.00 11.03 307 ASN A O 1
ATOM 2494 N N . ASN A 1 308 ? 34.250 19.359 1.697 1.00 11.17 308 ASN A N 1
ATOM 2495 C CA . ASN A 1 308 ? 32.805 19.114 1.464 1.00 10.78 308 ASN A CA 1
ATOM 2496 C C . ASN A 1 308 ? 32.174 18.335 2.630 1.00 9.63 308 ASN A C 1
ATOM 2497 O O . ASN A 1 308 ? 31.311 17.491 2.423 1.00 9.95 308 ASN A O 1
ATOM 2502 N N . ALA A 1 309 ? 32.545 18.719 3.837 1.00 9.48 309 ALA A N 1
ATOM 2503 C CA . ALA A 1 309 ? 32.077 18.062 5.060 1.00 8.58 309 ALA A CA 1
ATOM 2504 C C . ALA A 1 309 ? 30.564 17.956 5.143 1.00 8.17 309 ALA A C 1
ATOM 2505 O O . ALA A 1 309 ? 29.842 18.880 4.793 1.00 8.89 309 ALA A O 1
ATOM 2507 N N . ILE A 1 310 ? 30.134 16.830 5.694 1.00 7.87 310 ILE A N 1
ATOM 2508 C CA . ILE A 1 310 ? 28.703 16.540 5.925 1.00 7.94 310 ILE A CA 1
ATOM 2509 C C . ILE A 1 310 ? 28.484 16.333 7.436 1.00 7.77 310 ILE A C 1
ATOM 2510 O O . ILE A 1 310 ? 29.101 15.495 8.068 1.00 8.83 310 ILE A O 1
ATOM 2515 N N . MET A 1 311 ? 27.547 17.122 7.999 1.00 7.80 311 MET A N 1
ATOM 2516 C CA . MET A 1 311 ? 27.111 17.000 9.377 1.00 7.33 311 MET A CA 1
ATOM 2517 C C . MET A 1 311 ? 25.848 16.107 9.455 1.00 7.37 311 MET A C 1
ATOM 2518 O O . MET A 1 311 ? 24.808 16.490 8.859 1.00 7.80 311 MET A O 1
ATOM 2523 N N . PRO A 1 312 ? 25.853 14.968 10.147 1.00 7.14 312 PRO A N 1
ATOM 2524 C CA . PRO A 1 312 ? 24.611 14.244 10.364 1.00 6.86 312 PRO A CA 1
ATOM 2525 C C . PRO A 1 312 ? 23.767 14.972 11.420 1.00 6.91 312 PRO A C 1
ATOM 2526 O O . PRO A 1 312 ? 24.305 15.572 12.346 1.00 8.03 312 PRO A O 1
ATOM 2530 N N . MET A 1 313 ? 22.447 14.832 11.290 1.00 6.79 313 MET A N 1
ATOM 2531 C CA . MET A 1 313 ? 21.487 15.481 12.170 1.00 6.95 313 MET A CA 1
ATOM 2532 C C . MET A 1 313 ? 20.315 14.546 12.433 1.00 6.66 313 MET A C 1
ATOM 2533 O O . MET A 1 313 ? 19.746 13.990 11.517 1.00 7.22 313 MET A O 1
ATOM 2538 N N . SER A 1 314 ? 19.945 14.482 13.732 1.00 6.49 314 SER A N 1
ATOM 2539 C CA . SER A 1 314 ? 18.710 13.817 14.175 1.00 6.93 314 SER A CA 1
ATOM 2540 C C . SER A 1 314 ? 17.646 14.876 14.474 1.00 6.73 314 SER A C 1
ATOM 2541 O O . SER A 1 314 ? 17.823 15.672 15.412 1.00 8.42 314 SER A O 1
ATOM 2544 N N . SER A 1 315 ? 16.582 14.892 13.690 1.00 6.97 315 SER A N 1
ATOM 2545 C CA . SER A 1 315 ? 15.431 15.781 13.991 1.00 7.31 315 SER A CA 1
ATOM 2546 C C . SER A 1 315 ? 14.466 14.963 14.846 1.00 7.28 315 SER A C 1
ATOM 2547 O O . SER A 1 315 ? 13.509 14.381 14.348 1.00 8.57 315 SER A O 1
ATOM 2550 N N . CYS A 1 316 ? 14.757 14.933 16.119 1.00 7.67 316 CYS A N 1
ATOM 2551 C CA . CYS A 1 316 ? 14.114 13.972 17.001 1.00 7.53 316 CYS A CA 1
ATOM 2552 C C . CYS A 1 316 ? 12.800 14.434 17.573 1.00 7.39 316 CYS A C 1
ATOM 2553 O O . CYS A 1 316 ? 12.538 15.621 17.683 1.00 8.74 316 CYS A O 1
ATOM 2556 N N . GLY A 1 317 ? 11.944 13.510 17.947 1.00 6.82 317 GLY A N 1
ATOM 2557 C CA . GLY A 1 317 ? 10.625 13.838 18.491 1.00 6.93 317 GLY A CA 1
ATOM 2558 C C . GLY A 1 317 ? 9.719 12.629 18.473 1.00 6.61 317 GLY A C 1
ATOM 2559 O O . GLY A 1 317 ? 10.050 11.568 18.940 1.00 7.31 317 GLY A O 1
ATOM 2560 N N . ARG A 1 318 ? 8.500 12.864 17.951 1.00 6.81 318 ARG A N 1
ATOM 2561 C CA . ARG A 1 318 ? 7.566 11.761 17.791 1.00 6.96 318 ARG A CA 1
ATOM 2562 C C . ARG A 1 318 ? 8.104 10.733 16.780 1.00 6.82 318 ARG A C 1
ATOM 2563 O O . ARG A 1 318 ? 9.042 10.991 16.003 1.00 7.12 318 ARG A O 1
ATOM 2571 N N . LEU A 1 319 ? 7.509 9.546 16.791 1.00 6.84 319 LEU A N 1
ATOM 2572 C CA . LEU A 1 319 ? 8.016 8.399 16.053 1.00 6.49 319 LEU A CA 1
ATOM 2573 C C . LEU A 1 319 ? 8.202 8.749 14.541 1.00 6.79 319 LEU A C 1
ATOM 2574 O O . LEU A 1 319 ? 7.351 9.408 13.966 1.00 7.71 319 LEU A O 1
ATOM 2579 N N . THR A 1 320 ? 9.239 8.231 13.897 1.00 6.81 320 THR A N 1
ATOM 2580 C CA . THR A 1 320 ? 10.321 7.349 14.401 1.00 6.58 320 THR A CA 1
ATOM 2581 C C . THR A 1 320 ? 11.649 7.911 13.970 1.00 6.32 320 THR A C 1
ATOM 2582 O O . THR A 1 320 ? 11.826 8.213 12.765 1.00 6.93 320 THR A O 1
ATOM 2586 N N . ASP A 1 321 ? 12.591 8.034 14.912 1.00 6.25 321 ASP A N 1
ATOM 2587 C CA . ASP A 1 321 ? 13.889 8.549 14.595 1.00 6.12 321 ASP A CA 1
ATOM 2588 C C . ASP A 1 321 ? 14.936 7.816 15.390 1.00 6.11 321 ASP A C 1
ATOM 2589 O O . ASP A 1 321 ? 14.675 6.795 16.028 1.00 6.26 321 ASP A O 1
ATOM 2594 N N . GLU A 1 322 ? 16.192 8.306 15.315 1.00 6.10 322 GLU A N 1
ATOM 2595 C CA . GLU A 1 322 ? 17.351 7.667 15.964 1.00 6.34 322 GLU A CA 1
ATOM 2596 C C . GLU A 1 322 ? 17.173 7.512 17.444 1.00 6.27 322 GLU A C 1
ATOM 2597 O O . GLU A 1 322 ? 17.749 6.596 18.052 1.00 6.83 322 GLU A O 1
ATOM 2603 N N . THR A 1 323 ? 16.441 8.422 18.088 1.00 6.03 323 THR A N 1
ATOM 2604 C CA . THR A 1 323 ? 16.239 8.314 19.529 1.00 6.26 323 THR A CA 1
ATOM 2605 C C . THR A 1 323 ? 15.349 7.182 19.903 1.00 7.32 323 THR A C 1
ATOM 2606 O O . THR A 1 323 ? 15.245 6.860 21.125 1.00 9.79 323 THR A O 1
ATOM 2610 N N . HIS A 1 324 ? 14.649 6.572 18.938 1.00 6.15 324 HIS A N 1
ATOM 2611 C CA . HIS A 1 324 ? 13.837 5.392 19.144 1.00 6.29 324 HIS A CA 1
ATOM 2612 C C . HIS A 1 324 ? 14.567 4.171 18.672 1.00 6.22 324 HIS A C 1
ATOM 2613 O O . HIS A 1 324 ? 14.740 3.175 19.382 1.00 7.13 324 HIS A O 1
ATOM 2620 N N . THR A 1 325 ? 15.023 4.217 17.390 1.00 6.46 325 THR A N 1
ATOM 2621 C CA . THR A 1 325 ? 15.622 3.031 16.765 1.00 6.67 325 THR A CA 1
ATOM 2622 C C . THR A 1 325 ? 16.919 2.658 17.429 1.00 6.88 325 THR A C 1
ATOM 2623 O O . THR A 1 325 ? 17.232 1.469 17.499 1.00 8.52 325 THR A O 1
ATOM 2627 N N . MET A 1 326 ? 17.713 3.630 17.884 1.00 6.47 326 MET A N 1
ATOM 2628 C CA . MET A 1 326 ? 19.017 3.379 18.475 1.00 6.24 326 MET A CA 1
ATOM 2629 C C . MET A 1 326 ? 18.965 3.399 19.970 1.00 6.47 326 MET A C 1
ATOM 2630 O O . MET A 1 326 ? 19.393 2.460 20.622 1.00 7.05 326 MET A O 1
ATOM 2635 N N . ILE A 1 327 ? 18.447 4.482 20.619 1.00 6.46 327 ILE A N 1
ATOM 2636 C CA . ILE A 1 327 ? 18.487 4.498 22.061 1.00 6.65 327 ILE A CA 1
ATOM 2637 C C . ILE A 1 327 ? 17.739 3.299 22.615 1.00 6.18 327 ILE A C 1
ATOM 2638 O O . ILE A 1 327 ? 18.235 2.560 23.479 1.00 6.66 327 ILE A O 1
ATOM 2643 N N . GLY A 1 328 ? 16.480 3.124 22.181 1.00 6.19 328 GLY A N 1
ATOM 2644 C CA . GLY A 1 328 ? 15.642 2.081 22.744 1.00 6.65 328 GLY A CA 1
ATOM 2645 C C . GLY A 1 328 ? 16.190 0.687 22.455 1.00 6.20 328 GLY A C 1
ATOM 2646 O O . GLY A 1 328 ? 16.315 -0.133 23.341 1.00 6.70 328 GLY A O 1
ATOM 2647 N N . SER A 1 329 ? 16.527 0.423 21.179 1.00 6.37 329 SER A N 1
ATOM 2648 C CA . SER A 1 329 ? 16.865 -0.926 20.797 1.00 5.98 329 SER A CA 1
ATOM 2649 C C . SER A 1 329 ? 18.186 -1.325 21.422 1.00 6.28 329 SER A C 1
ATOM 2650 O O . SER A 1 329 ? 18.369 -2.489 21.819 1.00 6.60 329 SER A O 1
ATOM 2653 N N . LEU A 1 330 ? 19.171 -0.405 21.453 1.00 6.25 330 LEU A N 1
ATOM 2654 C CA . LEU A 1 330 ? 20.467 -0.707 21.989 1.00 6.33 330 LEU A CA 1
ATOM 2655 C C . LEU A 1 330 ? 20.451 -0.868 23.507 1.00 6.51 330 LEU A C 1
ATOM 2656 O O . LEU A 1 330 ? 21.188 -1.708 24.058 1.00 7.08 330 LEU A O 1
ATOM 2661 N N . ALA A 1 331 ? 19.593 -0.101 24.200 1.00 6.13 331 ALA A N 1
ATOM 2662 C CA . ALA A 1 331 ? 19.399 -0.311 25.611 1.00 6.94 331 ALA A CA 1
ATOM 2663 C C . ALA A 1 331 ? 18.787 -1.684 25.852 1.00 6.50 331 ALA A C 1
ATOM 2664 O O . ALA A 1 331 ? 19.206 -2.446 26.743 1.00 7.07 331 ALA A O 1
ATOM 2666 N N . ALA A 1 332 ? 17.762 -2.031 25.043 1.00 6.50 332 ALA A N 1
ATOM 2667 C CA . ALA A 1 332 ? 17.148 -3.327 25.186 1.00 6.78 332 ALA A CA 1
ATOM 2668 C C . ALA A 1 332 ? 18.148 -4.467 24.971 1.00 6.52 332 ALA A C 1
ATOM 2669 O O . ALA A 1 332 ? 18.119 -5.465 25.691 1.00 7.19 332 ALA A O 1
ATOM 2671 N N . ALA A 1 333 ? 19.059 -4.331 23.988 1.00 6.60 333 ALA A N 1
ATOM 2672 C CA . ALA A 1 333 ? 20.066 -5.353 23.773 1.00 7.08 333 ALA A CA 1
ATOM 2673 C C . ALA A 1 333 ? 20.915 -5.550 25.009 1.00 6.61 333 ALA A C 1
ATOM 2674 O O . ALA A 1 333 ? 21.178 -6.671 25.460 1.00 7.01 333 ALA A O 1
ATOM 2676 N N . GLU A 1 334 ? 21.402 -4.458 25.577 1.00 6.61 334 GLU A N 1
ATOM 2677 C CA . GLU A 1 334 ? 22.242 -4.539 26.782 1.00 7.11 334 GLU A CA 1
ATOM 2678 C C . GLU A 1 334 ? 21.471 -5.118 27.951 1.00 7.03 334 GLU A C 1
ATOM 2679 O O . GLU A 1 334 ? 22.033 -5.952 28.698 1.00 7.88 334 GLU A O 1
ATOM 2685 N N . ILE A 1 335 ? 20.192 -4.794 28.078 1.00 6.86 335 ILE A N 1
ATOM 2686 C CA . ILE A 1 335 ? 19.347 -5.372 29.129 1.00 7.04 335 ILE A CA 1
ATOM 2687 C C . ILE A 1 335 ? 19.207 -6.864 28.954 1.00 6.98 335 ILE A C 1
ATOM 2688 O O . ILE A 1 335 ? 19.244 -7.625 29.924 1.00 7.60 335 ILE A O 1
ATOM 2693 N N . ARG A 1 336 ? 19.025 -7.340 27.703 1.00 7.14 336 ARG A N 1
ATOM 2694 C CA . ARG A 1 336 ? 18.934 -8.779 27.455 1.00 7.52 336 ARG A CA 1
ATOM 2695 C C . ARG A 1 336 ? 20.163 -9.485 28.011 1.00 7.43 336 ARG A C 1
ATOM 2696 O O . ARG A 1 336 ? 20.090 -10.483 28.722 1.00 8.19 336 ARG A O 1
ATOM 2704 N N . LYS A 1 337 ? 21.350 -8.992 27.626 1.00 7.73 337 LYS A N 1
ATOM 2705 C CA . LYS A 1 337 ? 22.606 -9.564 28.089 1.00 8.37 337 LYS A CA 1
ATOM 2706 C C . LYS A 1 337 ? 22.736 -9.499 29.592 1.00 8.42 337 LYS A C 1
ATOM 2707 O O . LYS A 1 337 ? 23.124 -10.480 30.270 1.00 9.10 337 LYS A O 1
ATOM 2713 N N . LEU A 1 338 ? 22.410 -8.365 30.196 1.00 8.18 338 LEU A N 1
ATOM 2714 C CA . LEU A 1 338 ? 22.517 -8.178 31.657 1.00 8.71 338 LEU A CA 1
ATOM 2715 C C . LEU A 1 338 ? 21.626 -9.198 32.363 1.00 8.16 338 LEU A C 1
ATOM 2716 O O . LEU A 1 338 ? 22.043 -9.842 33.357 1.00 9.29 338 LEU A O 1
ATOM 2721 N N . CYS A 1 339 ? 20.404 -9.415 31.852 1.00 8.06 339 CYS A N 1
ATOM 2722 C CA . CYS A 1 339 ? 19.547 -10.406 32.451 1.00 8.20 339 CYS A CA 1
ATOM 2723 C C . CYS A 1 339 ? 20.164 -11.791 32.397 1.00 8.48 339 CYS A C 1
ATOM 2724 O O . CYS A 1 339 ? 20.184 -12.550 33.374 1.00 9.48 339 CYS A O 1
ATOM 2727 N N . GLN A 1 340 ? 20.672 -12.174 31.218 1.00 8.86 340 GLN A N 1
ATOM 2728 C CA . GLN A 1 340 ? 21.269 -13.497 31.061 1.00 9.55 340 GLN A CA 1
ATOM 2729 C C . GLN A 1 340 ? 22.497 -13.696 31.962 1.00 10.79 340 GLN A C 1
ATOM 2730 O O . GLN A 1 340 ? 22.650 -14.764 32.566 1.00 12.03 340 GLN A O 1
ATOM 2736 N N . GLN A 1 341 ? 23.289 -12.627 32.136 1.00 10.11 341 GLN A N 1
ATOM 2737 C CA . GLN A 1 341 ? 24.458 -12.710 32.990 1.00 11.15 341 GLN A CA 1
ATOM 2738 C C . GLN A 1 341 ? 24.106 -12.832 34.454 1.00 11.46 341 GLN A C 1
ATOM 2739 O O . GLN A 1 341 ? 24.927 -13.270 35.278 1.00 14.57 341 GLN A O 1
ATOM 2745 N N . ASN A 1 342 ? 22.885 -12.421 34.851 1.00 10.64 342 ASN A N 1
ATOM 2746 C CA . ASN A 1 342 ? 22.318 -12.566 36.156 1.00 11.14 342 ASN A CA 1
ATOM 2747 C C . ASN A 1 342 ? 21.472 -13.829 36.303 1.00 12.18 342 ASN A C 1
ATOM 2748 O O . ASN A 1 342 ? 20.717 -13.951 37.233 1.00 14.17 342 ASN A O 1
ATOM 2753 N N . ASP A 1 343 ? 21.650 -14.786 35.353 1.00 12.55 343 ASP A N 1
ATOM 2754 C CA . ASP A 1 343 ? 21.014 -16.060 35.406 1.00 14.06 343 ASP A CA 1
ATOM 2755 C C . ASP A 1 343 ? 19.501 -15.993 35.271 1.00 13.37 343 ASP A C 1
ATOM 2756 O O . ASP A 1 343 ? 18.761 -16.880 35.791 1.00 18.02 343 ASP A O 1
ATOM 2761 N N . LEU A 1 344 ? 18.989 -14.983 34.595 1.00 10.99 344 LEU A N 1
ATOM 2762 C CA . LEU A 1 344 ? 17.578 -14.841 34.359 1.00 10.52 344 LEU A CA 1
ATOM 2763 C C . LEU A 1 344 ? 17.264 -15.430 32.977 1.00 11.30 344 LEU A C 1
ATOM 2764 O O . LEU A 1 344 ? 18.043 -15.170 32.043 1.00 12.27 344 LEU A O 1
ATOM 2769 N N . PRO A 1 345 ? 16.158 -16.143 32.813 1.00 10.30 345 PRO A N 1
ATOM 2770 C CA . PRO A 1 345 ? 15.894 -16.932 31.553 1.00 11.15 345 PRO A CA 1
ATOM 2771 C C . PRO A 1 345 ? 15.280 -16.024 30.463 1.00 9.36 345 PRO A C 1
ATOM 2772 O O . PRO A 1 345 ? 14.170 -16.308 30.025 1.00 11.98 345 PRO A O 1
ATOM 2776 N N . ILE A 1 346 ? 15.981 -14.993 30.066 1.00 9.31 346 ILE A N 1
ATOM 2777 C CA . ILE A 1 346 ? 15.504 -14.045 29.058 1.00 8.84 346 ILE A CA 1
ATOM 2778 C C . ILE A 1 346 ? 16.190 -14.369 27.736 1.00 8.57 346 ILE A C 1
ATOM 2779 O O . ILE A 1 346 ? 17.409 -14.483 27.697 1.00 11.29 346 ILE A O 1
ATOM 2784 N N . THR A 1 347 ? 15.396 -14.521 26.674 1.00 8.35 347 THR A N 1
ATOM 2785 C CA . THR A 1 347 ? 15.942 -14.837 25.362 1.00 8.65 347 THR A CA 1
ATOM 2786 C C . THR A 1 347 ? 16.084 -13.596 24.460 1.00 9.26 347 THR A C 1
ATOM 2787 O O . THR A 1 347 ? 16.974 -13.537 23.576 1.00 11.26 347 THR A O 1
ATOM 2791 N N . ASP A 1 348 ? 15.198 -12.619 24.631 1.00 8.35 348 ASP A N 1
ATOM 2792 C CA . ASP A 1 348 ? 15.074 -11.488 23.725 1.00 8.32 348 ASP A CA 1
ATOM 2793 C C . ASP A 1 348 ? 14.583 -10.297 24.496 1.00 7.28 348 ASP A C 1
ATOM 2794 O O . ASP A 1 348 ? 13.828 -10.452 25.449 1.00 7.67 348 ASP A O 1
ATOM 2799 N N . ALA A 1 349 ? 14.931 -9.106 24.022 1.00 7.87 349 ALA A N 1
ATOM 2800 C CA . ALA A 1 349 ? 14.431 -7.862 24.576 1.00 7.65 349 ALA A CA 1
ATOM 2801 C C . ALA A 1 349 ? 14.307 -6.828 23.476 1.00 7.16 349 ALA A C 1
ATOM 2802 O O . ALA A 1 349 ? 15.169 -6.741 22.589 1.00 8.02 349 ALA A O 1
ATOM 2804 N N . PHE A 1 350 ? 13.26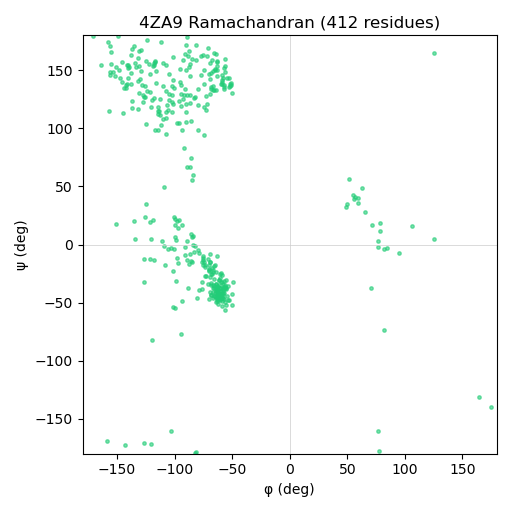7 -5.996 23.553 1.00 7.13 350 PHE A N 1
ATOM 2805 C CA . PHE A 1 350 ? 13.093 -4.924 22.623 1.00 6.50 350 PHE A CA 1
ATOM 2806 C C . PHE A 1 350 ? 12.299 -3.808 23.278 1.00 6.34 350 PHE A C 1
ATOM 2807 O O . PHE A 1 350 ? 11.433 -4.123 24.129 1.00 6.83 350 PHE A O 1
ATOM 2815 N N . ALA A 1 351 ? 12.524 -2.554 22.927 1.00 6.39 351 ALA A N 1
ATOM 2816 C CA . ALA A 1 351 ? 11.747 -1.403 23.442 1.00 6.38 351 ALA A CA 1
ATOM 2817 C C . ALA A 1 351 ? 10.681 -1.085 22.438 1.00 6.36 351 ALA A C 1
ATOM 2818 O O . ALA A 1 351 ? 10.980 -0.488 21.373 1.00 6.73 351 ALA A O 1
ATOM 2820 N N . PRO A 1 352 ? 9.421 -1.428 22.674 1.00 6.46 352 PRO A N 1
ATOM 2821 C CA . PRO A 1 352 ? 8.397 -1.169 21.633 1.00 7.27 352 PRO A CA 1
ATOM 2822 C C . PRO A 1 352 ? 8.336 0.297 21.253 1.00 6.31 352 PRO A C 1
ATOM 2823 O O . PRO A 1 352 ? 8.248 1.168 22.136 1.00 6.67 352 PRO A O 1
ATOM 2827 N N . PHE A 1 353 ? 8.259 0.572 19.960 1.00 6.64 353 PHE A N 1
ATOM 2828 C CA . PHE A 1 353 ? 8.101 1.931 19.540 1.00 7.14 353 PHE A CA 1
ATOM 2829 C C . PHE A 1 353 ? 6.822 2.516 20.056 1.00 7.00 353 PHE A C 1
ATOM 2830 O O . PHE A 1 353 ? 6.776 3.725 20.377 1.00 7.81 353 PHE A O 1
ATOM 2838 N N . GLU A 1 354 ? 5.750 1.748 20.160 1.00 7.40 354 GLU A N 1
ATOM 2839 C CA . GLU A 1 354 ? 4.468 2.211 20.614 1.00 8.06 354 GLU A CA 1
ATOM 2840 C C . GLU A 1 354 ? 4.522 2.770 22.042 1.00 7.60 354 GLU A C 1
ATOM 2841 O O . GLU A 1 354 ? 3.708 3.614 22.430 1.00 8.08 354 GLU A O 1
ATOM 2847 N N . SER A 1 355 ? 5.504 2.300 22.841 1.00 6.75 355 SER A N 1
ATOM 2848 C CA . SER A 1 355 ? 5.718 2.788 24.211 1.00 6.90 355 SER A CA 1
ATOM 2849 C C . SER A 1 355 ? 6.569 4.036 24.228 1.00 6.36 355 SER A C 1
ATOM 2850 O O . SER A 1 355 ? 6.990 4.496 25.305 1.00 6.47 355 SER A O 1
ATOM 2853 N N . GLN A 1 356 ? 6.889 4.585 23.041 1.00 6.21 356 GLN A N 1
ATOM 2854 C CA . GLN A 1 356 ? 7.826 5.728 22.985 1.00 6.30 356 GLN A CA 1
ATOM 2855 C C . GLN A 1 356 ? 9.180 5.289 23.596 1.00 6.16 356 GLN A C 1
ATOM 2856 O O . GLN A 1 356 ? 9.840 6.123 24.223 1.00 6.68 356 GLN A O 1
ATOM 2862 N N . VAL A 1 357 ? 9.543 4.029 23.372 1.00 6.00 357 VAL A N 1
ATOM 2863 C CA . VAL A 1 357 ? 10.752 3.381 23.903 1.00 5.88 357 VAL A CA 1
ATOM 2864 C C . VAL A 1 357 ? 10.951 3.570 25.392 1.00 6.18 357 VAL A C 1
ATOM 2865 O O . VAL A 1 357 ? 12.083 3.564 25.881 1.00 9.07 357 VAL A O 1
ATOM 2869 N N . THR A 1 358 ? 9.851 3.660 26.160 1.00 5.82 358 THR A N 1
ATOM 2870 C CA . THR A 1 358 ? 9.896 3.706 27.598 1.00 6.19 358 THR A CA 1
ATOM 2871 C C . THR A 1 358 ? 9.642 2.359 28.240 1.00 5.96 358 THR A C 1
ATOM 2872 O O . THR A 1 358 ? 9.839 2.206 29.492 1.00 6.65 358 THR A O 1
ATOM 2876 N N . TRP A 1 359 ? 9.180 1.355 27.457 1.00 5.94 359 TRP A N 1
ATOM 2877 C CA . TRP A 1 359 ? 9.040 0.005 27.913 1.00 6.36 359 TRP A CA 1
ATOM 2878 C C . TRP A 1 359 ? 10.117 -0.838 27.272 1.00 6.09 359 TRP A C 1
ATOM 2879 O O . TRP A 1 359 ? 10.548 -0.554 26.140 1.00 6.50 359 TRP A O 1
ATOM 2890 N N . VAL A 1 360 ? 10.491 -1.935 27.930 1.00 6.05 360 VAL A N 1
ATOM 2891 C CA . VAL A 1 360 ? 11.187 -3.056 27.294 1.00 6.15 360 VAL A CA 1
ATOM 2892 C C . VAL A 1 360 ? 10.409 -4.308 27.571 1.00 6.21 360 VAL A C 1
ATOM 2893 O O . VAL A 1 360 ? 10.035 -4.612 28.741 1.00 6.86 360 VAL A O 1
ATOM 2897 N N . ALA A 1 361 ? 10.088 -5.042 26.502 1.00 6.19 361 ALA A N 1
ATOM 2898 C CA . ALA A 1 361 ? 9.506 -6.358 26.584 1.00 6.37 361 ALA A CA 1
ATOM 2899 C C . ALA A 1 361 ? 10.612 -7.419 26.645 1.00 6.70 361 ALA A C 1
ATOM 2900 O O . ALA A 1 361 ? 11.532 -7.383 25.790 1.00 7.05 361 ALA A O 1
ATOM 2902 N N . LEU A 1 362 ? 10.535 -8.299 27.614 1.00 6.86 362 LEU A N 1
ATOM 2903 C CA . LEU A 1 362 ? 11.494 -9.371 27.865 1.00 6.91 362 LEU A CA 1
ATOM 2904 C C . LEU A 1 362 ? 10.821 -10.694 27.611 1.00 7.07 362 LEU A C 1
ATOM 2905 O O . LEU A 1 362 ? 9.867 -11.056 28.301 1.00 7.60 362 LEU A O 1
ATOM 2910 N N . ARG A 1 363 ? 11.302 -11.411 26.602 1.00 7.21 363 ARG A N 1
ATOM 2911 C CA . ARG A 1 363 ? 10.815 -12.746 26.264 1.00 7.29 363 ARG A CA 1
ATOM 2912 C C . ARG A 1 363 ? 11.496 -13.763 27.169 1.00 7.38 363 ARG A C 1
ATOM 2913 O O . ARG A 1 363 ? 12.736 -13.797 27.253 1.00 8.70 363 ARG A O 1
ATOM 2921 N N . VAL A 1 364 ? 10.709 -14.588 27.829 1.00 7.90 364 VAL A N 1
ATOM 2922 C CA . VAL A 1 364 ? 11.159 -15.560 28.801 1.00 8.19 364 VAL A CA 1
ATOM 2923 C C . VAL A 1 364 ? 11.162 -16.930 28.174 1.00 9.24 364 VAL A C 1
ATOM 2924 O O . VAL A 1 364 ? 10.181 -17.375 27.560 1.00 10.30 364 VAL A O 1
ATOM 2928 N N . ASP A 1 365 ? 12.243 -17.681 28.442 1.00 9.64 365 ASP A N 1
ATOM 2929 C CA . ASP A 1 365 ? 12.311 -19.115 28.153 1.00 10.53 365 ASP A CA 1
ATOM 2930 C C . ASP A 1 365 ? 11.554 -19.805 29.298 1.00 10.28 365 ASP A C 1
ATOM 2931 O O . ASP A 1 365 ? 12.052 -19.950 30.430 1.00 10.63 365 ASP A O 1
ATOM 2936 N N . THR A 1 366 ? 10.290 -20.148 29.057 1.00 10.60 366 THR A N 1
ATOM 2937 C CA . THR A 1 366 ? 9.467 -20.607 30.101 1.00 11.21 366 THR A CA 1
ATOM 2938 C C . THR A 1 366 ? 9.768 -22.018 30.581 1.00 11.43 366 THR A C 1
ATOM 2939 O O . THR A 1 366 ? 9.422 -22.401 31.706 1.00 11.44 366 THR A O 1
ATOM 2943 N N . GLU A 1 367 ? 10.461 -22.811 29.765 1.00 11.51 367 GLU A N 1
ATOM 2944 C CA . GLU A 1 367 ? 10.964 -24.086 30.240 1.00 13.40 367 GLU A CA 1
ATOM 2945 C C . GLU A 1 367 ? 11.966 -23.855 31.373 1.00 11.05 367 GLU A C 1
ATOM 2946 O O . GLU A 1 367 ? 11.890 -24.500 32.406 1.00 12.72 367 GLU A O 1
ATOM 2952 N N . LYS A 1 368 ? 12.876 -22.936 31.181 1.00 11.71 368 LYS A N 1
ATOM 2953 C CA . LYS A 1 368 ? 13.781 -22.581 32.231 1.00 11.92 368 LYS A CA 1
ATOM 2954 C C . LYS A 1 368 ? 13.090 -21.980 33.413 1.00 11.83 368 LYS A C 1
ATOM 2955 O O . LYS A 1 368 ? 13.416 -22.283 34.580 1.00 12.62 368 LYS A O 1
ATOM 2961 N N . LEU A 1 369 ? 12.097 -21.130 33.161 1.00 10.89 369 LEU A N 1
ATOM 2962 C CA . LEU A 1 369 ? 11.336 -20.540 34.262 1.00 10.93 369 LEU A CA 1
ATOM 2963 C C . LEU A 1 369 ? 10.688 -21.612 35.130 1.00 10.50 369 LEU A C 1
ATOM 2964 O O . LEU A 1 369 ? 10.739 -21.539 36.355 1.00 10.96 369 LEU A O 1
ATOM 2969 N N . ARG A 1 370 ? 10.064 -22.586 34.485 1.00 10.81 370 ARG A N 1
ATOM 2970 C CA . ARG A 1 370 ? 9.401 -23.661 35.225 1.00 11.41 370 ARG A CA 1
ATOM 2971 C C . ARG A 1 370 ? 10.380 -24.398 36.137 1.00 11.82 370 ARG A C 1
ATOM 2972 O O . ARG A 1 370 ? 10.006 -24.756 37.265 1.00 12.92 370 ARG A O 1
ATOM 2980 N N . ALA A 1 371 ? 11.608 -24.577 35.687 1.00 12.19 371 ALA A N 1
ATOM 2981 C CA . ALA A 1 371 ? 12.594 -25.284 36.481 1.00 13.16 371 ALA A CA 1
ATOM 2982 C C . ALA A 1 371 ? 13.011 -24.449 37.714 1.00 13.36 371 ALA A C 1
ATOM 2983 O O . ALA A 1 371 ? 13.501 -25.045 38.702 1.00 15.14 371 ALA A O 1
ATOM 2985 N N . MET A 1 372 ? 12.846 -23.140 37.710 1.00 12.12 372 MET A N 1
ATOM 2986 C CA . MET A 1 372 ? 13.131 -22.263 38.836 1.00 11.90 372 MET A CA 1
ATOM 2987 C C . MET A 1 372 ? 12.171 -22.440 39.954 1.00 12.16 372 MET A C 1
ATOM 2988 O O . MET A 1 372 ? 12.463 -22.016 41.080 1.00 13.70 372 MET A O 1
ATOM 2993 N N . LYS A 1 373 ? 10.979 -22.946 39.715 1.00 11.73 373 LYS A N 1
ATOM 2994 C CA . LYS A 1 373 ? 9.968 -23.211 40.713 1.00 11.69 373 LYS A CA 1
ATOM 2995 C C . LYS A 1 373 ? 9.730 -21.964 41.593 1.00 11.33 373 LYS A C 1
ATOM 2996 O O . LYS A 1 373 ? 9.819 -21.945 42.823 1.00 12.80 373 LYS A O 1
ATOM 3002 N N . THR A 1 374 ? 9.390 -20.861 40.887 1.00 10.69 374 THR A N 1
ATOM 3003 C CA . THR A 1 374 ? 9.256 -19.544 41.501 1.00 10.16 374 THR A CA 1
ATOM 3004 C C . THR A 1 374 ? 7.807 -19.039 41.281 1.00 9.84 374 THR A C 1
ATOM 3005 O O . THR A 1 374 ? 6.955 -19.800 40.793 1.00 11.01 374 THR A O 1
ATOM 3009 N N . THR A 1 375 ? 7.590 -17.807 41.626 1.00 9.61 375 THR A N 1
ATOM 3010 C CA . THR A 1 375 ? 6.267 -17.140 41.488 1.00 8.82 375 THR A CA 1
ATOM 3011 C C . THR A 1 375 ? 6.442 -15.823 40.822 1.00 8.67 375 THR A C 1
ATOM 3012 O O . THR A 1 375 ? 7.531 -15.272 40.737 1.00 9.53 375 THR A O 1
ATOM 3016 N N . SER A 1 376 ? 5.311 -15.243 40.382 1.00 8.34 376 SER A N 1
ATOM 3017 C CA . SER A 1 376 ? 5.350 -13.961 39.745 1.00 8.18 376 SER A CA 1
ATOM 3018 C C . SER A 1 376 ? 5.953 -12.881 40.609 1.00 7.95 376 SER A C 1
ATOM 3019 O O . SER A 1 376 ? 6.791 -12.128 40.166 1.00 9.08 376 SER A O 1
ATOM 3022 N N A GLU A 1 377 ? 5.506 -12.797 41.888 0.50 8.70 377 GLU A N 1
ATOM 3023 N N B GLU A 1 377 ? 5.524 -12.741 41.863 0.50 8.08 377 GLU A N 1
ATOM 3024 C CA A GLU A 1 377 ? 5.982 -11.752 42.803 0.50 9.27 377 GLU A CA 1
ATOM 3025 C CA B GLU A 1 377 ? 6.014 -11.608 42.593 0.50 7.86 377 GLU A CA 1
ATOM 3026 C C A GLU A 1 377 ? 7.492 -11.818 42.920 0.50 8.98 377 GLU A C 1
ATOM 3027 C C B GLU A 1 377 ? 7.512 -11.794 42.883 0.50 8.31 377 GLU A C 1
ATOM 3028 O O A GLU A 1 377 ? 8.225 -10.814 42.815 0.50 9.53 377 GLU A O 1
ATOM 3029 O O B GLU A 1 377 ? 8.269 -10.822 42.884 0.50 9.86 377 GLU A O 1
ATOM 3040 N N . GLY A 1 378 ? 7.994 -13.022 43.164 1.00 8.38 378 GLY A N 1
ATOM 3041 C CA . GLY A 1 378 ? 9.441 -13.183 43.345 1.00 8.53 378 GLY A CA 1
ATOM 3042 C C . GLY A 1 378 ? 10.229 -12.892 42.075 1.00 8.35 378 GLY A C 1
ATOM 3043 O O . GLY A 1 378 ? 11.250 -12.204 42.094 1.00 8.58 378 GLY A O 1
ATOM 3044 N N . PHE A 1 379 ? 9.740 -13.405 40.931 1.00 8.56 379 PHE A N 1
ATOM 3045 C CA . PHE A 1 379 ? 10.465 -13.253 39.684 1.00 8.41 379 PHE A CA 1
ATOM 3046 C C . PHE A 1 379 ? 10.472 -11.790 39.236 1.00 8.26 379 PHE A C 1
ATOM 3047 O O . PHE A 1 379 ? 11.477 -11.274 38.790 1.00 8.75 379 PHE A O 1
ATOM 3055 N N . ARG A 1 380 ? 9.305 -11.119 39.343 1.00 8.79 380 ARG A N 1
ATOM 3056 C CA . ARG A 1 380 ? 9.251 -9.675 38.965 1.00 9.70 380 ARG A CA 1
ATOM 3057 C C . ARG A 1 380 ? 10.214 -8.858 39.775 1.00 8.81 380 ARG A C 1
ATOM 3058 O O . ARG A 1 380 ? 10.826 -7.950 39.239 1.00 9.11 380 ARG A O 1
ATOM 3066 N N A LYS A 1 381 ? 10.270 -9.105 41.074 0.50 9.40 381 LYS A N 1
ATOM 3067 N N B LYS A 1 381 ? 10.317 -9.186 41.082 0.50 9.44 381 LYS A N 1
ATOM 3068 C CA A LYS A 1 381 ? 11.179 -8.371 41.877 0.50 9.60 381 LYS A CA 1
ATOM 3069 C CA B LYS A 1 381 ? 11.223 -8.450 41.956 0.50 10.02 381 LYS A CA 1
ATOM 3070 C C A LYS A 1 381 ? 12.648 -8.630 41.508 0.50 9.15 381 LYS A C 1
ATOM 3071 C C B LYS A 1 381 ? 12.632 -8.654 41.554 0.50 9.49 381 LYS A C 1
ATOM 3072 O O A LYS A 1 381 ? 13.483 -7.711 41.444 0.50 10.31 381 LYS A O 1
ATOM 3073 O O B LYS A 1 381 ? 13.413 -7.720 41.564 0.50 11.38 381 LYS A O 1
ATOM 3084 N N . ARG A 1 382 ? 12.978 -9.889 41.218 1.00 8.64 382 ARG A N 1
ATOM 3085 C CA . ARG A 1 382 ? 14.350 -10.200 40.824 1.00 9.05 382 ARG A CA 1
ATOM 3086 C C . ARG A 1 382 ? 14.732 -9.490 39.529 1.00 8.37 382 ARG A C 1
ATOM 3087 O O . ARG A 1 382 ? 15.817 -8.925 39.434 1.00 9.62 382 ARG A O 1
ATOM 3095 N N . VAL A 1 383 ? 13.842 -9.552 38.522 1.00 8.15 383 VAL A N 1
ATOM 3096 C CA . VAL A 1 383 ? 14.114 -8.904 37.268 1.00 8.48 383 VAL A CA 1
ATOM 3097 C C . VAL A 1 383 ? 14.247 -7.384 37.440 1.00 7.69 383 VAL A C 1
ATOM 3098 O O . VAL A 1 383 ? 15.184 -6.785 36.909 1.00 8.86 383 VAL A O 1
ATOM 3102 N N . GLY A 1 384 ? 13.313 -6.779 38.135 1.00 8.02 384 GLY A N 1
ATOM 3103 C CA . GLY A 1 384 ? 13.386 -5.359 38.315 1.00 8.20 384 GLY A CA 1
ATOM 3104 C C . GLY A 1 384 ? 14.582 -4.891 39.081 1.00 8.74 384 GLY A C 1
ATOM 3105 O O . GLY A 1 384 ? 15.195 -3.880 38.781 1.00 9.35 384 GLY A O 1
ATOM 3106 N N . ASP A 1 385 ? 14.976 -5.662 40.113 1.00 8.85 385 ASP A N 1
ATOM 3107 C CA . ASP A 1 385 ? 16.199 -5.317 40.853 1.00 10.16 385 ASP A CA 1
ATOM 3108 C C . ASP A 1 385 ? 17.424 -5.338 39.941 1.00 10.69 385 ASP A C 1
ATOM 3109 O O . ASP A 1 385 ? 18.245 -4.426 39.977 1.00 14.85 385 ASP A O 1
ATOM 3114 N N . VAL A 1 386 ? 17.536 -6.351 39.114 1.00 8.76 386 VAL A N 1
ATOM 3115 C CA . VAL A 1 386 ? 18.689 -6.439 38.223 1.00 9.03 386 VAL A CA 1
ATOM 3116 C C . VAL A 1 386 ? 18.703 -5.241 37.273 1.00 8.74 386 VAL A C 1
ATOM 3117 O O . VAL A 1 386 ? 19.731 -4.592 37.064 1.00 11.37 386 VAL A O 1
ATOM 3121 N N . VAL A 1 387 ? 17.586 -4.972 36.589 1.00 7.79 387 VAL A N 1
ATOM 3122 C CA . VAL A 1 387 ? 17.583 -4.032 35.512 1.00 7.70 387 VAL A CA 1
ATOM 3123 C C . VAL A 1 387 ? 17.517 -2.602 36.013 1.00 7.02 387 VAL A C 1
ATOM 3124 O O . VAL A 1 387 ? 18.258 -1.729 35.501 1.00 7.85 387 VAL A O 1
ATOM 3128 N N . PHE A 1 388 ? 16.633 -2.315 36.959 1.00 7.11 388 PHE A N 1
ATOM 3129 C CA . PHE A 1 388 ? 16.431 -0.953 37.351 1.00 7.28 388 PHE A CA 1
ATOM 3130 C C . PHE A 1 388 ? 17.529 -0.394 38.238 1.00 7.73 388 PHE A C 1
ATOM 3131 O O . PHE A 1 388 ? 17.605 0.813 38.447 1.00 8.98 388 PHE A O 1
ATOM 3139 N N . ASN A 1 389 ? 18.366 -1.260 38.808 1.00 7.58 389 ASN A N 1
ATOM 3140 C CA . ASN A 1 389 ? 19.535 -0.845 39.561 1.00 8.44 389 ASN A CA 1
ATOM 3141 C C . ASN A 1 389 ? 20.766 -0.693 38.681 1.00 9.19 389 ASN A C 1
ATOM 3142 O O . ASN A 1 389 ? 21.819 -0.332 39.222 1.00 13.88 389 ASN A O 1
ATOM 3147 N N . HIS A 1 390 ? 20.664 -0.882 37.403 1.00 8.01 390 HIS A N 1
ATOM 3148 C CA . HIS A 1 390 ? 21.797 -0.853 36.484 1.00 8.06 390 HIS A CA 1
ATOM 3149 C C . HIS A 1 390 ? 21.630 0.310 35.499 1.00 7.66 390 HIS A C 1
ATOM 3150 O O . HIS A 1 390 ? 20.499 0.633 35.096 1.00 7.83 390 HIS A O 1
ATOM 3157 N N . LYS A 1 391 ? 22.735 0.883 35.043 1.00 7.78 391 LYS A N 1
ATOM 3158 C CA . LYS A 1 391 ? 22.717 1.903 34.057 1.00 7.17 391 LYS A CA 1
ATOM 3159 C C . LYS A 1 391 ? 21.992 1.486 32.762 1.00 7.00 391 LYS A C 1
ATOM 3160 O O . LYS A 1 391 ? 21.345 2.355 32.139 1.00 7.84 391 LYS A O 1
ATOM 3166 N N . ALA A 1 392 ? 22.086 0.239 32.363 1.00 7.44 392 ALA A N 1
ATOM 3167 C CA . ALA A 1 392 ? 21.410 -0.166 31.119 1.00 8.32 392 ALA A CA 1
ATOM 3168 C C . ALA A 1 392 ? 19.875 0.048 31.216 1.00 7.14 392 ALA A C 1
ATOM 3169 O O . ALA A 1 392 ? 19.219 0.186 30.190 1.00 7.80 392 ALA A O 1
ATOM 3171 N N . GLY A 1 393 ? 19.327 -0.028 32.420 1.00 7.11 393 GLY A N 1
ATOM 3172 C CA . GLY A 1 393 ? 17.918 0.219 32.643 1.00 7.04 393 GLY A CA 1
ATOM 3173 C C . GLY A 1 393 ? 17.492 1.648 32.803 1.00 6.54 393 GLY A C 1
ATOM 3174 O O . GLY A 1 393 ? 16.286 1.880 32.984 1.00 7.09 393 GLY A O 1
ATOM 3175 N N . TYR A 1 394 ? 18.422 2.605 32.747 1.00 6.60 394 TYR A N 1
ATOM 3176 C CA . TYR A 1 394 ? 18.142 3.971 33.067 1.00 6.91 394 TYR A CA 1
ATOM 3177 C C . TYR A 1 394 ? 16.919 4.548 32.355 1.00 6.50 394 TYR A C 1
ATOM 3178 O O . TYR A 1 394 ? 16.046 5.150 32.961 1.00 6.91 394 TYR A O 1
ATOM 3187 N N . THR A 1 395 ? 16.880 4.406 30.996 1.00 6.46 395 THR A N 1
ATOM 3188 C CA . THR A 1 395 ? 15.859 5.043 30.211 1.00 6.64 395 THR A CA 1
ATOM 3189 C C . THR A 1 395 ? 14.512 4.335 30.223 1.00 6.45 395 THR A C 1
ATOM 3190 O O . THR A 1 395 ? 13.520 4.858 29.680 1.00 7.18 395 THR A O 1
ATOM 3194 N N . ILE A 1 396 ? 14.461 3.143 30.827 1.00 6.38 396 ILE A N 1
ATOM 3195 C CA . ILE A 1 396 ? 13.307 2.265 30.739 1.00 6.19 396 ILE A CA 1
ATOM 3196 C C . ILE A 1 396 ? 12.520 2.273 32.018 1.00 6.20 396 ILE A C 1
ATOM 3197 O O . ILE A 1 396 ? 13.069 2.037 33.113 1.00 6.64 396 ILE A O 1
ATOM 3202 N N . HIS A 1 397 ? 11.211 2.598 31.909 1.00 6.13 397 HIS A N 1
ATOM 3203 C CA . HIS A 1 397 ? 10.359 2.707 33.080 1.00 6.11 397 HIS A CA 1
ATOM 3204 C C . HIS A 1 397 ? 9.413 1.561 33.272 1.00 6.47 397 HIS A C 1
ATOM 3205 O O . HIS A 1 397 ? 8.901 1.389 34.402 1.00 7.57 397 HIS A O 1
ATOM 3212 N N A ARG A 1 398 ? 9.115 0.753 32.250 0.50 6.48 398 ARG A N 1
ATOM 3213 N N B ARG A 1 398 ? 9.145 0.744 32.246 0.50 6.52 398 ARG A N 1
ATOM 3214 C CA A ARG A 1 398 ? 8.245 -0.421 32.398 0.50 6.32 398 ARG A CA 1
ATOM 3215 C CA B ARG A 1 398 ? 8.262 -0.402 32.396 0.50 6.44 398 ARG A CA 1
ATOM 3216 C C A ARG A 1 398 ? 8.929 -1.584 31.742 0.50 6.13 398 ARG A C 1
ATOM 3217 C C B ARG A 1 398 ? 8.885 -1.615 31.732 0.50 6.23 398 ARG A C 1
ATOM 3218 O O A ARG A 1 398 ? 9.413 -1.456 30.563 0.50 6.50 398 ARG A O 1
ATOM 3219 O O B ARG A 1 398 ? 9.129 -1.586 30.510 0.50 6.94 398 ARG A O 1
ATOM 3234 N N . LEU A 1 399 ? 9.068 -2.708 32.454 1.00 6.05 399 LEU A N 1
ATOM 3235 C CA . LEU A 1 399 ? 9.473 -3.976 31.884 1.00 6.46 399 LEU A CA 1
ATOM 3236 C C . LEU A 1 399 ? 8.232 -4.861 31.757 1.00 6.48 399 LEU A C 1
ATOM 3237 O O . LEU A 1 399 ? 7.470 -4.954 32.735 1.00 8.74 399 LEU A O 1
ATOM 3242 N N . VAL A 1 400 ? 8.028 -5.460 30.620 1.00 6.39 400 VAL A N 1
ATOM 3243 C CA . VAL A 1 400 ? 6.901 -6.374 30.390 1.00 6.59 400 VAL A CA 1
ATOM 3244 C C . VAL A 1 400 ? 7.446 -7.764 30.163 1.00 6.30 400 VAL A C 1
ATOM 3245 O O . VAL A 1 400 ? 8.154 -8.001 29.171 1.00 7.42 400 VAL A O 1
ATOM 3249 N N . LEU A 1 401 ? 7.157 -8.693 31.066 1.00 6.57 401 LEU A N 1
ATOM 3250 C CA . LEU A 1 401 ? 7.606 -10.096 30.931 1.00 6.60 401 LEU A CA 1
ATOM 3251 C C . LEU A 1 401 ? 6.590 -10.838 30.103 1.00 6.49 401 LEU A C 1
ATOM 3252 O O . LEU A 1 401 ? 5.386 -10.815 30.436 1.00 7.30 401 LEU A O 1
ATOM 3257 N N . VAL A 1 402 ? 7.042 -11.533 29.054 1.00 6.55 402 VAL A N 1
ATOM 3258 C CA . VAL A 1 402 ? 6.155 -12.318 28.194 1.00 7.26 402 VAL A CA 1
ATOM 3259 C C . VAL A 1 402 ? 6.746 -13.674 27.951 1.00 7.31 402 VAL A C 1
ATOM 3260 O O . VAL A 1 402 ? 7.970 -13.847 27.953 1.00 7.98 402 VAL A O 1
ATOM 3264 N N . GLY A 1 403 ? 5.881 -14.649 27.701 1.00 7.40 403 GLY A N 1
ATOM 3265 C CA . GLY A 1 403 ? 6.318 -15.991 27.398 1.00 7.93 403 GLY A CA 1
ATOM 3266 C C . GLY A 1 403 ? 6.728 -16.162 25.952 1.00 8.22 403 GLY A C 1
ATOM 3267 O O . GLY A 1 403 ? 6.741 -15.272 25.133 1.00 8.95 403 GLY A O 1
ATOM 3268 N N . ASP A 1 404 ? 7.114 -17.406 25.649 1.00 9.76 404 ASP A N 1
ATOM 3269 C CA . ASP A 1 404 ? 7.762 -17.776 24.421 1.00 10.55 404 ASP A CA 1
ATOM 3270 C C . ASP A 1 404 ? 6.964 -17.617 23.201 1.00 9.51 404 ASP A C 1
ATOM 3271 O O . ASP A 1 404 ? 7.521 -17.573 22.135 1.00 13.60 404 ASP A O 1
ATOM 3276 N N . ASP A 1 405 ? 5.641 -17.501 23.271 1.00 8.41 405 ASP A N 1
ATOM 3277 C CA . ASP A 1 405 ? 4.840 -17.319 22.107 1.00 8.81 405 ASP A CA 1
ATOM 3278 C C . ASP A 1 405 ? 4.908 -15.923 21.529 1.00 9.11 405 ASP A C 1
ATOM 3279 O O . ASP A 1 405 ? 4.473 -15.733 20.383 1.00 11.40 405 ASP A O 1
ATOM 3284 N N . ILE A 1 406 ? 5.370 -14.936 22.283 1.00 8.08 406 ILE A N 1
ATOM 3285 C CA . ILE A 1 406 ? 5.357 -13.556 21.881 1.00 8.19 406 ILE A CA 1
ATOM 3286 C C . ILE A 1 406 ? 6.689 -13.165 21.246 1.00 9.15 406 ILE A C 1
ATOM 3287 O O . ILE A 1 406 ? 7.745 -13.381 21.785 1.00 10.86 406 ILE A O 1
ATOM 3292 N N . ASP A 1 407 ? 6.590 -12.553 20.053 1.00 8.97 407 ASP A N 1
ATOM 3293 C CA . ASP A 1 407 ? 7.715 -11.928 19.352 1.00 9.56 407 ASP A CA 1
ATOM 3294 C C . ASP A 1 407 ? 7.832 -10.512 19.904 1.00 8.23 407 ASP A C 1
ATOM 3295 O O . ASP A 1 407 ? 7.025 -9.633 19.540 1.00 8.85 407 ASP A O 1
ATOM 3300 N N . VAL A 1 408 ? 8.825 -10.236 20.724 1.00 7.93 408 VAL A N 1
ATOM 3301 C CA . VAL A 1 408 ? 8.965 -8.940 21.353 1.00 7.26 408 VAL A CA 1
ATOM 3302 C C . VAL A 1 408 ? 9.337 -7.845 20.360 1.00 7.78 408 VAL A C 1
ATOM 3303 O O . VAL A 1 408 ? 9.236 -6.673 20.699 1.00 7.89 408 VAL A O 1
ATOM 3307 N N . TYR A 1 409 ? 9.779 -8.227 19.152 1.00 8.26 409 TYR A N 1
ATOM 3308 C CA . TYR A 1 409 ? 10.086 -7.235 18.145 1.00 8.80 409 TYR A CA 1
ATOM 3309 C C . TYR A 1 409 ? 8.852 -6.767 17.393 1.00 8.78 409 TYR A C 1
ATOM 3310 O O . TYR A 1 409 ? 8.969 -5.865 16.575 1.00 11.02 409 TYR A O 1
ATOM 3319 N N . GLU A 1 410 ? 7.664 -7.326 17.708 1.00 8.89 410 GLU A N 1
ATOM 3320 C CA . GLU A 1 410 ? 6.396 -6.968 17.120 1.00 9.85 410 GLU A CA 1
ATOM 3321 C C . GLU A 1 410 ? 5.513 -6.284 18.158 1.00 8.52 410 GLU A C 1
ATOM 3322 O O . GLU A 1 410 ? 4.947 -6.924 19.052 1.00 9.29 410 GLU A O 1
ATOM 3324 N N . GLY A 1 411 ? 5.416 -4.964 18.079 1.00 9.49 411 GLY A N 1
ATOM 3325 C CA . GLY A 1 411 ? 4.707 -4.227 19.080 1.00 9.78 411 GLY A CA 1
ATOM 3326 C C . GLY A 1 411 ? 3.250 -4.617 19.229 1.00 8.82 411 GLY A C 1
ATOM 3327 O O . GLY A 1 411 ? 2.744 -4.607 20.339 1.00 9.23 411 GLY A O 1
ATOM 3328 N N . LYS A 1 412 ? 2.570 -5.026 18.149 1.00 8.92 412 LYS A N 1
ATOM 3329 C CA . LYS A 1 412 ? 1.166 -5.414 18.296 1.00 9.43 412 LYS A CA 1
ATOM 3330 C C . LYS A 1 412 ? 1.059 -6.619 19.213 1.00 8.21 412 LYS A C 1
ATOM 3331 O O . LYS A 1 412 ? 0.047 -6.774 19.931 1.00 8.57 412 LYS A O 1
ATOM 3333 N N . ASP A 1 413 ? 2.017 -7.539 19.167 1.00 7.78 413 ASP A N 1
ATOM 3334 C CA . ASP A 1 413 ? 1.952 -8.759 19.951 1.00 8.16 413 ASP A CA 1
ATOM 3335 C C . ASP A 1 413 ? 2.294 -8.448 21.437 1.00 6.99 413 ASP A C 1
ATOM 3336 O O . ASP A 1 413 ? 1.708 -9.026 22.343 1.00 7.49 413 ASP A O 1
ATOM 3341 N N . VAL A 1 414 ? 3.250 -7.556 21.656 1.00 7.21 414 VAL A N 1
ATOM 3342 C CA . VAL A 1 414 ? 3.540 -7.094 23.025 1.00 7.08 414 VAL A CA 1
ATOM 3343 C C . VAL A 1 414 ? 2.340 -6.424 23.634 1.00 6.77 414 VAL A C 1
ATOM 3344 O O . VAL A 1 414 ? 1.989 -6.681 24.795 1.00 7.07 414 VAL A O 1
ATOM 3348 N N A LEU A 1 415 ? 1.657 -5.552 22.870 0.50 6.73 415 LEU A N 1
ATOM 3349 N N B LEU A 1 415 ? 1.658 -5.533 22.874 0.50 6.72 415 LEU A N 1
ATOM 3350 C CA A LEU A 1 415 ? 0.483 -4.885 23.391 0.50 6.86 415 LEU A CA 1
ATOM 3351 C CA B LEU A 1 415 ? 0.492 -4.862 23.437 0.50 7.03 415 LEU A CA 1
ATOM 3352 C C A LEU A 1 415 ? -0.619 -5.866 23.716 0.50 6.68 415 LEU A C 1
ATOM 3353 C C B LEU A 1 415 ? -0.623 -5.854 23.716 0.50 6.69 415 LEU A C 1
ATOM 3354 O O A LEU A 1 415 ? -1.322 -5.736 24.745 0.50 6.90 415 LEU A O 1
ATOM 3355 O O B LEU A 1 415 ? -1.325 -5.728 24.743 0.50 6.88 415 LEU A O 1
ATOM 3364 N N . TRP A 1 416 ? -0.830 -6.841 22.847 1.00 6.56 416 TRP A N 1
ATOM 3365 C CA . TRP A 1 416 ? -1.828 -7.889 23.095 1.00 6.79 416 TRP A CA 1
ATOM 3366 C C . TRP A 1 416 ? -1.507 -8.596 24.380 1.00 6.45 416 TRP A C 1
ATOM 3367 O O . TRP A 1 416 ? -2.370 -8.725 25.277 1.00 6.86 416 TRP A O 1
ATOM 3378 N N . ALA A 1 417 ? -0.267 -9.074 24.560 1.00 6.72 417 ALA A N 1
ATOM 3379 C CA . ALA A 1 417 ? 0.084 -9.811 25.765 1.00 6.91 417 ALA A CA 1
ATOM 3380 C C . ALA A 1 417 ? -0.054 -8.924 27.024 1.00 6.85 417 ALA A C 1
ATOM 3381 O O . ALA A 1 417 ? -0.601 -9.375 28.038 1.00 7.08 417 ALA A O 1
ATOM 3383 N N . PHE A 1 418 ? 0.461 -7.701 26.967 1.00 6.50 418 PHE A N 1
ATOM 3384 C CA . PHE A 1 418 ? 0.354 -6.820 28.141 1.00 6.51 418 PHE A CA 1
ATOM 3385 C C . PHE A 1 418 ? -1.082 -6.621 28.555 1.00 6.39 418 PHE A C 1
ATOM 3386 O O . PHE A 1 418 ? -1.434 -6.656 29.738 1.00 7.01 418 PHE A O 1
ATOM 3394 N N A SER A 1 419 ? -1.954 -6.355 27.556 0.50 6.32 419 SER A N 1
ATOM 3395 N N B SER A 1 419 ? -1.953 -6.343 27.553 0.50 6.46 419 SER A N 1
ATOM 3396 C CA A SER A 1 419 ? -3.322 -6.011 27.809 0.50 6.59 419 SER A CA 1
ATOM 3397 C CA B SER A 1 419 ? -3.314 -5.955 27.829 0.50 7.03 419 SER A CA 1
ATOM 3398 C C A SER A 1 419 ? -4.183 -7.156 28.286 0.50 6.36 419 SER A C 1
ATOM 3399 C C B SER A 1 419 ? -4.176 -7.130 28.283 0.50 6.52 419 SER A C 1
ATOM 3400 O O A SER A 1 419 ? -5.281 -6.921 28.867 0.50 7.31 419 SER A O 1
ATOM 3401 O O B SER A 1 419 ? -5.240 -6.880 28.895 0.50 7.14 419 SER A O 1
ATOM 3406 N N . THR A 1 420 ? -3.802 -8.355 28.003 1.00 6.22 420 THR A N 1
ATOM 3407 C CA . THR A 1 420 ? -4.637 -9.545 28.265 1.00 6.67 420 THR A CA 1
ATOM 3408 C C . THR A 1 420 ? -4.080 -10.486 29.312 1.00 6.33 420 THR A C 1
ATOM 3409 O O . THR A 1 420 ? -4.838 -11.305 29.829 1.00 6.86 420 THR A O 1
ATOM 3413 N N . ARG A 1 421 ? -2.769 -10.372 29.650 1.00 6.33 421 ARG A N 1
ATOM 3414 C CA . ARG A 1 421 ? -2.123 -11.325 30.545 1.00 6.58 421 ARG A CA 1
ATOM 3415 C C . ARG A 1 421 ? -1.607 -10.706 31.837 1.00 6.78 421 ARG A C 1
ATOM 3416 O O . ARG A 1 421 ? -1.248 -11.487 32.737 1.00 7.42 421 ARG A O 1
ATOM 3424 N N . CYS A 1 422 ? -1.534 -9.415 31.931 1.00 6.64 422 CYS A N 1
ATOM 3425 C CA . CYS A 1 422 ? -1.026 -8.706 33.149 1.00 6.74 422 CYS A CA 1
ATOM 3426 C C . CYS A 1 422 ? -2.185 -8.004 33.850 1.00 6.31 422 CYS A C 1
ATOM 3427 O O . CYS A 1 422 ? -2.707 -6.981 33.380 1.00 6.72 422 CYS A O 1
ATOM 3430 N N . ARG A 1 423 ? -2.613 -8.527 35.006 1.00 6.48 423 ARG A N 1
ATOM 3431 C CA . ARG A 1 423 ? -3.677 -7.900 35.787 1.00 6.93 423 ARG A CA 1
ATOM 3432 C C . ARG A 1 423 ? -3.123 -6.640 36.422 1.00 6.60 423 ARG A C 1
ATOM 3433 O O . ARG A 1 423 ? -2.158 -6.699 37.233 1.00 7.33 423 ARG A O 1
ATOM 3441 N N . PRO A 1 424 ? -3.685 -5.469 36.148 1.00 6.95 424 PRO A N 1
ATOM 3442 C CA . PRO A 1 424 ? -3.192 -4.234 36.760 1.00 7.76 424 PRO A CA 1
ATOM 3443 C C . PRO A 1 424 ? -3.081 -4.367 38.266 1.00 8.07 424 PRO A C 1
ATOM 3444 O O . PRO A 1 424 ? -4.032 -4.829 38.906 1.00 8.99 424 PRO A O 1
ATOM 3448 N N . GLY A 1 425 ? -1.980 -3.865 38.831 1.00 8.64 425 GLY A N 1
ATOM 3449 C CA . GLY A 1 425 ? -1.765 -3.906 40.274 1.00 9.00 425 GLY A CA 1
ATOM 3450 C C . GLY A 1 425 ? -1.220 -5.241 40.744 1.00 8.47 425 GLY A C 1
ATOM 3451 O O . GLY A 1 425 ? -0.032 -5.374 41.030 1.00 8.84 425 GLY A O 1
ATOM 3452 N N . MET A 1 426 ? -2.065 -6.271 40.762 1.00 8.64 426 MET A N 1
ATOM 3453 C CA . MET A 1 426 ? -1.675 -7.545 41.300 1.00 8.91 426 MET A CA 1
ATOM 3454 C C . MET A 1 426 ? -0.490 -8.198 40.602 1.00 7.52 426 MET A C 1
ATOM 3455 O O . MET A 1 426 ? 0.325 -8.848 41.248 1.00 8.83 426 MET A O 1
ATOM 3460 N N . ASP A 1 427 ? -0.424 -8.055 39.274 1.00 6.91 427 ASP A N 1
ATOM 3461 C CA . ASP A 1 427 ? 0.622 -8.683 38.498 1.00 7.23 427 ASP A CA 1
ATOM 3462 C C . ASP A 1 427 ? 1.803 -7.719 38.212 1.00 6.65 427 ASP A C 1
ATOM 3463 O O . ASP A 1 427 ? 2.592 -7.970 37.303 1.00 8.14 427 ASP A O 1
ATOM 3468 N N . GLU A 1 428 ? 1.918 -6.671 39.023 1.00 6.99 428 GLU A N 1
ATOM 3469 C CA . GLU A 1 428 ? 2.943 -5.658 38.815 1.00 6.76 428 GLU A CA 1
ATOM 3470 C C . GLU A 1 428 ? 3.662 -5.397 40.123 1.00 7.06 428 GLU A C 1
ATOM 3471 O O . GLU A 1 428 ? 3.089 -5.526 41.209 1.00 8.21 428 GLU A O 1
ATOM 3477 N N . THR A 1 429 ? 4.922 -4.954 40.002 1.00 6.99 429 THR A N 1
ATOM 3478 C CA . THR A 1 429 ? 5.701 -4.456 41.136 1.00 7.50 429 THR A CA 1
ATOM 3479 C C . THR A 1 429 ? 6.242 -3.113 40.797 1.00 7.15 429 THR A C 1
ATOM 3480 O O . THR A 1 429 ? 6.949 -2.936 39.795 1.00 7.44 429 THR A O 1
ATOM 3484 N N . LEU A 1 430 ? 5.910 -2.090 41.623 1.00 7.57 430 LEU A N 1
ATOM 3485 C CA . LEU A 1 430 ? 6.370 -0.767 41.467 1.00 7.77 430 LEU A CA 1
ATOM 3486 C C . LEU A 1 430 ? 7.730 -0.602 42.173 1.00 8.24 430 LEU A C 1
ATOM 3487 O O . LEU A 1 430 ? 7.959 -1.153 43.246 1.00 9.66 430 LEU A O 1
ATOM 3492 N N . PHE A 1 431 ? 8.585 0.228 41.573 1.00 8.33 431 PHE A N 1
ATOM 3493 C CA . PHE A 1 431 ? 9.939 0.532 42.054 1.00 9.08 431 PHE A CA 1
ATOM 3494 C C . PHE A 1 431 ? 10.072 2.004 42.196 1.00 9.50 431 PHE A C 1
ATOM 3495 O O . PHE A 1 431 ? 10.222 2.746 41.202 1.00 10.48 431 PHE A O 1
ATOM 3503 N N . GLU A 1 432 ? 10.023 2.508 43.466 1.00 9.47 432 GLU A N 1
ATOM 3504 C CA . GLU A 1 432 ? 10.162 3.896 43.723 1.00 10.46 432 GLU A CA 1
ATOM 3505 C C . GLU A 1 432 ? 11.554 4.339 44.129 1.00 11.58 432 GLU A C 1
ATOM 3506 O O . GLU A 1 432 ? 11.860 5.524 44.087 1.00 16.21 432 GLU A O 1
ATOM 3512 N N . ASP A 1 433 ? 12.408 3.396 44.522 1.00 10.66 433 ASP A N 1
ATOM 3513 C CA . ASP A 1 433 ? 13.742 3.710 45.028 1.00 11.09 433 ASP A CA 1
ATOM 3514 C C . ASP A 1 433 ? 14.796 3.303 44.043 1.00 12.12 433 ASP A C 1
ATOM 3515 O O . ASP A 1 433 ? 15.778 2.559 44.356 1.00 15.53 433 ASP A O 1
ATOM 3517 N N . VAL A 1 434 ? 14.629 3.684 42.810 1.00 9.31 434 VAL A N 1
ATOM 3518 C CA . VAL A 1 434 ? 15.558 3.491 41.708 1.00 8.89 434 VAL A CA 1
ATOM 3519 C C . VAL A 1 434 ? 15.699 4.838 40.992 1.00 8.16 434 VAL A C 1
ATOM 3520 O O . VAL A 1 434 ? 14.880 5.709 41.083 1.00 9.31 434 VAL A O 1
ATOM 3524 N N . ARG A 1 435 ? 16.793 4.980 40.220 1.00 8.20 435 ARG A N 1
ATOM 3525 C CA . ARG A 1 435 ? 16.981 6.175 39.419 1.00 7.86 435 ARG A CA 1
ATOM 3526 C C . ARG A 1 435 ? 15.901 6.248 38.344 1.00 7.79 435 ARG A C 1
ATOM 3527 O O . ARG A 1 435 ? 15.697 5.263 37.621 1.00 8.83 435 ARG A O 1
ATOM 3535 N N . GLY A 1 436 ? 15.280 7.387 38.193 1.00 7.86 436 GLY A N 1
ATOM 3536 C CA . GLY A 1 436 ? 14.317 7.637 37.146 1.00 7.61 436 GLY A CA 1
ATOM 3537 C C . GLY A 1 436 ? 14.931 8.441 36.002 1.00 7.56 436 GLY A C 1
ATOM 3538 O O . GLY A 1 436 ? 15.953 9.128 36.169 1.00 8.39 436 GLY A O 1
ATOM 3539 N N . PHE A 1 437 ? 14.260 8.396 34.838 1.00 7.26 437 PHE A N 1
ATOM 3540 C CA . PHE A 1 437 ? 14.718 9.095 33.643 1.00 7.09 437 PHE A CA 1
ATOM 3541 C C . PHE A 1 437 ? 13.974 10.395 33.520 1.00 7.09 437 PHE A C 1
ATOM 3542 O O . PHE A 1 437 ? 12.793 10.427 33.172 1.00 7.47 437 PHE A O 1
ATOM 3550 N N . PRO A 1 438 ? 14.611 11.557 33.832 1.00 7.73 438 PRO A N 1
ATOM 3551 C CA . PRO A 1 438 ? 13.859 12.796 33.991 1.00 7.84 438 PRO A CA 1
ATOM 3552 C C . PRO A 1 438 ? 13.283 13.357 32.689 1.00 8.05 438 PRO A C 1
ATOM 3553 O O . PRO A 1 438 ? 12.352 14.149 32.737 1.00 9.08 438 PRO A O 1
ATOM 3557 N N . LEU A 1 439 ? 13.800 12.908 31.543 1.00 7.57 439 LEU A N 1
ATOM 3558 C CA . LEU A 1 439 ? 13.329 13.392 30.273 1.00 7.96 439 LEU A CA 1
ATOM 3559 C C . LEU A 1 439 ? 11.900 12.938 29.983 1.00 7.73 439 LEU A C 1
ATOM 3560 O O . LEU A 1 439 ? 11.199 13.608 29.207 1.00 8.25 439 LEU A O 1
ATOM 3565 N N . ILE A 1 440 ? 11.433 11.832 30.551 1.00 7.34 440 ILE A N 1
ATOM 3566 C CA . ILE A 1 440 ? 10.045 11.448 30.313 1.00 6.77 440 ILE A CA 1
ATOM 3567 C C . ILE A 1 440 ? 9.154 12.521 30.903 1.00 7.02 440 ILE A C 1
ATOM 3568 O O . ILE A 1 440 ? 9.347 12.899 32.076 1.00 7.37 440 ILE A O 1
ATOM 3573 N N . PRO A 1 441 ? 8.134 13.013 30.199 1.00 6.94 441 PRO A N 1
ATOM 3574 C CA . PRO A 1 441 ? 7.357 14.126 30.747 1.00 7.14 441 PRO A CA 1
ATOM 3575 C C . PRO A 1 441 ? 6.738 13.833 32.111 1.00 6.85 441 PRO A C 1
ATOM 3576 O O . PRO A 1 441 ? 6.752 14.712 32.982 1.00 7.37 441 PRO A O 1
ATOM 3580 N N . TYR A 1 442 ? 6.248 12.608 32.336 1.00 6.33 442 TYR A N 1
ATOM 3581 C CA . TYR A 1 442 ? 5.662 12.310 33.624 1.00 6.67 442 TYR A CA 1
ATOM 3582 C C . TYR A 1 442 ? 6.667 12.254 34.746 1.00 6.60 442 TYR A C 1
ATOM 3583 O O . TYR A 1 442 ? 6.234 12.169 35.919 1.00 7.28 442 TYR A O 1
ATOM 3592 N N . MET A 1 443 ? 7.957 12.309 34.450 1.00 6.78 443 MET A N 1
ATOM 3593 C CA . MET A 1 443 ? 9.038 12.399 35.444 1.00 7.16 443 MET A CA 1
ATOM 3594 C C . MET A 1 443 ? 9.391 13.866 35.644 1.00 7.47 443 MET A C 1
ATOM 3595 O O . MET A 1 443 ? 8.931 14.484 36.638 1.00 8.72 443 MET A O 1
ATOM 3600 N N . GLY A 1 444 ? 10.122 14.473 34.728 1.00 8.27 444 GLY A N 1
ATOM 3601 C CA . GLY A 1 444 ? 10.626 15.814 34.912 1.00 9.70 444 GLY A CA 1
ATOM 3602 C C . GLY A 1 444 ? 9.567 16.941 34.953 1.00 9.07 444 GLY A C 1
ATOM 3603 O O . GLY A 1 444 ? 9.845 17.967 35.528 1.00 11.90 444 GLY A O 1
ATOM 3604 N N . HIS A 1 445 ? 8.410 16.703 34.360 1.00 7.91 445 HIS A N 1
ATOM 3605 C CA . HIS A 1 445 ? 7.313 17.633 34.366 1.00 8.48 445 HIS A CA 1
ATOM 3606 C C . HIS A 1 445 ? 6.076 17.055 35.040 1.00 8.27 445 HIS A C 1
ATOM 3607 O O . HIS A 1 445 ? 4.970 17.529 34.820 1.00 10.12 445 HIS A O 1
ATOM 3614 N N . GLY A 1 446 ? 6.263 16.047 35.873 1.00 7.93 446 GLY A N 1
ATOM 3615 C CA . GLY A 1 446 ? 5.163 15.302 36.474 1.00 7.88 446 GLY A CA 1
ATOM 3616 C C . GLY A 1 446 ? 4.895 15.659 37.901 1.00 8.45 446 GLY A C 1
ATOM 3617 O O . GLY A 1 446 ? 5.271 16.678 38.436 1.00 9.91 446 GLY A O 1
ATOM 3618 N N . ASN A 1 447 ? 4.196 14.731 38.568 1.00 8.37 447 ASN A N 1
ATOM 3619 C CA . ASN A 1 447 ? 3.696 14.930 39.923 1.00 8.97 447 ASN A CA 1
ATOM 3620 C C . ASN A 1 447 ? 4.625 14.492 41.046 1.00 9.54 447 ASN A C 1
ATOM 3621 O O . ASN A 1 447 ? 4.333 14.732 42.183 1.00 11.59 447 ASN A O 1
ATOM 3626 N N . GLY A 1 448 ? 5.707 13.803 40.681 1.00 9.00 448 GLY A N 1
ATOM 3627 C CA . GLY A 1 448 ? 6.621 13.269 41.645 1.00 9.33 448 GLY A CA 1
ATOM 3628 C C . GLY A 1 448 ? 8.060 13.684 41.390 1.00 9.62 448 GLY A C 1
ATOM 3629 O O . GLY A 1 448 ? 8.353 14.528 40.531 1.00 10.18 448 GLY A O 1
ATOM 3630 N N . PRO A 1 449 ? 8.979 13.038 42.167 1.00 10.14 449 PRO A N 1
ATOM 3631 C CA . PRO A 1 449 ? 10.411 13.357 42.004 1.00 10.72 449 PRO A CA 1
ATOM 3632 C C . PRO A 1 449 ? 10.856 13.120 40.576 1.00 9.39 449 PRO A C 1
ATOM 3633 O O . PRO A 1 449 ? 10.621 12.058 40.012 1.00 10.21 449 PRO A O 1
ATOM 3637 N N . ALA A 1 450 ? 11.590 14.073 39.986 1.00 10.14 450 ALA A N 1
ATOM 3638 C CA . ALA A 1 450 ? 12.043 13.935 38.615 1.00 10.20 450 ALA A CA 1
ATOM 3639 C C . ALA A 1 450 ? 13.046 12.815 38.383 1.00 9.03 450 ALA A C 1
ATOM 3640 O O . ALA A 1 450 ? 13.138 12.299 37.290 1.00 10.39 450 ALA A O 1
ATOM 3642 N N . HIS A 1 451 ? 13.830 12.527 39.432 1.00 8.74 451 HIS A N 1
ATOM 3643 C CA . HIS A 1 451 ? 14.994 11.671 39.305 1.00 9.16 451 HIS A CA 1
ATOM 3644 C C . HIS A 1 451 ? 14.883 10.337 39.985 1.00 8.96 451 HIS A C 1
ATOM 3645 O O . HIS A 1 451 ? 15.860 9.548 39.970 1.00 9.49 451 HIS A O 1
ATOM 3652 N N . ARG A 1 452 ? 13.727 10.016 40.595 1.00 9.13 452 ARG A N 1
ATOM 3653 C CA . ARG A 1 452 ? 13.613 8.813 41.369 1.00 8.83 452 ARG A CA 1
ATOM 3654 C C . ARG A 1 452 ? 12.251 8.199 41.159 1.00 8.94 452 ARG A C 1
ATOM 3655 O O . ARG A 1 452 ? 11.235 8.903 41.157 1.00 10.19 452 ARG A O 1
ATOM 3663 N N . GLY A 1 453 ? 12.261 6.882 41.008 1.00 8.58 453 GLY A N 1
ATOM 3664 C CA . GLY A 1 453 ? 11.052 6.073 40.968 1.00 8.38 453 GLY A CA 1
ATOM 3665 C C . GLY A 1 453 ? 10.319 6.163 39.665 1.00 8.09 453 GLY A C 1
ATOM 3666 O O . GLY A 1 453 ? 10.842 6.440 38.595 1.00 8.46 453 GLY A O 1
ATOM 3667 N N . GLY A 1 454 ? 9.024 5.777 39.776 1.00 7.88 454 GLY A N 1
ATOM 3668 C CA . GLY A 1 454 ? 8.168 5.747 38.583 1.00 8.06 454 GLY A CA 1
ATOM 3669 C C . GLY A 1 454 ? 8.356 4.560 37.683 1.00 6.95 454 GLY A C 1
ATOM 3670 O O . GLY A 1 454 ? 7.980 4.622 36.485 1.00 7.20 454 GLY A O 1
ATOM 3671 N N . LYS A 1 455 ? 8.956 3.492 38.182 1.00 6.85 455 LYS A N 1
ATOM 3672 C CA . LYS A 1 455 ? 9.236 2.285 37.411 1.00 6.93 455 LYS A CA 1
ATOM 3673 C C . LYS A 1 455 ? 8.399 1.139 37.818 1.00 6.82 455 LYS A C 1
ATOM 3674 O O . LYS A 1 455 ? 7.880 1.081 38.979 1.00 8.28 455 LYS A O 1
ATOM 3680 N N . VAL A 1 456 ? 8.199 0.171 36.924 1.00 6.50 456 VAL A N 1
ATOM 3681 C CA . VAL A 1 456 ? 7.309 -0.962 37.174 1.00 6.34 456 VAL A CA 1
ATOM 3682 C C . VAL A 1 456 ? 7.772 -2.154 36.388 1.00 6.22 456 VAL A C 1
ATOM 3683 O O . VAL A 1 456 ? 8.206 -2.020 35.220 1.00 6.59 456 VAL A O 1
ATOM 3687 N N . VAL A 1 457 ? 7.610 -3.338 36.976 1.00 6.33 457 VAL A N 1
ATOM 3688 C CA . VAL A 1 457 ? 7.691 -4.622 36.260 1.00 6.49 457 VAL A CA 1
ATOM 3689 C C . VAL A 1 457 ? 6.241 -5.155 36.135 1.00 6.42 457 VAL A C 1
ATOM 3690 O O . VAL A 1 457 ? 5.592 -5.362 37.167 1.00 7.25 457 VAL A O 1
ATOM 3694 N N . SER A 1 458 ? 5.792 -5.339 34.908 1.00 6.43 458 SER A N 1
ATOM 3695 C CA . SER A 1 458 ? 4.475 -5.831 34.590 1.00 6.66 458 SER A CA 1
ATOM 3696 C C . SER A 1 458 ? 4.616 -7.266 34.082 1.00 6.74 458 SER A C 1
ATOM 3697 O O . SER A 1 458 ? 5.236 -7.522 33.027 1.00 7.73 458 SER A O 1
ATOM 3700 N N . ASP A 1 459 ? 4.090 -8.246 34.839 1.00 6.66 459 ASP A N 1
ATOM 3701 C CA . ASP A 1 459 ? 4.241 -9.609 34.485 1.00 6.80 459 ASP A CA 1
ATOM 3702 C C . ASP A 1 459 ? 3.074 -10.081 33.593 1.00 6.64 459 ASP A C 1
ATOM 3703 O O . ASP A 1 459 ? 1.939 -10.279 34.098 1.00 7.16 459 ASP A O 1
ATOM 3708 N N . ALA A 1 460 ? 3.343 -10.250 32.309 1.00 6.62 460 ALA A N 1
ATOM 3709 C CA . ALA A 1 460 ? 2.407 -10.780 31.337 1.00 6.58 460 ALA A CA 1
ATOM 3710 C C . ALA A 1 460 ? 2.647 -12.268 31.084 1.00 7.05 460 ALA A C 1
ATOM 3711 O O . ALA A 1 460 ? 2.143 -12.824 30.082 1.00 8.12 460 ALA A O 1
ATOM 3713 N N . LEU A 1 461 ? 3.324 -12.980 32.005 1.00 7.30 461 LEU A N 1
ATOM 3714 C CA . LEU A 1 461 ? 3.334 -14.407 32.060 1.00 7.34 461 LEU A CA 1
ATOM 3715 C C . LEU A 1 461 ? 2.049 -14.906 32.725 1.00 7.48 461 LEU A C 1
ATOM 3716 O O . LEU A 1 461 ? 1.650 -14.359 33.754 1.00 8.47 461 LEU A O 1
ATOM 3721 N N . MET A 1 462 ? 1.414 -15.893 32.144 1.00 7.94 462 MET A N 1
ATOM 3722 C CA . MET A 1 462 ? 0.204 -16.482 32.741 1.00 8.00 462 MET A CA 1
ATOM 3723 C C . MET A 1 462 ? 0.606 -17.491 33.821 1.00 8.01 462 MET A C 1
ATOM 3724 O O . MET A 1 462 ? 1.730 -18.009 33.841 1.00 8.99 462 MET A O 1
ATOM 3729 N N . PRO A 1 463 ? -0.313 -17.788 34.743 1.00 8.46 463 PRO A N 1
ATOM 3730 C CA . PRO A 1 463 ? 0.072 -18.634 35.907 1.00 9.07 463 PRO A CA 1
ATOM 3731 C C . PRO A 1 463 ? 0.702 -19.947 35.535 1.00 9.23 463 PRO A C 1
ATOM 3732 O O . PRO A 1 463 ? 1.710 -20.357 36.202 1.00 9.93 463 PRO A O 1
ATOM 3736 N N . THR A 1 464 ? 0.173 -20.653 34.576 1.00 9.33 464 THR A N 1
ATOM 3737 C CA . THR A 1 464 ? 0.703 -21.990 34.339 1.00 10.20 464 THR A CA 1
ATOM 3738 C C . THR A 1 464 ? 2.049 -21.916 33.630 1.00 9.53 464 THR A C 1
ATOM 3739 O O . THR A 1 464 ? 2.755 -22.931 33.557 1.00 10.42 464 THR A O 1
ATOM 3743 N N . GLU A 1 465 ? 2.475 -20.761 33.151 1.00 9.10 465 GLU A N 1
ATOM 3744 C CA . GLU A 1 465 ? 3.796 -20.652 32.582 1.00 9.07 465 GLU A CA 1
ATOM 3745 C C . GLU A 1 465 ? 4.895 -20.836 33.648 1.00 10.17 465 GLU A C 1
ATOM 3746 O O . GLU A 1 465 ? 6.018 -21.182 33.283 1.00 11.11 465 GLU A O 1
ATOM 3752 N N . TYR A 1 466 ? 4.561 -20.623 34.931 1.00 9.24 466 TYR A N 1
ATOM 3753 C CA . TYR A 1 466 ? 5.492 -20.880 36.049 1.00 9.20 466 TYR A CA 1
ATOM 3754 C C . TYR A 1 466 ? 5.460 -22.315 36.515 1.00 9.57 466 TYR A C 1
ATOM 3755 O O . TYR A 1 466 ? 6.376 -22.710 37.255 1.00 10.75 466 TYR A O 1
ATOM 3764 N N . THR A 1 467 ? 4.470 -23.124 36.125 1.00 10.07 467 THR A N 1
ATOM 3765 C CA . THR A 1 467 ? 4.225 -24.449 36.699 1.00 11.18 467 THR A CA 1
ATOM 3766 C C . THR A 1 467 ? 4.324 -25.534 35.678 1.00 11.27 467 THR A C 1
ATOM 3767 O O . THR A 1 467 ? 5.379 -26.134 35.508 1.00 13.73 467 THR A O 1
ATOM 3771 N N . THR A 1 468 ? 3.241 -25.747 34.932 1.00 14.34 468 THR A N 1
ATOM 3772 C CA . THR A 1 468 ? 3.043 -26.908 34.101 1.00 16.07 468 THR A CA 1
ATOM 3773 C C . THR A 1 468 ? 3.142 -26.605 32.561 1.00 15.89 468 THR A C 1
ATOM 3774 O O . THR A 1 468 ? 3.259 -27.536 31.810 1.00 19.31 468 THR A O 1
ATOM 3778 N N . GLY A 1 469 ? 3.031 -25.346 32.152 1.00 12.64 469 GLY A N 1
ATOM 3779 C CA . GLY A 1 469 ? 3.141 -24.962 30.757 1.00 11.85 469 GLY A CA 1
ATOM 3780 C C . GLY A 1 469 ? 1.889 -24.170 30.304 1.00 10.96 469 GLY A C 1
ATOM 3781 O O . GLY A 1 469 ? 0.826 -24.248 30.904 1.00 12.41 469 GLY A O 1
ATOM 3782 N N . ARG A 1 470 ? 2.030 -23.522 29.168 1.00 11.57 470 ARG A N 1
ATOM 3783 C CA . ARG A 1 470 ? 0.930 -22.784 28.553 1.00 10.95 470 ARG A CA 1
ATOM 3784 C C . ARG A 1 470 ? -0.281 -23.680 28.405 1.00 10.54 470 ARG A C 1
ATOM 3785 O O . ARG A 1 470 ? -0.161 -24.786 27.949 1.00 12.49 470 ARG A O 1
ATOM 3790 N N . ASN A 1 471 ? -1.449 -23.163 28.751 1.00 9.82 471 ASN A N 1
ATOM 3791 C CA . ASN A 1 471 ? -2.704 -23.889 28.784 1.00 11.16 471 ASN A CA 1
ATOM 3792 C C . ASN A 1 471 ? -3.787 -23.307 27.878 1.00 10.17 471 ASN A C 1
ATOM 3793 O O . ASN A 1 471 ? -4.966 -23.630 28.061 1.00 10.97 471 ASN A O 1
ATOM 3798 N N . TRP A 1 472 ? -3.399 -22.510 26.910 1.00 9.31 472 TRP A N 1
ATOM 3799 C CA . TRP A 1 472 ? -4.279 -21.955 25.942 1.00 8.78 472 TRP A CA 1
ATOM 3800 C C . TRP A 1 472 ? -3.742 -22.192 24.553 1.00 8.77 472 TRP A C 1
ATOM 3801 O O . TRP A 1 472 ? -2.547 -22.486 24.347 1.00 10.02 472 TRP A O 1
ATOM 3812 N N . GLU A 1 473 ? -4.619 -21.940 23.566 1.00 9.35 473 GLU A N 1
ATOM 3813 C CA . GLU A 1 473 ? -4.269 -21.696 22.165 1.00 10.77 473 GLU A CA 1
ATOM 3814 C C . GLU A 1 473 ? -4.786 -20.338 21.783 1.00 9.07 473 GLU A C 1
ATOM 3815 O O . GLU A 1 473 ? -5.843 -19.937 22.263 1.00 9.51 473 GLU A O 1
ATOM 3821 N N . ALA A 1 474 ? -4.116 -19.606 20.903 1.00 8.42 474 ALA A N 1
ATOM 3822 C CA . ALA A 1 474 ? -4.665 -18.337 20.467 1.00 7.98 474 ALA A CA 1
ATOM 3823 C C . ALA A 1 474 ? -5.909 -18.604 19.582 1.00 7.56 474 ALA A C 1
ATOM 3824 O O . ALA A 1 474 ? -5.963 -19.565 18.804 1.00 8.35 474 ALA A O 1
ATOM 3826 N N . ALA A 1 475 ? -6.859 -17.683 19.697 1.00 7.68 475 ALA A N 1
ATOM 3827 C CA . ALA A 1 475 ? -8.055 -17.644 18.839 1.00 7.62 475 ALA A CA 1
ATOM 3828 C C . ALA A 1 475 ? -7.681 -16.787 17.603 1.00 7.62 475 ALA A C 1
ATOM 3829 O O . ALA A 1 475 ? -8.200 -15.720 17.348 1.00 8.45 475 ALA A O 1
ATOM 3831 N N . ASP A 1 476 ? -6.745 -17.354 16.803 1.00 8.28 476 ASP A N 1
ATOM 3832 C CA . ASP A 1 476 ? -6.287 -16.724 15.610 1.00 7.71 476 ASP A CA 1
ATOM 3833 C C . ASP A 1 476 ? -6.219 -17.715 14.505 1.00 7.45 476 ASP A C 1
ATOM 3834 O O . ASP A 1 476 ? -6.414 -18.909 14.713 1.00 8.32 476 ASP A O 1
ATOM 3839 N N . PHE A 1 477 ? -5.997 -17.260 13.275 1.00 7.44 477 PHE A N 1
ATOM 3840 C CA . PHE A 1 477 ? -5.937 -18.156 12.131 1.00 8.08 477 PHE A CA 1
ATOM 3841 C C . PHE A 1 477 ? -4.844 -19.213 12.342 1.00 8.36 477 PHE A C 1
ATOM 3842 O O . PHE A 1 477 ? -5.015 -20.372 12.041 1.00 9.73 477 PHE A O 1
ATOM 3850 N N . ASN A 1 478 ? -3.689 -18.755 12.837 1.00 8.95 478 ASN A N 1
ATOM 3851 C CA . ASN A 1 478 ? -2.546 -19.679 12.973 1.00 9.54 478 ASN A CA 1
ATOM 3852 C C . ASN A 1 478 ? -2.833 -20.842 13.930 1.00 9.07 478 ASN A C 1
ATOM 3853 O O . ASN A 1 478 ? -2.399 -21.955 13.647 1.00 12.75 478 ASN A O 1
ATOM 3858 N N . GLN A 1 479 ? -3.441 -20.569 15.066 1.00 8.55 479 GLN A N 1
ATOM 3859 C CA . GLN A 1 479 ? -3.491 -21.558 16.132 1.00 9.20 479 GLN A CA 1
ATOM 3860 C C . GLN A 1 479 ? -4.849 -22.258 16.290 1.00 10.03 479 GLN A C 1
ATOM 3861 O O . GLN A 1 479 ? -4.896 -23.256 17.024 1.00 12.05 479 GLN A O 1
ATOM 3867 N N A SER A 1 480 ? -5.904 -21.689 15.696 0.50 8.40 480 SER A N 1
ATOM 3868 N N B SER A 1 480 ? -5.929 -21.694 15.767 0.50 8.69 480 SER A N 1
ATOM 3869 C CA A SER A 1 480 ? -7.256 -22.182 15.927 0.50 8.44 480 SER A CA 1
ATOM 3870 C CA B SER A 1 480 ? -7.212 -22.314 15.986 0.50 9.87 480 SER A CA 1
ATOM 3871 C C A SER A 1 480 ? -7.739 -23.132 14.842 0.50 8.45 480 SER A C 1
ATOM 3872 C C B SER A 1 480 ? -7.721 -23.210 14.863 0.50 8.73 480 SER A C 1
ATOM 3873 O O A SER A 1 480 ? -8.875 -23.601 14.942 0.50 9.43 480 SER A O 1
ATOM 3874 O O B SER A 1 480 ? -8.858 -23.682 14.916 0.50 10.01 480 SER A O 1
ATOM 3879 N N . TYR A 1 481 ? -6.888 -23.474 13.878 1.00 9.22 481 TYR A N 1
ATOM 3880 C CA . TYR A 1 481 ? -7.266 -24.303 12.744 1.00 9.21 481 TYR A CA 1
ATOM 3881 C C . TYR A 1 481 ? -6.112 -25.247 12.400 1.00 10.41 481 TYR A C 1
ATOM 3882 O O . TYR A 1 481 ? -4.945 -24.827 12.495 1.00 11.45 481 TYR A O 1
ATOM 3891 N N . PRO A 1 482 ? -6.394 -26.483 11.974 1.00 11.11 482 PRO A N 1
ATOM 3892 C CA . PRO A 1 482 ? -5.327 -27.404 11.643 1.00 12.19 482 PRO A CA 1
ATOM 3893 C C . PRO A 1 482 ? -4.547 -26.989 10.430 1.00 12.57 482 PRO A C 1
ATOM 3894 O O . PRO A 1 482 ? -5.020 -26.247 9.571 1.00 12.12 482 PRO A O 1
ATOM 3898 N N . GLU A 1 483 ? -3.317 -27.510 10.333 1.00 13.16 483 GLU A N 1
ATOM 3899 C CA . GLU A 1 483 ? -2.377 -27.141 9.250 1.00 13.31 483 GLU A CA 1
ATOM 3900 C C . GLU A 1 483 ? -2.971 -27.369 7.872 1.00 13.09 483 GLU A C 1
ATOM 3901 O O . GLU A 1 483 ? -2.835 -26.529 6.989 1.00 13.99 483 GLU A O 1
ATOM 3907 N N A ASP A 1 484 ? -3.576 -28.512 7.635 0.50 15.30 484 ASP A N 1
ATOM 3908 N N B ASP A 1 484 ? -3.597 -28.517 7.697 0.50 13.63 484 ASP A N 1
ATOM 3909 C CA A ASP A 1 484 ? -4.087 -28.771 6.264 0.50 14.70 484 ASP A CA 1
ATOM 3910 C CA B ASP A 1 484 ? -4.074 -28.877 6.351 0.50 13.30 484 ASP A CA 1
ATOM 3911 C C A ASP A 1 484 ? -5.222 -27.834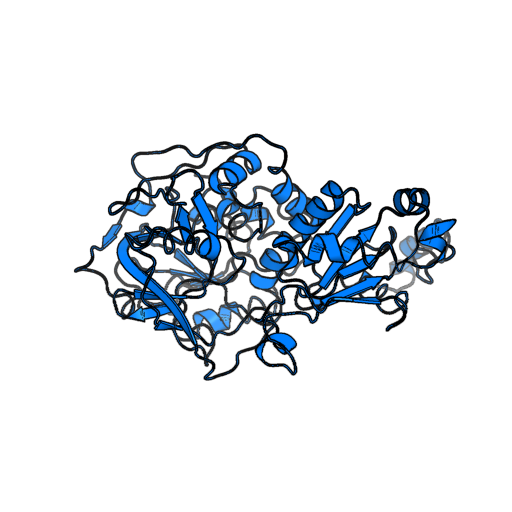 5.823 0.50 15.14 484 ASP A C 1
ATOM 3912 C C B ASP A 1 484 ? -5.133 -27.829 5.913 0.50 12.44 484 ASP A C 1
ATOM 3913 O O A ASP A 1 484 ? -5.376 -27.447 4.625 0.50 17.09 484 ASP A O 1
ATOM 3914 O O B ASP A 1 484 ? -5.179 -27.376 4.763 0.50 12.60 484 ASP A O 1
ATOM 3923 N N . LEU A 1 485 ? -6.040 -27.471 6.795 1.00 12.95 485 LEU A N 1
ATOM 3924 C CA . LEU A 1 485 ? -7.119 -26.524 6.532 1.00 11.85 485 LEU A CA 1
ATOM 3925 C C . LEU A 1 485 ? -6.535 -25.146 6.226 1.00 11.24 485 LEU A C 1
ATOM 3926 O O . LEU A 1 485 ? -6.953 -24.458 5.286 1.00 12.23 485 LEU A O 1
ATOM 3931 N N . LYS A 1 486 ? -5.600 -24.702 7.076 1.00 11.34 486 LYS A N 1
ATOM 3932 C CA . LYS A 1 486 ? -4.993 -23.412 6.817 1.00 11.27 486 LYS A CA 1
ATOM 3933 C C . LYS A 1 486 ? -4.430 -23.329 5.396 1.00 12.21 486 LYS A C 1
ATOM 3934 O O . LYS A 1 486 ? -4.555 -22.338 4.692 1.00 12.52 486 LYS A O 1
ATOM 3940 N N . GLN A 1 487 ? -3.686 -24.394 5.040 1.00 12.92 487 GLN A N 1
ATOM 3941 C CA . GLN A 1 487 ? -3.054 -24.386 3.722 1.00 13.98 487 GLN A CA 1
ATOM 3942 C C . GLN A 1 487 ? -4.033 -24.376 2.599 1.00 13.41 487 GLN A C 1
ATOM 3943 O O . GLN A 1 487 ? -3.861 -23.707 1.564 1.00 15.23 487 GLN A O 1
ATOM 3949 N N . LYS A 1 488 ? -5.134 -25.106 2.755 1.00 13.55 488 LYS A N 1
ATOM 3950 C CA . LYS A 1 488 ? -6.223 -25.064 1.778 1.00 13.89 488 LYS A CA 1
ATOM 3951 C C . LYS A 1 488 ? -6.816 -23.681 1.608 1.00 13.91 488 LYS A C 1
ATOM 3952 O O . LYS A 1 488 ? -7.043 -23.209 0.483 1.00 15.13 488 LYS A O 1
ATOM 3958 N N . VAL A 1 489 ? -7.088 -23.033 2.735 1.00 12.63 489 VAL A N 1
ATOM 3959 C CA . VAL A 1 489 ? -7.635 -21.700 2.659 1.00 12.90 489 VAL A CA 1
ATOM 3960 C C . VAL A 1 489 ? -6.679 -20.735 1.965 1.00 13.63 489 VAL A C 1
ATOM 3961 O O . VAL A 1 489 ? -7.080 -19.963 1.083 1.00 14.63 489 VAL A O 1
ATOM 3965 N N . LEU A 1 490 ? -5.392 -20.818 2.310 1.00 13.68 490 LEU A N 1
ATOM 3966 C CA . LEU A 1 490 ? -4.430 -19.974 1.631 1.00 14.18 490 LEU A CA 1
ATOM 3967 C C . LEU A 1 490 ? -4.350 -20.257 0.129 1.00 14.25 490 LEU A C 1
ATOM 3968 O O . LEU A 1 490 ? -4.252 -19.358 -0.681 1.00 16.59 490 LEU A O 1
ATOM 3973 N N . ASP A 1 491 ? -4.356 -21.540 -0.193 1.00 14.70 491 ASP A N 1
ATOM 3974 C CA . ASP A 1 491 ? -4.179 -21.918 -1.616 1.00 15.53 491 ASP A CA 1
ATOM 3975 C C . ASP A 1 491 ? -5.368 -21.518 -2.422 1.00 16.37 491 ASP A C 1
ATOM 3976 O O . ASP A 1 491 ? -5.207 -21.238 -3.634 1.00 18.82 491 ASP A O 1
ATOM 3981 N N . ASN A 1 492 ? -6.595 -21.440 -1.828 1.00 15.37 492 ASN A N 1
ATOM 3982 C CA . ASN A 1 492 ? -7.803 -21.082 -2.546 1.00 15.41 492 ASN A CA 1
ATOM 3983 C C . ASN A 1 492 ? -8.220 -19.618 -2.389 1.00 14.50 492 ASN A C 1
ATOM 3984 O O . ASN A 1 492 ? -9.237 -19.218 -2.910 1.00 16.51 492 ASN A O 1
ATOM 3989 N N . TRP A 1 493 ? -7.395 -18.846 -1.682 1.00 14.64 493 TRP A N 1
ATOM 3990 C CA . TRP A 1 493 ? -7.744 -17.448 -1.286 1.00 13.86 493 TRP A CA 1
ATOM 3991 C C . TRP A 1 493 ? -8.089 -16.567 -2.451 1.00 17.01 493 TRP A C 1
ATOM 3992 O O . TRP A 1 493 ? -9.191 -15.987 -2.485 1.00 17.02 493 TRP A O 1
ATOM 4003 N N . THR A 1 494 ? -7.198 -16.436 -3.420 1.00 20.24 494 THR A N 1
ATOM 4004 C CA . THR A 1 494 ? -7.445 -15.503 -4.516 1.00 19.11 494 THR A CA 1
ATOM 4005 C C . THR A 1 494 ? -8.492 -16.165 -5.449 1.00 18.02 494 THR A C 1
ATOM 4006 O O . THR A 1 494 ? -9.360 -15.466 -5.943 1.00 23.83 494 THR A O 1
ATOM 4010 N N . LYS A 1 495 ? -8.547 -17.521 -5.607 1.00 20.17 495 LYS A N 1
ATOM 4011 C CA . LYS A 1 495 ? -9.553 -18.227 -6.404 1.00 20.70 495 LYS A CA 1
ATOM 4012 C C . LYS A 1 495 ? -10.924 -17.875 -5.917 1.00 21.87 495 LYS A C 1
ATOM 4013 O O . LYS A 1 495 ? -11.821 -17.591 -6.737 1.00 27.69 495 LYS A O 1
ATOM 4015 N N . MET A 1 496 ? -11.146 -17.958 -4.567 1.00 20.89 496 MET A N 1
ATOM 4016 C CA . MET A 1 496 ? -12.433 -17.663 -3.978 1.00 20.16 496 MET A CA 1
ATOM 4017 C C . MET A 1 496 ? -12.866 -16.237 -4.276 1.00 21.39 496 MET A C 1
ATOM 4018 O O . MET A 1 496 ? -14.101 -16.002 -4.137 1.00 24.19 496 MET A O 1
ATOM 4023 N N . GLY A 1 497 ? -11.977 -15.242 -4.397 1.00 20.13 497 GLY A N 1
ATOM 4024 C CA . GLY A 1 497 ? -12.228 -13.766 -4.527 1.00 19.09 497 GLY A CA 1
ATOM 4025 C C . GLY A 1 497 ? -11.571 -12.836 -3.569 1.00 21.96 497 GLY A C 1
ATOM 4026 O O . GLY A 1 497 ? -11.868 -11.582 -3.653 1.00 25.19 497 GLY A O 1
ATOM 4027 N N . PHE A 1 498 ? -10.707 -13.253 -2.668 1.00 16.53 498 PHE A N 1
ATOM 4028 C CA . PHE A 1 498 ? -10.104 -12.407 -1.625 1.00 16.48 498 PHE A CA 1
ATOM 4029 C C . PHE A 1 498 ? -8.785 -11.770 -2.149 1.00 19.93 498 PHE A C 1
ATOM 4030 O O . PHE A 1 498 ? -8.387 -12.068 -3.307 1.00 24.18 498 PHE A O 1
ATOM 4038 N N . SER A 1 499 ? -8.156 -10.844 -1.430 1.00 21.23 499 SER A N 1
ATOM 4039 C CA . SER A 1 499 ? -6.855 -10.169 -1.843 1.00 23.18 499 SER A CA 1
ATOM 4040 C C . SER A 1 499 ? -5.788 -10.986 -1.169 1.00 22.05 499 SER A C 1
ATOM 4041 O O . SER A 1 499 ? -5.807 -11.113 0.029 1.00 26.37 499 SER A O 1
#

GO terms:
  GO:0042802 identical protein binding (F, IPI)
  GO:0030145 manganese ion binding (F, IDA)
  GO:0018966 styrene metabolic process (P, IDA)
  GO:0009074 aromatic amino acid family catabolic process (P, IDA)

InterPro domains:
  IPR002830 UbiD decarboxylyase family [PTHR30108] (6-498)
  IPR002830 UbiD decarboxylyase family [TIGR00148] (10-443)
  IPR032903 Ferulic acid decarboxylase-like [MF_01983] (6-498)
  IPR048304 3-octaprenyl-4-hydroxybenzoate carboxy-lyase-like, Rift-related domain [PF01977] (119-318)
  IPR049381 3-octaprenyl-4-hydroxybenzoate carboxy-lyase-like, C-terminal domain [PF20696] (324-460)
  IPR049383 3-octaprenyl-4-hydroxybenzoate carboxy-lyase-like, N-terminal domain [PF20695] (14-103)

Sequence (497 aa):
AQPAHLCFRSFVEEALKKVVDNDLLVEINTPIDPNLEAAAITRRRVCETNDKAPLFNNLLIGMMKNGLFRILGAPGSLRKSSSADRYGRRLARHLALPPTASMREILDKMLSASSDDMPPIPPTIVPTGPCKENSLDDDSEFDLTELPVPLIHKKSDGGKKYIQTYGMMHIVQSPDGTWTNWSIARAMVHDKNHLTGLLVIPPQHIWQIHHQMWKKKEGRSSDVPWALAFGVPPAAIMMASSSMPIPDGVTEAGYVGAMTGSSLELVVKCDTNDLYVPATSEIVLEGTLSISETGPEGPFGEMHGYIFPGDTHLGAKYKVNRITYRNNAIMPMSSCGRLTDETHTMIGSLAAAEIRKLCQQNDLPITDAFAPFESQVTWVALRVDTEKLRAMKTTSEEGFRKKRVGDVVFNHKAGYTIHRRLVLVGDDIDVYEGKDVLLWAFSSTRCRPGMDETLFEDVRGFPLIPYMGHGNGPAHRGGKVVSDALMPTEYTTGRNWEAADFNQSSYPEDDLKQKVLDNWTKMGFS

Solvent-accessible surface area: 20055 Å² total; per-residue (Å²): 111,86,68,24,24,35,5,5,51,24,1,2,90,19,0,108,123,39,104,6,18,66,64,32,94,91,82,13,49,12,79,58,74,0,0,58,52,0,38,169,15,1,93,65,37,72,70,0,2,2,0,34,48,2,88,44,70,59,133,26,2,2,42,0,0,0,0,0,0,2,12,15,80,65,93,73,35,71,35,0,0,3,0,60,1,3,72,30,84,38,89,8,51,4,87,95,1,1,50,58,0,16,35,5,52,127,84,109,88,61,91,48,61,112,28,138,87,14,36,0,50,83,48,50,33,59,84,103,100,21,47,1,88,91,29,5,5,2,27,7,29,174,36,15,40,14,91,1,5,0,14,6,0,0,0,0,2,55,6,39,108,39,106,13,25,1,3,19,49,17,33,0,11,19,65,52,82,42,34,0,0,0,41,21,44,46,12,65,10,3,71,40,0,23,43,68,36,113,170,120,49,95,54,54,0,44,0,0,0,0,0,2,3,7,1,0,0,4,1,0,7,20,9,24,2,56,87,41,48,41,3,3,3,11,0,0,8,5,28,58,36,39,8,87,9,0,78,2,67,74,26,106,9,64,0,1,9,9,0,0,4,0,2,0,2,38,0,16,29,102,43,72,3,70,7,2,10,12,4,36,9,12,22,122,48,72,94,69,47,60,115,128,8,15,40,0,83,1,43,50,1,1,7,33,75,91,0,0,2,1,1,4,0,6,7,171,58,13,0,7,20,0,1,2,54,0,1,1,5,0,0,5,0,12,24,18,0,80,124,59,116,5,11,5,36,15,0,4,0,1,28,96,14,32,1,14,40,0,0,0,60,0,30,8,134,127,0,54,82,62,168,39,79,23,100,36,2,12,114,103,0,0,75,29,0,7,101,74,39,2,0,12,18,0,2,58,0,0,0,0,0,59,58,3,75,1,49,33,12,73,58,0,66,108,0,43,83,88,17,11,148,114,50,121,33,31,18,131,20,116,81,6,95,0,10,24,38,4,27,118,10,34,90,36,167,43,97,28,115,116,0,34,1,11,0,0,1,0,8,62,99,32,4,13,78,124,14,88,111,64,133,6,105,61,92,89,72,50,108,83,126,113,73,18,98,127,36,102,98,54,90,105,92,112,67,106,100

Nearest PDB structures (foldseek):
  7nf3-assembly1_A-2  TM=1.002E+00  e=0.000E+00  Aspergillus niger CBS 513.88
  6ev7-assembly1_A-2  TM=1.002E+00  e=0.000E+00  Aspergillus niger
  6ev8-assembly1_A  TM=1.002E+00  e=0.000E+00  Aspergillus niger CBS 513.88
  8oed-assembly1_A-2  TM=1.002E+00  e=0.000E+00  Aspergillus niger CBS 513.88
  8crd-assembly1_A-2  TM=1.002E+00  e=0.000E+00  Aspergillus niger CBS 513.88

Organism: Aspergillus niger (strain ATCC MYA-4892 / CBS 513.88 / FGSC A1513) (NCBI:txid425011)

B-factor: mean 13.24, std 14.61, range [3.47, 206.44]

Secondary structure (P-SEA, 3-state):
cccccccaaaaaaaaaaaccbbbbcccccccaaaaaaaaaaaaccccccccccccccccccbbbbcccccccccccccaaaaaaaccccccccaaaaaaaaacccccccbbbbbccccccccccccccccccccccccccccccccccccccbbbbbbcccccbbbbbbbbbbbccccccccccccccaaaaaaaaaaaaccccccbbbbccccaaaaaaaaccccccccaaaaaaaaacbbbbbbbbccccccccccccbbbbbbbccccccccccccccccccccccccccbbbbbcbbbbccbbbbbbbbcccccccccccaaaaaaaaaaaaaaaaccccccccccccccccbbbbbbaaaaaaaacccaaaaaaaaaaacccccccccccbbbbbccccccccaaaaaaaaaccccccccbbbbcccccccccccccccccccccccbbbbbcccccccccccccccccccccccaaaaaaaaaaccccccc

Foldseek 3Di:
DDALLFFLVNLVVVLVVVVQEDEDADEAALAARVLVVLVVCQVQQGGWYWDLHYPLADPQQAIAIEQQQGAHNDPQQGRQSLCSNQVHHSRDDLVRSLCLLCVLVPPFFDAADEDAAAQLFPDKAFPVGFFPVRGSQHPNDNQKPARWLFDQWWKWFAAPVRQAIATAGWIWGDDTGFKIFTAQDPPDQSVVRLVNVLVVPDDFTWMKIFFRGRSLLSLLNLACDDDRHHSQRSSCSSNVHHFYWYADPPDGDTGGRNGAKMFTWGWGSDDWDWGIDDADLLADTDRPPIDTGIMTGTGMMTGGRNGYGYDYSHHQGDGCCQSRNLSNLQSVLQVLCVVVVFQFDGWGQDVVNSSQEIETEGALVSLLVVLDDQVVNLVVSCCSQQQDPSNASHAEYEYDYDVADRHDVVRSVVLLVPQFDPPVNKDWFFAGFHDLPNCCQVVHDDHSTTTNHMYTYSDHGCSNHPRDDDFDPDLVTPDDPVVSVVCVVCVVVVPHD